Protein AF-0000000076602154 (afdb_homodimer)

Solvent-accessible surface area (backbone atoms only — not comparable to full-atom values): 25496 Å² total; per-residue (Å²): 132,83,77,77,79,75,79,74,78,69,79,64,77,70,66,65,72,65,62,90,81,64,66,50,84,74,42,42,82,59,33,72,36,74,92,72,43,31,39,34,33,22,24,80,53,94,78,25,29,30,49,27,34,38,33,46,67,74,36,69,46,81,34,68,81,46,60,24,43,65,55,71,95,47,42,50,44,76,44,78,46,42,47,69,76,76,87,46,47,27,44,36,40,38,31,31,55,43,72,56,92,80,33,26,38,50,49,77,46,40,23,47,43,47,91,90,42,75,53,70,43,80,43,57,64,58,54,67,66,60,53,42,42,73,49,48,46,76,46,52,58,86,49,36,37,38,42,31,46,82,91,46,74,48,75,45,79,40,54,88,68,66,71,52,76,92,51,45,52,83,44,74,40,74,66,48,29,33,47,70,49,74,58,95,52,26,46,33,36,40,33,33,30,29,43,32,97,86,41,66,58,26,27,42,37,37,35,41,35,71,54,67,84,23,33,36,79,68,43,75,44,79,45,67,59,131,134,83,77,76,78,75,78,74,76,67,78,63,77,69,64,63,71,66,62,91,81,63,66,52,85,76,42,42,83,60,35,70,35,73,90,71,42,33,38,33,31,24,26,78,54,95,76,23,29,31,49,26,31,36,32,43,68,73,37,65,43,83,35,68,82,47,61,23,43,67,56,73,94,48,43,49,44,75,43,79,45,44,48,70,76,77,85,46,46,26,43,36,40,39,31,31,57,43,73,57,93,81,33,26,38,51,48,80,46,38,22,48,43,49,92,92,41,75,53,70,44,81,43,56,64,58,55,68,66,61,52,42,42,72,49,47,46,74,47,53,57,83,48,34,37,38,42,32,47,82,91,45,75,47,76,46,80,42,53,89,68,67,70,52,74,90,50,46,50,85,44,72,40,74,65,48,27,33,47,70,48,74,58,95,52,26,47,33,37,40,33,32,32,30,43,31,98,85,40,67,56,27,29,42,36,36,33,42,34,71,54,67,85,24,34,36,78,71,43,75,45,79,44,67,59,130

Structure (mmCIF, N/CA/C/O backbone):
data_AF-0000000076602154-model_v1
#
loop_
_entity.id
_entity.type
_entity.pdbx_description
1 polymer 'Uncharacterized protein'
#
loop_
_atom_site.group_PDB
_atom_site.id
_atom_site.type_symbol
_atom_site.label_atom_id
_atom_site.label_alt_id
_atom_site.label_comp_id
_atom_site.label_asym_id
_atom_site.label_entity_id
_atom_site.label_seq_id
_atom_site.pdbx_PDB_ins_code
_atom_site.Cartn_x
_atom_site.Cartn_y
_atom_site.Cartn_z
_atom_site.occupancy
_atom_site.B_iso_or_equiv
_atom_site.auth_seq_id
_atom_site.auth_comp_id
_atom_site.auth_asym_id
_atom_site.auth_atom_id
_atom_site.pdbx_PDB_model_num
ATOM 1 N N . MET A 1 1 ? 28.625 -38.938 -8.938 1 27.19 1 MET A N 1
ATOM 2 C CA . MET A 1 1 ? 27.266 -38.719 -9.43 1 27.19 1 MET A CA 1
ATOM 3 C C . MET A 1 1 ? 26.344 -38.25 -8.305 1 27.19 1 MET A C 1
ATOM 5 O O . MET A 1 1 ? 25.25 -38.75 -8.141 1 27.19 1 MET A O 1
ATOM 9 N N . LYS A 1 2 ? 26.828 -37.531 -7.363 1 33.09 2 LYS A N 1
ATOM 10 C CA . LYS A 1 2 ? 26.094 -37.281 -6.125 1 33.09 2 LYS A CA 1
ATOM 11 C C . LYS A 1 2 ? 24.875 -36.406 -6.387 1 33.09 2 LYS A C 1
ATOM 13 O O . LYS A 1 2 ? 24.984 -35.344 -6.98 1 33.09 2 LYS A O 1
ATOM 18 N N . THR A 1 3 ? 23.672 -37.062 -6.531 1 27.33 3 THR A N 1
ATOM 19 C CA . THR A 1 3 ? 22.328 -36.531 -6.762 1 27.33 3 THR A CA 1
ATOM 20 C C . THR A 1 3 ? 21.969 -35.531 -5.695 1 27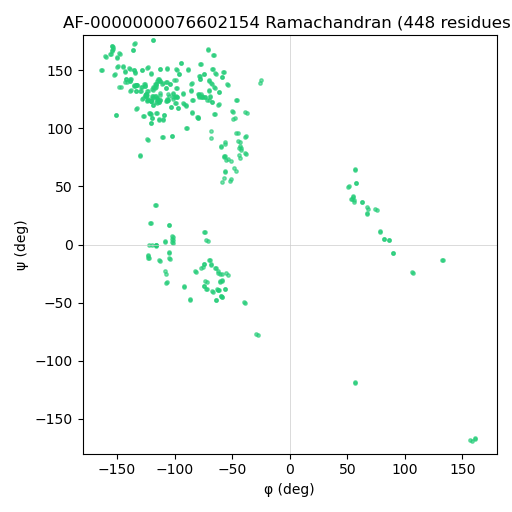.33 3 THR A C 1
ATOM 22 O O . THR A 1 3 ? 21.891 -35.844 -4.508 1 27.33 3 THR A O 1
ATOM 25 N N . PHE A 1 4 ? 22.5 -34.406 -5.676 1 25.67 4 PHE A N 1
ATOM 26 C CA . PHE A 1 4 ? 22.078 -33.375 -4.758 1 25.67 4 PHE A CA 1
ATOM 27 C C . PHE A 1 4 ? 20.578 -33.094 -4.91 1 25.67 4 PHE A C 1
ATOM 29 O O . PHE A 1 4 ? 20.125 -32.656 -5.977 1 25.67 4 PHE A O 1
ATOM 36 N N . PHE A 1 5 ? 19.625 -33.781 -4.207 1 25.52 5 PHE A N 1
ATOM 37 C CA . PHE A 1 5 ? 18.172 -33.625 -4.094 1 25.52 5 PHE A CA 1
ATOM 38 C C . PHE A 1 5 ? 17.844 -32.219 -3.609 1 25.52 5 PHE A C 1
ATOM 40 O O . PHE A 1 5 ? 18.266 -31.797 -2.527 1 25.52 5 PHE A O 1
ATOM 47 N N . GLY A 1 6 ? 17.938 -31.25 -4.395 1 24.23 6 GLY A N 1
ATOM 48 C CA . GLY A 1 6 ? 17.453 -29.906 -4.121 1 24.23 6 GLY A CA 1
ATOM 49 C C . GLY A 1 6 ? 16.062 -29.891 -3.525 1 24.23 6 GLY A C 1
ATOM 50 O O . GLY A 1 6 ? 15.125 -30.453 -4.102 1 24.23 6 GLY A O 1
ATOM 51 N N . LEU A 1 7 ? 15.883 -29.812 -2.211 1 26.02 7 LEU A N 1
ATOM 52 C CA . LEU A 1 7 ? 14.664 -29.734 -1.41 1 26.02 7 LEU A CA 1
ATOM 53 C C . LEU A 1 7 ? 13.812 -28.547 -1.825 1 26.02 7 LEU A C 1
ATOM 55 O O . LEU A 1 7 ? 14.258 -27.391 -1.714 1 26.02 7 LEU A O 1
ATOM 59 N N . LEU A 1 8 ? 13.117 -28.578 -2.896 1 28.23 8 LEU A N 1
ATOM 60 C CA . LEU A 1 8 ? 12.047 -27.656 -3.25 1 28.23 8 LEU A CA 1
ATOM 61 C C . LEU A 1 8 ? 11.148 -27.375 -2.047 1 28.23 8 LEU A C 1
ATOM 63 O O . LEU A 1 8 ? 10.508 -28.297 -1.52 1 28.23 8 LEU A O 1
ATOM 67 N N . LEU A 1 9 ? 11.516 -26.5 -1.168 1 29.03 9 LEU A N 1
ATOM 68 C CA . LEU A 1 9 ? 10.633 -26.156 -0.057 1 29.03 9 LEU A CA 1
ATOM 69 C C . LEU A 1 9 ? 9.289 -25.656 -0.566 1 29.03 9 LEU A C 1
ATOM 71 O O . LEU A 1 9 ? 9.188 -24.562 -1.122 1 29.03 9 LEU A O 1
ATOM 75 N N . ALA A 1 10 ? 8.547 -26.359 -1.343 1 28.92 10 ALA A N 1
ATOM 76 C CA . ALA A 1 10 ? 7.117 -26.094 -1.437 1 28.92 10 ALA A CA 1
ATOM 77 C C . ALA A 1 10 ? 6.527 -25.75 -0.069 1 28.92 10 ALA A C 1
ATOM 79 O O . ALA A 1 10 ? 6.453 -26.625 0.809 1 28.92 10 ALA A O 1
ATOM 80 N N . ILE A 1 11 ? 6.703 -24.578 0.369 1 30.86 11 ILE A N 1
ATOM 81 C CA . ILE A 1 11 ? 5.914 -24.297 1.564 1 30.86 11 ILE A CA 1
ATOM 82 C C . ILE A 1 11 ? 4.449 -24.641 1.308 1 30.86 11 ILE A C 1
ATOM 84 O O . ILE A 1 11 ? 3.748 -23.922 0.605 1 30.86 11 ILE A O 1
ATOM 88 N N . VAL A 1 12 ? 4.203 -25.812 0.906 1 29.53 12 VAL A N 1
ATOM 89 C CA . VAL A 1 12 ? 2.826 -26.266 1.058 1 29.53 12 VAL A CA 1
ATOM 90 C C . VAL A 1 12 ? 2.307 -25.906 2.443 1 29.53 12 VAL A C 1
ATOM 92 O O . VAL A 1 12 ? 2.795 -26.406 3.455 1 29.53 12 VAL A O 1
ATOM 95 N N . LEU A 1 13 ? 1.729 -24.703 2.572 1 32.62 13 LEU A N 1
ATOM 96 C CA . LEU A 1 13 ? 0.893 -24.547 3.758 1 32.62 13 LEU A CA 1
ATOM 97 C C . LEU A 1 13 ? -0.062 -25.734 3.906 1 32.62 13 LEU A C 1
ATOM 99 O O . LEU A 1 13 ? -0.987 -25.891 3.107 1 32.62 13 LEU A O 1
ATOM 103 N N . MET A 1 14 ? 0.461 -26.812 4.129 1 30.92 14 MET A N 1
ATOM 104 C CA . MET A 1 14 ? -0.403 -27.891 4.594 1 30.92 14 MET A CA 1
ATOM 105 C C . MET A 1 14 ? -1.453 -27.375 5.57 1 30.92 14 MET A C 1
ATOM 107 O O . MET A 1 14 ? -1.112 -26.781 6.602 1 30.92 14 MET A O 1
ATOM 111 N N . ILE A 1 15 ? -2.646 -27.016 4.992 1 32.81 15 ILE A N 1
ATOM 112 C CA . ILE A 1 15 ? -3.861 -26.797 5.766 1 32.81 15 ILE A CA 1
ATOM 113 C C . ILE A 1 15 ? -4.184 -28.031 6.594 1 32.81 15 ILE A C 1
ATOM 115 O O . ILE A 1 15 ? -4.543 -29.078 6.043 1 32.81 15 ILE A O 1
ATOM 119 N N . ASN A 1 16 ? -3.398 -28.422 7.48 1 33.09 16 ASN A N 1
ATOM 120 C CA . ASN A 1 16 ? -4.016 -29.375 8.391 1 33.09 16 ASN A CA 1
ATOM 121 C C . ASN A 1 16 ? -5.375 -28.891 8.883 1 33.09 16 ASN A C 1
ATOM 123 O O . ASN A 1 16 ? -5.5 -27.75 9.336 1 33.09 16 ASN A O 1
ATOM 127 N N . PRO A 1 17 ? -6.453 -29.5 8.438 1 33.5 17 PRO A N 1
ATOM 128 C CA . PRO A 1 17 ? -7.711 -29.109 9.086 1 33.5 17 PRO A CA 1
ATOM 129 C C . PRO A 1 17 ? -7.59 -29.016 10.602 1 33.5 17 PRO A C 1
ATOM 131 O O . PRO A 1 17 ? -7.262 -30 11.266 1 33.5 17 PRO A O 1
ATOM 134 N N . ILE A 1 18 ? -7.043 -28.062 11.18 1 36.47 18 ILE A N 1
ATOM 135 C CA . ILE A 1 18 ? -7.168 -27.984 12.633 1 36.47 18 ILE A CA 1
ATOM 136 C C . ILE A 1 18 ? -8.633 -28.156 13.039 1 36.47 18 ILE A C 1
ATOM 138 O O . ILE A 1 18 ? -9.523 -27.547 12.43 1 36.47 18 ILE A O 1
ATOM 142 N N . ILE A 1 19 ? -9.055 -29.156 13.703 1 36.66 19 ILE A N 1
ATOM 143 C CA . ILE A 1 19 ? -10.32 -29.25 14.43 1 36.66 19 ILE A CA 1
ATOM 144 C C . ILE A 1 19 ? -10.789 -27.859 14.836 1 36.66 19 ILE A C 1
ATOM 146 O O . ILE A 1 19 ? -9.969 -26.984 15.148 1 36.66 19 ILE A O 1
ATOM 150 N N . ALA A 1 20 ? -12.094 -27.5 14.75 1 38.72 20 ALA A N 1
ATOM 151 C CA . ALA A 1 20 ? -12.797 -26.234 14.891 1 38.72 20 ALA A CA 1
ATOM 152 C C . ALA A 1 20 ? -12.039 -25.281 15.82 1 38.72 20 ALA A C 1
ATOM 154 O O . ALA A 1 20 ? -11.828 -24.109 15.492 1 38.72 20 ALA A O 1
ATOM 155 N N . GLY A 1 21 ? -12.148 -25.5 17.203 1 41.72 21 GLY A N 1
ATOM 156 C CA . GLY A 1 21 ? -11.703 -24.578 18.25 1 41.72 21 GLY A CA 1
ATOM 157 C C . GLY A 1 21 ? -10.195 -24.5 18.359 1 41.72 21 GLY A C 1
ATOM 158 O O . GLY A 1 21 ? -9.664 -24.203 19.438 1 41.72 21 GLY A O 1
ATOM 159 N N . ALA A 1 22 ? -9.422 -25.125 17.578 1 47.09 22 ALA A N 1
ATOM 160 C CA . ALA A 1 22 ? -8 -25.297 17.859 1 47.09 22 ALA A CA 1
ATOM 161 C C . ALA A 1 22 ? -7.305 -23.938 17.969 1 47.09 22 ALA A C 1
ATOM 163 O O . ALA A 1 22 ? -7.266 -23.188 16.984 1 47.09 22 ALA A O 1
ATOM 164 N N . GLU A 1 23 ? -7.34 -23.312 19.109 1 61.56 23 GLU A N 1
ATOM 165 C CA . GLU A 1 23 ? -6.68 -22.109 19.594 1 61.56 23 GLU A CA 1
ATOM 166 C C . GLU A 1 23 ? -5.211 -22.078 19.172 1 61.56 23 GLU A C 1
ATOM 168 O O . GLU A 1 23 ? -4.465 -23.016 19.453 1 61.56 23 GLU A O 1
ATOM 173 N N . PHE A 1 24 ? -4.949 -21.594 17.938 1 80.94 24 PHE A N 1
ATOM 174 C CA . PHE A 1 24 ? -3.551 -21.359 17.609 1 80.94 24 PHE A CA 1
ATOM 175 C C . PHE A 1 24 ? -2.803 -20.797 18.812 1 80.94 24 PHE A C 1
ATOM 177 O O . PHE A 1 24 ? -3.244 -19.812 19.422 1 80.94 24 PHE A O 1
ATOM 184 N N . GLU A 1 25 ? -1.938 -21.578 19.25 1 84.31 25 GLU A N 1
ATOM 185 C CA . GLU A 1 25 ? -1.185 -21.109 20.391 1 84.31 25 GLU A CA 1
ATOM 186 C C . GLU A 1 25 ? -0.717 -19.656 20.188 1 84.31 25 GLU A C 1
ATOM 188 O O . GLU A 1 25 ? -0.14 -19.328 19.156 1 84.31 25 GLU A O 1
ATOM 193 N N . GLY A 1 26 ? -1.046 -18.875 21.047 1 91.56 26 GLY A N 1
ATOM 194 C CA . GLY A 1 26 ? -0.603 -17.484 21.016 1 91.56 26 GLY A CA 1
ATOM 195 C C . GLY A 1 26 ? -1.541 -16.578 20.25 1 91.56 26 GLY A C 1
ATOM 196 O O . GLY A 1 26 ? -1.361 -15.352 20.25 1 91.56 26 GLY A O 1
ATOM 197 N N . TYR A 1 27 ? -2.494 -17.219 19.625 1 96.19 27 TYR A N 1
ATOM 198 C CA . TYR A 1 27 ? -3.447 -16.438 18.859 1 96.19 27 TYR A CA 1
ATOM 199 C C . TYR A 1 27 ? -4.734 -16.203 19.641 1 96.19 27 TYR A C 1
ATOM 201 O O . TYR A 1 27 ? -5.105 -17.031 20.484 1 96.19 27 TYR A O 1
ATOM 209 N N . GLU A 1 28 ? -5.391 -15.117 19.375 1 96.31 28 GLU A N 1
ATOM 210 C CA . GLU A 1 28 ? -6.73 -14.844 19.875 1 96.31 28 GLU A CA 1
ATOM 211 C C . GLU A 1 28 ? -7.699 -14.562 18.734 1 96.31 28 GLU A C 1
ATOM 213 O O . GLU A 1 28 ? -7.281 -14.18 17.625 1 96.31 28 GLU A O 1
ATOM 218 N N . VAL A 1 29 ? -8.922 -14.852 18.953 1 97.25 29 VAL A N 1
ATOM 219 C CA . VAL A 1 29 ? -9.961 -14.461 18.016 1 97.25 29 VAL A CA 1
ATOM 220 C C . VAL A 1 29 ? -10.164 -12.945 18.062 1 97.25 29 VAL A C 1
ATOM 222 O O . VAL A 1 29 ? -10.445 -12.391 19.141 1 97.25 29 VAL A O 1
ATOM 225 N N . VAL A 1 30 ? -10.031 -12.312 16.891 1 97.5 30 VAL A N 1
ATOM 226 C CA . VAL A 1 30 ? -10.117 -10.859 16.922 1 97.5 30 VAL A CA 1
ATOM 227 C C . VAL A 1 30 ? -11.43 -10.406 16.281 1 97.5 30 VAL A C 1
ATOM 229 O O . VAL A 1 30 ? -11.914 -9.305 16.562 1 97.5 30 VAL A O 1
ATOM 232 N N . SER A 1 31 ? -12.023 -11.148 15.469 1 98 31 SER A N 1
ATOM 233 C CA . SER A 1 31 ? -13.312 -10.883 14.844 1 98 31 SER A CA 1
ATOM 234 C C . SER A 1 31 ? -13.906 -12.148 14.234 1 98 31 SER A C 1
ATOM 236 O O . SER A 1 31 ? -13.18 -13.055 13.836 1 98 31 SER A O 1
ATOM 238 N N . THR A 1 32 ? -15.211 -12.188 14.211 1 97.88 32 THR A N 1
ATOM 239 C CA . THR A 1 32 ? -15.883 -13.352 13.656 1 97.88 32 THR A CA 1
ATOM 240 C C . THR A 1 32 ? -17.125 -12.945 12.859 1 97.88 32 THR A C 1
ATOM 242 O O . THR A 1 32 ? -17.75 -11.938 13.172 1 97.88 32 THR A O 1
ATOM 245 N N . ASN A 1 33 ? -17.328 -13.586 11.781 1 97.38 33 ASN A N 1
ATOM 246 C CA . ASN A 1 33 ? -18.609 -13.68 11.086 1 97.38 33 ASN A CA 1
ATOM 247 C C . ASN A 1 33 ? -19.188 -15.086 11.172 1 97.38 33 ASN A C 1
ATOM 249 O O . ASN A 1 33 ? -18.922 -15.93 10.32 1 97.38 33 ASN A O 1
ATOM 253 N N . ASP A 1 34 ? -20.016 -15.32 12.164 1 95.75 34 ASP A N 1
ATOM 254 C CA . ASP A 1 34 ? -20.5 -16.656 12.484 1 95.75 34 ASP A CA 1
ATOM 255 C C . ASP A 1 34 ? -21.406 -17.188 11.375 1 95.75 34 ASP A C 1
ATOM 257 O O . ASP A 1 34 ? -21.359 -18.375 11.039 1 95.75 34 ASP A O 1
ATOM 261 N N . LYS A 1 35 ? -22.172 -16.312 10.906 1 96.06 35 LYS A N 1
ATOM 262 C CA . LYS A 1 35 ? -23.109 -16.719 9.859 1 96.06 35 LYS A CA 1
ATOM 263 C C . LYS A 1 35 ? -22.375 -17.344 8.68 1 96.06 35 LYS A C 1
ATOM 265 O O . LYS A 1 35 ? -22.859 -18.328 8.094 1 96.06 35 LYS A O 1
ATOM 270 N N . GLU A 1 36 ? -21.25 -16.797 8.367 1 94.19 36 GLU A N 1
ATOM 271 C CA . GLU A 1 36 ? -20.516 -17.234 7.18 1 94.19 36 GLU A CA 1
ATOM 272 C C . GLU A 1 36 ? -19.359 -18.156 7.551 1 94.19 36 GLU A C 1
ATOM 274 O O . GLU A 1 36 ? -18.594 -18.578 6.684 1 94.19 36 GLU A O 1
ATOM 279 N N . ASN A 1 37 ? -19.172 -18.469 8.797 1 95.06 37 ASN A N 1
ATOM 280 C CA . ASN A 1 37 ? -18.094 -19.312 9.281 1 95.06 37 ASN A CA 1
ATOM 281 C C . ASN A 1 37 ? -16.719 -18.75 8.891 1 95.06 37 ASN A C 1
ATOM 283 O O . ASN A 1 37 ? -15.906 -19.469 8.297 1 95.06 37 ASN A O 1
ATOM 287 N N . ILE A 1 38 ? -16.484 -17.484 9.219 1 97.25 38 ILE A N 1
ATOM 288 C CA . ILE A 1 38 ? -15.219 -16.797 8.984 1 97.25 38 ILE A CA 1
ATOM 289 C C . ILE A 1 38 ? -14.688 -16.219 10.297 1 97.25 38 ILE A C 1
ATOM 291 O O . ILE A 1 38 ? -15.43 -15.57 11.039 1 97.25 38 ILE A O 1
ATOM 295 N N . THR A 1 39 ? -13.445 -16.5 10.578 1 97.94 39 THR A N 1
ATOM 296 C CA . THR A 1 39 ? -12.852 -16.016 11.82 1 97.94 39 THR A CA 1
ATOM 297 C C . THR A 1 39 ? -11.461 -15.453 11.562 1 97.94 39 THR A C 1
ATOM 299 O O . THR A 1 39 ? -10.68 -16.031 10.805 1 97.94 39 THR A O 1
ATOM 302 N N . LEU A 1 40 ? -11.211 -14.336 12.195 1 98.44 40 LEU A N 1
ATOM 303 C CA . LEU A 1 40 ? -9.883 -13.742 12.156 1 98.44 40 LEU A CA 1
ATOM 304 C C . LEU A 1 40 ? -9.156 -13.953 13.484 1 98.44 40 LEU A C 1
ATOM 306 O O . LEU A 1 40 ? -9.711 -13.688 14.547 1 98.44 40 LEU A O 1
ATOM 310 N N . TYR A 1 41 ? -7.938 -14.461 13.383 1 98.31 41 TYR A N 1
ATOM 311 C CA . TYR A 1 41 ? -7.047 -14.633 14.523 1 98.31 41 TYR A CA 1
ATOM 312 C C . TYR A 1 41 ? -5.836 -13.711 14.422 1 98.31 41 TYR A C 1
ATOM 314 O O . TYR A 1 41 ? -5.422 -13.352 13.32 1 98.31 41 TYR A O 1
ATOM 322 N N . ALA A 1 42 ? -5.328 -13.344 15.547 1 98 42 ALA A N 1
ATOM 323 C CA . ALA A 1 42 ? -4.078 -12.586 15.57 1 98 42 ALA A CA 1
ATOM 324 C C . ALA A 1 42 ? -3.355 -12.758 16.906 1 98 42 ALA A C 1
ATOM 326 O O . ALA A 1 42 ? -3.93 -13.266 17.859 1 98 42 ALA A O 1
ATOM 327 N N . LYS A 1 43 ? -2.107 -12.391 16.875 1 96 43 LYS A N 1
ATOM 328 C CA . LYS A 1 43 ? -1.332 -12.297 18.109 1 96 43 LYS A CA 1
ATOM 329 C C . LYS A 1 43 ? -1.271 -10.852 18.609 1 96 43 LYS A C 1
ATOM 331 O O . LYS A 1 43 ? -1.1 -9.922 17.828 1 96 43 LYS A O 1
ATOM 336 N N . LYS A 1 44 ? -1.488 -10.734 19.859 1 95.38 44 LYS A N 1
ATOM 337 C CA . LYS A 1 44 ? -1.279 -9.43 20.469 1 95.38 44 LYS A CA 1
ATOM 338 C C . LYS A 1 44 ? 0.182 -9.227 20.844 1 95.38 44 LYS A C 1
ATOM 340 O O . LYS A 1 44 ? 0.692 -9.906 21.734 1 95.38 44 LYS A O 1
ATOM 345 N N . ILE A 1 45 ? 0.768 -8.32 20.203 1 91.81 45 ILE A N 1
ATOM 346 C CA . ILE A 1 45 ? 2.191 -8.07 20.406 1 91.81 45 ILE A CA 1
ATOM 347 C C . ILE A 1 45 ? 2.434 -6.574 20.562 1 91.81 45 ILE A C 1
ATOM 349 O O . ILE A 1 45 ? 2.213 -5.801 19.625 1 91.81 45 ILE A O 1
ATOM 353 N N . ASN A 1 46 ? 2.896 -6.148 21.688 1 88.31 46 ASN A N 1
ATOM 354 C CA . ASN A 1 46 ? 3.248 -4.754 21.953 1 88.31 46 ASN A CA 1
ATOM 355 C C . ASN A 1 46 ? 2.082 -3.816 21.656 1 88.31 46 ASN A C 1
ATOM 357 O O . ASN A 1 46 ? 2.246 -2.814 20.953 1 88.31 46 ASN A O 1
ATOM 361 N N . GLY A 1 47 ? 0.956 -4.25 22.047 1 91.75 47 GLY A N 1
ATOM 362 C CA . GLY A 1 47 ? -0.203 -3.369 22.016 1 91.75 47 GLY A CA 1
ATOM 363 C C . GLY A 1 47 ? -0.909 -3.354 20.672 1 91.75 47 GLY A C 1
ATOM 364 O O . GLY A 1 47 ? -1.855 -2.59 20.469 1 91.75 47 GLY A O 1
ATOM 365 N N . LEU A 1 48 ? -0.427 -4.199 19.734 1 96.12 48 LEU A N 1
ATOM 366 C CA . LEU A 1 48 ? -1.051 -4.312 18.422 1 96.12 48 LEU A CA 1
ATOM 367 C C . LEU A 1 48 ? -1.35 -5.77 18.094 1 96.12 48 LEU A C 1
ATOM 369 O O . LEU A 1 48 ? -0.686 -6.676 18.594 1 96.12 48 LEU A O 1
ATOM 373 N N . TYR A 1 49 ? -2.383 -5.938 17.312 1 97.38 49 TYR A N 1
ATOM 374 C CA . TYR A 1 49 ? -2.574 -7.246 16.703 1 97.38 49 TYR A CA 1
ATOM 375 C C . TYR A 1 49 ? -1.665 -7.418 15.484 1 97.38 49 TYR A C 1
ATOM 377 O O . TYR A 1 49 ? -1.587 -6.535 14.633 1 97.38 49 TYR A O 1
ATOM 385 N N . ARG A 1 50 ? -0.965 -8.508 15.461 1 96.69 50 ARG A N 1
ATOM 386 C CA . ARG A 1 50 ? -0.044 -8.867 14.391 1 96.69 50 ARG A CA 1
ATOM 387 C C . ARG A 1 50 ? -0.19 -10.336 14.008 1 96.69 50 ARG A C 1
ATOM 389 O O . ARG A 1 50 ? -0.912 -11.086 14.664 1 96.69 50 ARG A O 1
ATOM 396 N N . ASP A 1 51 ? 0.413 -10.688 12.891 1 95.75 51 ASP A N 1
ATOM 397 C CA . ASP A 1 51 ? 0.48 -12.086 12.469 1 95.75 51 ASP A CA 1
ATOM 398 C C . ASP A 1 51 ? -0.915 -12.695 12.367 1 95.75 51 ASP A C 1
ATOM 400 O O . ASP A 1 51 ? -1.203 -13.703 13.016 1 95.75 51 ASP A O 1
ATOM 404 N N . PHE A 1 52 ? -1.681 -12.234 11.508 1 97.62 52 PHE A N 1
ATOM 405 C CA . PHE A 1 52 ? -3.078 -12.625 11.383 1 97.62 52 PHE A CA 1
ATOM 406 C C . PHE A 1 52 ? -3.203 -13.977 10.695 1 97.62 52 PHE A C 1
ATOM 408 O O . PHE A 1 52 ? -2.314 -14.383 9.938 1 97.62 52 PHE A O 1
ATOM 415 N N . LYS A 1 53 ? -4.27 -14.617 10.977 1 97.94 53 LYS A N 1
ATOM 416 C CA . LYS A 1 53 ? -4.762 -15.781 10.242 1 97.94 53 LYS A CA 1
ATOM 417 C C . LYS A 1 53 ? -6.25 -15.656 9.938 1 97.94 53 LYS A C 1
ATOM 419 O O . LYS A 1 53 ? -7.031 -15.227 10.797 1 97.94 53 LYS A O 1
ATOM 424 N N . ILE A 1 54 ? -6.582 -16 8.766 1 97.62 54 ILE A N 1
ATOM 425 C CA . ILE A 1 54 ? -7.98 -16.047 8.359 1 97.62 54 ILE A CA 1
ATOM 426 C C . ILE A 1 54 ? -8.461 -17.5 8.32 1 97.62 54 ILE A C 1
ATOM 428 O O . ILE A 1 54 ? -7.883 -18.328 7.621 1 97.62 54 ILE A O 1
ATOM 432 N N . ASN A 1 55 ? -9.398 -17.828 9.078 1 96.25 55 ASN A N 1
ATOM 433 C CA . ASN A 1 55 ? -10.156 -19.062 8.875 1 96.25 55 ASN A CA 1
ATOM 434 C C . ASN A 1 55 ? -11.367 -18.828 7.973 1 96.25 55 ASN A C 1
ATOM 436 O O . ASN A 1 55 ? -12.375 -18.281 8.414 1 96.25 55 ASN A O 1
ATOM 440 N N . PHE A 1 56 ? -11.234 -19.188 6.734 1 96.56 56 PHE A N 1
ATOM 441 C CA 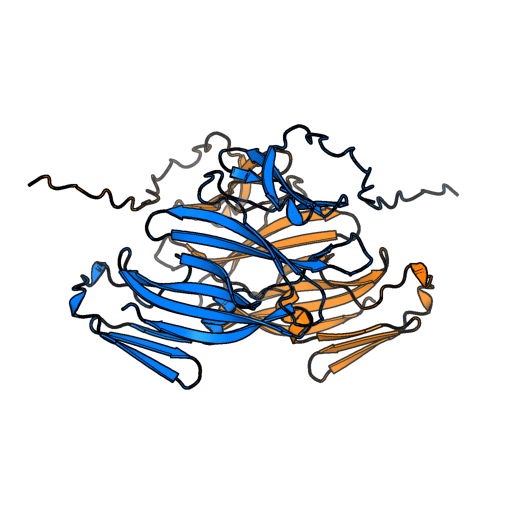. PHE A 1 56 ? -12.312 -19.047 5.766 1 96.56 56 PHE A CA 1
ATOM 442 C C . PHE A 1 56 ? -12.984 -20.406 5.52 1 96.56 56 PHE A C 1
ATOM 444 O O . PHE A 1 56 ? -12.523 -21.188 4.691 1 96.56 56 PHE A O 1
ATOM 451 N N . LYS A 1 57 ? -14.062 -20.641 6.285 1 93.12 57 LYS A N 1
ATOM 452 C CA . LYS A 1 57 ? -14.891 -21.828 6.129 1 93.12 57 LYS A CA 1
ATOM 453 C C . LYS A 1 57 ? -14.062 -23.109 6.254 1 93.12 57 LYS A C 1
ATOM 455 O O . LYS A 1 57 ? -14.211 -24.031 5.457 1 93.12 57 LYS A O 1
ATOM 460 N N . GLY A 1 58 ? -13.156 -23 7.117 1 90.75 58 GLY A N 1
ATOM 461 C CA . GLY A 1 58 ? -12.367 -24.188 7.414 1 90.75 58 GLY A CA 1
ATOM 462 C C . GLY A 1 58 ? -10.961 -24.125 6.867 1 90.75 58 GLY A C 1
ATOM 463 O O . GLY A 1 58 ? -10.078 -24.875 7.301 1 90.75 58 GLY A O 1
ATOM 464 N N . GLY A 1 59 ? -10.719 -23.297 5.781 1 93.19 59 GLY A N 1
ATOM 465 C CA . GLY A 1 59 ? -9.375 -23.078 5.266 1 93.19 59 GLY A CA 1
ATOM 466 C C . GLY A 1 59 ? -8.641 -21.969 5.992 1 93.19 59 GLY A C 1
ATOM 467 O O . GLY A 1 59 ? -9.211 -20.906 6.273 1 93.19 59 GLY A O 1
ATOM 468 N N . ILE A 1 60 ? -7.383 -22.234 6.383 1 94.75 60 ILE A N 1
ATOM 469 C CA . ILE A 1 60 ? -6.605 -21.281 7.152 1 94.75 60 ILE A CA 1
ATOM 470 C C . ILE A 1 60 ? -5.613 -20.562 6.234 1 94.75 60 ILE A C 1
ATOM 472 O O . ILE A 1 60 ? -4.859 -21.219 5.504 1 94.75 60 ILE A O 1
ATOM 476 N N . TYR A 1 61 ? -5.602 -19.234 6.301 1 95.75 61 TYR A N 1
ATOM 477 C CA . TYR A 1 61 ? -4.715 -18.422 5.484 1 95.75 61 TYR A CA 1
ATOM 478 C C . TYR A 1 61 ? -3.93 -17.438 6.348 1 95.75 61 TYR A C 1
ATOM 480 O O . TYR A 1 61 ? -4.516 -16.625 7.062 1 95.75 61 TYR A O 1
ATOM 488 N N . SER A 1 62 ? -2.604 -17.469 6.23 1 96.06 62 SER A N 1
ATOM 489 C CA . SER A 1 62 ? -1.736 -16.609 7.043 1 96.06 62 SER A CA 1
ATOM 490 C C . SER A 1 62 ? -1.569 -15.234 6.418 1 96.06 62 SER A C 1
ATOM 492 O O . SER A 1 62 ? -1.44 -15.117 5.199 1 96.06 62 SER A O 1
ATOM 494 N N . ARG A 1 63 ? -1.6 -14.203 7.254 1 96.81 63 ARG A N 1
ATOM 495 C CA . ARG A 1 63 ? -1.31 -12.82 6.906 1 96.81 63 ARG A CA 1
ATOM 496 C C . ARG A 1 63 ? -0.312 -12.211 7.887 1 96.81 63 ARG A C 1
ATOM 498 O O . ARG A 1 63 ? -0.672 -11.344 8.688 1 96.81 63 ARG A O 1
ATOM 505 N N . PRO A 1 64 ? 0.927 -12.547 7.738 1 95.12 64 PRO A N 1
ATOM 506 C CA . PRO A 1 64 ? 1.929 -12.211 8.75 1 95.12 64 PRO A CA 1
ATOM 507 C C . PRO A 1 64 ? 2.23 -10.711 8.812 1 95.12 64 PRO A C 1
ATOM 509 O O . PRO A 1 64 ? 2.785 -10.227 9.797 1 95.12 64 PRO A O 1
ATOM 512 N N . PHE A 1 65 ? 1.769 -10.008 7.789 1 95.44 65 PHE A N 1
ATOM 513 C CA . PHE A 1 65 ? 2.211 -8.625 7.719 1 95.44 65 PHE A CA 1
ATOM 514 C C . PHE A 1 65 ? 1.07 -7.672 8.055 1 95.44 65 PHE A C 1
ATOM 516 O O . PHE A 1 65 ? 1.234 -6.449 8 1 95.44 65 PHE A O 1
ATOM 523 N N . TRP A 1 66 ? -0.068 -8.227 8.398 1 97.44 66 TRP A N 1
ATOM 524 C CA . TRP A 1 66 ? -1.198 -7.398 8.805 1 97.44 66 TRP A CA 1
ATOM 525 C C . TRP A 1 66 ? -0.992 -6.844 10.211 1 97.44 66 TRP A C 1
ATOM 527 O O . TRP A 1 66 ? -0.345 -7.48 11.047 1 97.44 66 TRP A O 1
ATOM 537 N N . ILE A 1 67 ? -1.505 -5.637 10.391 1 97.56 67 ILE A N 1
ATOM 538 C CA . ILE A 1 67 ? -1.431 -4.969 11.68 1 97.56 67 ILE A CA 1
ATOM 539 C C . ILE A 1 67 ? -2.758 -4.273 11.984 1 97.56 67 ILE A C 1
ATOM 541 O O . ILE A 1 67 ? -3.373 -3.686 11.086 1 97.56 67 ILE A O 1
ATOM 545 N N . SER A 1 68 ? -3.16 -4.344 13.25 1 98.12 68 SER A N 1
ATOM 546 C CA . SER A 1 68 ? -4.375 -3.652 13.672 1 98.12 68 SER A CA 1
ATOM 547 C C . SER A 1 68 ? -4.289 -3.221 15.133 1 98.12 68 SER A C 1
ATOM 549 O O . SER A 1 68 ? -3.557 -3.826 15.922 1 98.12 68 SER A O 1
ATOM 551 N N . GLU A 1 69 ? -5.004 -2.184 15.422 1 97.75 69 GLU A N 1
ATOM 552 C CA . GLU A 1 69 ? -5.164 -1.79 16.812 1 97.75 69 GLU A CA 1
ATOM 553 C C . GLU A 1 69 ? -5.945 -2.842 17.609 1 97.75 69 GLU A C 1
ATOM 555 O O . GLU A 1 69 ? -6.602 -3.703 17.016 1 97.75 69 GLU A O 1
ATOM 560 N N . THR A 1 70 ? -5.855 -2.781 18.953 1 97.62 70 THR A N 1
ATOM 561 C CA . THR A 1 70 ? -6.453 -3.826 19.781 1 97.62 70 THR A CA 1
ATOM 562 C C . THR A 1 70 ? -7.738 -3.33 20.438 1 97.62 70 THR A C 1
ATOM 564 O O . THR A 1 70 ? -8.445 -4.098 21.094 1 97.62 70 THR A O 1
ATOM 567 N N . ASN A 1 71 ? -8.086 -2.061 20.312 1 97 71 ASN A N 1
ATOM 568 C CA . ASN A 1 71 ? -9.336 -1.526 20.828 1 97 71 ASN A CA 1
ATOM 569 C C . ASN A 1 71 ? -10.547 -2.18 20.172 1 97 71 ASN A C 1
ATOM 571 O O . ASN A 1 71 ? -10.719 -2.086 18.953 1 97 71 ASN A O 1
ATOM 575 N N . PRO A 1 72 ? -11.383 -2.805 20.953 1 96 72 PRO A N 1
ATOM 576 C CA . PRO A 1 72 ? -12.508 -3.555 20.375 1 96 72 PRO A CA 1
ATOM 577 C C . PRO A 1 72 ? -13.469 -2.668 19.594 1 96 72 PRO A C 1
ATOM 579 O O . PRO A 1 72 ? -14.172 -3.154 18.688 1 96 72 PRO A O 1
ATOM 582 N N . THR A 1 73 ? -13.508 -1.382 19.875 1 96.62 73 THR A N 1
ATOM 583 C CA . THR A 1 73 ? -14.359 -0.446 19.141 1 96.62 73 THR A CA 1
ATOM 584 C C . THR A 1 73 ? -13.984 -0.422 17.672 1 96.62 73 THR A C 1
ATOM 586 O O . THR A 1 73 ? -14.828 -0.126 16.812 1 96.62 73 THR A O 1
ATOM 589 N N . TYR A 1 74 ? -12.766 -0.76 17.453 1 97.69 74 TYR A N 1
ATOM 590 C CA . TYR A 1 74 ? -12.25 -0.744 16.094 1 97.69 74 TYR A CA 1
ATOM 591 C C . TYR A 1 74 ? -11.859 -2.146 15.641 1 97.69 74 TYR A C 1
ATOM 593 O O . TYR A 1 74 ? -10.859 -2.322 14.945 1 97.69 74 TYR A O 1
ATOM 601 N N . ALA A 1 75 ? -12.609 -3.102 16.109 1 97.75 75 ALA A N 1
ATOM 602 C CA . ALA A 1 75 ? -12.344 -4.48 15.711 1 97.75 75 ALA A CA 1
ATOM 603 C C . ALA A 1 75 ? -12.398 -4.637 14.195 1 97.75 75 ALA A C 1
ATOM 605 O O . ALA A 1 75 ? -13.172 -3.953 13.523 1 97.75 75 ALA A O 1
ATOM 606 N N . PRO A 1 76 ? -11.586 -5.574 13.672 1 98.62 76 PRO A N 1
ATOM 607 C CA . PRO A 1 76 ? -11.617 -5.82 12.227 1 98.62 76 PRO A CA 1
ATOM 608 C C . PRO A 1 76 ? -13.016 -6.137 11.711 1 98.62 76 PRO A C 1
ATOM 610 O O . PRO A 1 76 ? -13.781 -6.844 12.367 1 98.62 76 PRO A O 1
ATOM 613 N N . GLN A 1 77 ? -13.328 -5.57 10.586 1 98.62 77 GLN A N 1
ATOM 614 C CA . GLN A 1 77 ? -14.594 -5.879 9.93 1 98.62 77 GLN A CA 1
ATOM 615 C C . GLN A 1 77 ? -14.43 -7.012 8.922 1 98.62 77 GLN A C 1
ATOM 617 O O . GLN A 1 77 ? -13.477 -7.016 8.133 1 98.62 77 GLN A O 1
ATOM 622 N N . ILE A 1 78 ? -15.289 -7.953 9.047 1 98.69 78 ILE A N 1
ATOM 623 C CA . ILE A 1 78 ? -15.367 -9.055 8.094 1 98.69 78 ILE A CA 1
ATOM 624 C C . ILE A 1 78 ? -16.641 -8.922 7.262 1 98.69 78 ILE A C 1
ATOM 626 O O . ILE A 1 78 ? -17.75 -9.102 7.773 1 98.69 78 ILE A O 1
ATOM 630 N N . ILE A 1 79 ? -16.516 -8.633 5.988 1 98.5 79 ILE A N 1
ATOM 631 C CA . ILE A 1 79 ? -17.641 -8.414 5.09 1 98.5 79 ILE A CA 1
ATOM 632 C C . ILE A 1 79 ? -17.609 -9.445 3.967 1 98.5 79 ILE A C 1
ATOM 634 O O . ILE A 1 79 ? -16.578 -9.672 3.35 1 98.5 79 ILE A O 1
ATOM 638 N N . TYR A 1 80 ? -18.656 -10.125 3.746 1 97.25 80 TYR A N 1
ATOM 639 C CA . TYR A 1 80 ? -18.812 -11.156 2.727 1 97.25 80 TYR A CA 1
ATOM 640 C C . TYR A 1 80 ? -19.969 -10.836 1.792 1 97.25 80 TYR A C 1
ATOM 642 O O . TYR A 1 80 ? -21.109 -11.195 2.066 1 97.25 80 TYR A O 1
ATOM 650 N N . LYS A 1 81 ? -19.672 -10.102 0.686 1 97.06 81 LYS A N 1
ATOM 651 C CA . LYS A 1 81 ? -20.672 -9.547 -0.227 1 97.06 81 LYS A CA 1
ATOM 652 C C . LYS A 1 81 ? -20.172 -9.57 -1.668 1 97.06 81 LYS A C 1
ATOM 654 O O . LYS A 1 81 ? -18.969 -9.586 -1.91 1 97.06 81 LYS A O 1
ATOM 659 N N . ASP A 1 82 ? -21.078 -9.633 -2.586 1 97.25 82 ASP A N 1
ATOM 660 C CA . ASP A 1 82 ? -20.734 -9.508 -4 1 97.25 82 ASP A CA 1
ATOM 661 C C . ASP A 1 82 ? -20.531 -8.047 -4.387 1 97.25 82 ASP A C 1
ATOM 663 O O . ASP A 1 82 ? -21.5 -7.289 -4.516 1 97.25 82 ASP A O 1
ATOM 667 N N . ILE A 1 83 ? -19.266 -7.719 -4.641 1 98.19 83 ILE A N 1
ATOM 668 C CA . ILE A 1 83 ? -19.031 -6.301 -4.883 1 98.19 83 ILE A CA 1
ATOM 669 C C . ILE A 1 83 ? -18.531 -6.098 -6.312 1 98.19 83 ILE A C 1
ATOM 671 O O . ILE A 1 83 ? -18.281 -4.969 -6.738 1 98.19 83 ILE A O 1
ATOM 675 N N . ASP A 1 84 ? -18.375 -7.168 -7.113 1 96.81 84 ASP A N 1
ATOM 676 C CA . ASP A 1 84 ? -17.969 -7.004 -8.5 1 96.81 84 ASP A CA 1
ATOM 677 C C . ASP A 1 84 ? -19.062 -7.48 -9.461 1 96.81 84 ASP A C 1
ATOM 679 O O . ASP A 1 84 ? -18.844 -7.551 -10.672 1 96.81 84 ASP A O 1
ATOM 683 N N . LYS A 1 85 ? -20.234 -7.988 -8.977 1 95.06 85 LYS A N 1
ATOM 684 C CA . LYS A 1 85 ? -21.469 -8.281 -9.688 1 95.06 85 LYS A CA 1
ATOM 685 C C . LYS A 1 85 ? -21.328 -9.539 -10.539 1 95.06 85 LYS A C 1
ATOM 687 O O . LYS A 1 85 ? -21.906 -9.633 -11.625 1 95.06 85 LYS A O 1
ATOM 692 N N . ASP A 1 86 ? -20.516 -10.484 -10.117 1 93.81 86 ASP A N 1
ATOM 693 C CA . ASP A 1 86 ? -20.375 -11.727 -10.867 1 93.81 86 ASP A CA 1
ATOM 694 C C . ASP A 1 86 ? -21.156 -12.859 -10.195 1 93.81 86 ASP A C 1
ATOM 696 O O . ASP A 1 86 ? -20.953 -14.031 -10.523 1 93.81 86 ASP A O 1
ATOM 700 N N . GLN A 1 87 ? -21.891 -12.516 -9.133 1 93 87 GLN A N 1
ATOM 701 C CA . GLN A 1 87 ? -22.797 -13.414 -8.414 1 93 87 GLN A CA 1
ATOM 702 C C . GLN A 1 87 ? -22.031 -14.289 -7.422 1 93 87 GLN A C 1
ATOM 704 O O . GLN A 1 87 ? -22.609 -15.156 -6.773 1 93 87 GLN A O 1
ATOM 709 N N . ASN A 1 88 ? -20.766 -14.039 -7.316 1 93.31 88 ASN A N 1
ATOM 710 C CA . ASN A 1 88 ? -19.969 -14.633 -6.25 1 93.31 88 ASN A CA 1
ATOM 711 C C . ASN A 1 88 ? -19.531 -13.594 -5.23 1 93.31 88 ASN A C 1
ATOM 713 O O . ASN A 1 88 ? -19.125 -12.492 -5.598 1 93.31 88 ASN A O 1
ATOM 717 N N . LYS A 1 89 ? -19.594 -13.953 -4.02 1 95.31 89 LYS A N 1
ATOM 718 C CA . LYS A 1 89 ? -19.266 -12.984 -2.98 1 95.31 89 LYS A CA 1
ATOM 719 C C . LYS A 1 89 ? -17.75 -12.844 -2.832 1 95.31 89 LYS A C 1
ATOM 721 O O . LYS A 1 89 ? -17.016 -13.82 -2.982 1 95.31 89 LYS A O 1
ATOM 726 N N . GLU A 1 90 ? -17.297 -11.664 -2.535 1 97.62 90 GLU A N 1
ATOM 727 C CA . GLU A 1 90 ? -15.93 -11.375 -2.125 1 97.62 90 GLU A CA 1
ATOM 728 C C . GLU A 1 90 ? -15.812 -11.32 -0.604 1 97.62 90 GLU A C 1
ATOM 730 O O . GLU A 1 90 ? -16.781 -10.984 0.087 1 97.62 90 GLU A O 1
ATOM 735 N N . LEU A 1 91 ? -14.703 -11.719 -0.086 1 98 91 LEU A N 1
ATOM 736 C CA . LEU A 1 91 ? -14.352 -11.469 1.308 1 98 91 LEU A CA 1
ATOM 737 C C . LEU A 1 91 ? -13.609 -10.148 1.451 1 98 91 LEU A C 1
ATOM 739 O O . LEU A 1 91 ? -12.578 -9.938 0.805 1 98 91 LEU A O 1
ATOM 743 N N . ILE A 1 92 ? -14.148 -9.227 2.207 1 98.88 92 ILE A N 1
ATOM 744 C CA . ILE A 1 92 ? -13.531 -7.938 2.469 1 98.88 92 ILE A CA 1
ATOM 745 C C . ILE A 1 92 ? -13.172 -7.824 3.949 1 98.88 92 ILE A C 1
ATOM 747 O O . ILE A 1 92 ? -14.023 -8.047 4.816 1 98.88 92 ILE A O 1
ATOM 751 N N . ILE A 1 93 ? -11.93 -7.562 4.219 1 98.88 93 ILE A N 1
ATOM 752 C CA . ILE A 1 93 ? -11.461 -7.34 5.582 1 98.88 93 ILE A CA 1
ATOM 753 C C . ILE A 1 93 ? -10.969 -5.902 5.73 1 98.88 93 ILE A C 1
ATOM 755 O O . ILE A 1 93 ? -10.141 -5.438 4.938 1 98.88 93 ILE A O 1
ATOM 759 N N . ILE A 1 94 ? -11.469 -5.18 6.672 1 98.94 94 ILE A N 1
ATOM 760 C CA . ILE A 1 94 ? -11.016 -3.828 6.988 1 98.94 94 ILE A CA 1
ATOM 761 C C . ILE A 1 94 ? -10.352 -3.814 8.359 1 98.94 94 ILE A C 1
ATOM 763 O O . ILE A 1 94 ? -10.938 -4.258 9.352 1 98.94 94 ILE A O 1
ATOM 767 N N . LEU A 1 95 ? -9.156 -3.359 8.383 1 98.88 95 LEU A N 1
ATOM 768 C CA . LEU A 1 95 ? -8.391 -3.252 9.625 1 98.88 95 LEU A CA 1
ATOM 769 C C . LEU A 1 95 ? -8.148 -1.79 9.984 1 98.88 95 LEU A C 1
ATOM 771 O O . LEU A 1 95 ? -7.875 -0.967 9.109 1 98.88 95 LEU A O 1
ATOM 775 N N . THR A 1 96 ? -8.227 -1.476 11.234 1 98.75 96 THR A N 1
ATOM 776 C CA . THR A 1 96 ? -7.836 -0.166 11.742 1 98.75 96 THR A CA 1
ATOM 777 C C . THR A 1 96 ? -6.438 -0.217 12.352 1 98.75 96 THR A C 1
ATOM 779 O O . THR A 1 96 ? -6.195 -0.958 13.305 1 98.75 96 THR A O 1
ATOM 782 N N . LYS A 1 97 ? -5.594 0.574 11.828 1 97.38 97 LYS A N 1
ATOM 783 C CA . LYS A 1 97 ? -4.223 0.613 12.328 1 97.38 97 LYS A CA 1
ATOM 784 C C . LYS A 1 97 ? -4.062 1.677 13.414 1 97.38 97 LYS A C 1
ATOM 786 O O . LYS A 1 97 ? -3.277 1.505 14.344 1 97.38 97 LYS A O 1
ATOM 791 N N . GLY A 1 98 ? -4.762 2.682 13.18 1 96 98 GLY A N 1
ATOM 792 C CA . GLY A 1 98 ? -4.668 3.811 14.094 1 96 98 GLY A CA 1
ATOM 793 C C . GLY A 1 98 ? -5.938 4.637 14.148 1 96 98 GLY A C 1
ATOM 794 O O . GLY A 1 98 ? -6.656 4.75 13.156 1 96 98 GLY A O 1
ATOM 795 N N . TYR A 1 99 ? -6.145 5.133 15.352 1 97 99 TYR A N 1
ATOM 796 C CA . TYR A 1 99 ? -7.324 5.961 15.578 1 97 99 TYR A CA 1
ATOM 797 C C . TYR A 1 99 ? -7.047 7.027 16.625 1 97 99 TYR A C 1
ATOM 799 O O . TYR A 1 99 ? -6.07 6.934 17.375 1 97 99 TYR A O 1
ATOM 807 N N . GLY A 1 100 ? -7.891 8.023 16.688 1 94.44 100 GLY A N 1
ATOM 808 C CA . GLY A 1 100 ? -7.82 9.109 17.656 1 94.44 100 GLY A CA 1
ATOM 809 C C . GLY A 1 100 ? -8.555 10.359 17.188 1 94.44 100 GLY A C 1
ATOM 810 O O . GLY A 1 100 ? -9.312 10.32 16.219 1 94.44 100 GLY A O 1
ATOM 811 N N . THR A 1 101 ? -8.336 11.359 17.875 1 92.44 101 THR A N 1
ATOM 812 C CA . THR A 1 101 ? -8.961 12.617 17.469 1 92.44 101 THR A CA 1
ATOM 813 C C . THR A 1 101 ? -8.422 13.086 16.125 1 92.44 101 THR A C 1
ATOM 815 O O . THR A 1 101 ? -7.254 13.461 16.016 1 92.44 101 THR A O 1
ATOM 818 N N . GLY A 1 102 ? -9.242 13.07 15.125 1 93.25 102 GLY A N 1
ATOM 819 C CA . GLY A 1 102 ? -8.875 13.547 13.805 1 93.25 102 GLY A CA 1
ATOM 820 C C . GLY A 1 102 ? -8.031 12.555 13.023 1 93.25 102 GLY A C 1
ATOM 821 O O . GLY A 1 102 ? -7.371 12.922 12.047 1 93.25 102 GLY A O 1
ATOM 822 N N . VAL A 1 103 ? -7.953 11.312 13.555 1 96.25 103 VAL A N 1
ATOM 823 C CA . VAL A 1 103 ? -7.141 10.305 12.875 1 96.25 103 VAL A CA 1
A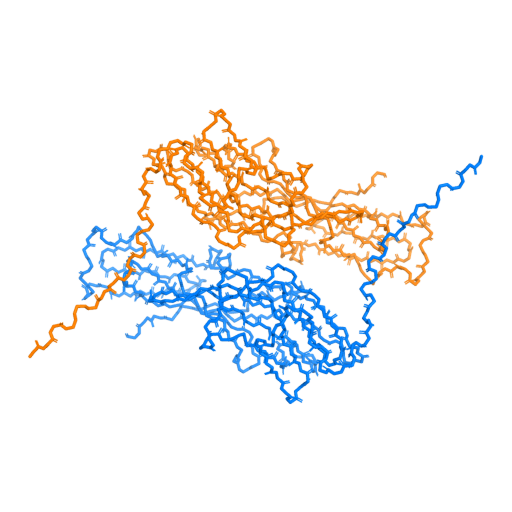TOM 824 C C . VAL A 1 103 ? -7.918 9 12.766 1 96.25 103 VAL A C 1
ATOM 826 O O . VAL A 1 103 ? -8.562 8.57 13.727 1 96.25 103 VAL A O 1
ATOM 829 N N . LEU A 1 104 ? -7.93 8.445 11.633 1 98.12 104 LEU A N 1
ATOM 830 C CA . LEU A 1 104 ? -8.414 7.094 11.367 1 98.12 104 LEU A CA 1
ATOM 831 C C . LEU A 1 104 ? -7.68 6.477 10.188 1 98.12 104 LEU A C 1
ATOM 833 O O . LEU A 1 104 ? -7.785 6.965 9.062 1 98.12 104 LEU A O 1
ATOM 837 N N . TRP A 1 105 ? -6.871 5.461 10.477 1 98.31 105 TRP A N 1
ATOM 838 C CA . TRP A 1 105 ? -6.137 4.754 9.438 1 98.31 105 TRP A CA 1
ATOM 839 C C . TRP A 1 105 ? -6.676 3.34 9.25 1 98.31 105 TRP A C 1
ATOM 841 O O . TRP A 1 105 ? -6.41 2.457 10.07 1 98.31 105 TRP A O 1
ATOM 851 N N . GLU A 1 106 ? -7.355 3.23 8.133 1 98.75 106 GLU A N 1
ATOM 852 C CA . GLU A 1 106 ? -7.867 1.9 7.816 1 98.75 106 GLU A CA 1
ATOM 853 C C . GLU A 1 106 ? -7.207 1.338 6.559 1 98.75 106 GLU A C 1
ATOM 855 O O . GLU A 1 106 ? -6.922 2.08 5.617 1 98.75 106 GLU A O 1
ATOM 860 N N . ASP A 1 107 ? -6.922 0.031 6.602 1 98.38 107 ASP A N 1
ATOM 861 C CA . ASP A 1 107 ? -6.543 -0.752 5.43 1 98.38 107 ASP A CA 1
ATOM 862 C C . ASP A 1 107 ? -7.684 -1.67 4.992 1 98.38 107 ASP A C 1
ATOM 864 O O . ASP A 1 107 ? -8.492 -2.1 5.816 1 98.38 107 ASP A O 1
ATOM 868 N N . VAL A 1 108 ? -7.684 -1.913 3.723 1 98.88 108 VAL A N 1
ATOM 869 C CA . VAL A 1 108 ? -8.695 -2.826 3.209 1 98.88 108 VAL A CA 1
ATOM 870 C C . VAL A 1 108 ? -8.031 -3.949 2.418 1 98.88 108 VAL A C 1
ATOM 872 O O . VAL A 1 108 ? -7.043 -3.721 1.717 1 98.88 108 VAL A O 1
ATOM 875 N N . TYR A 1 109 ? -8.492 -5.133 2.607 1 98.81 109 TYR A N 1
ATOM 876 C CA . TYR A 1 109 ? -8.086 -6.316 1.858 1 98.81 109 TYR A CA 1
ATOM 877 C C . TYR A 1 109 ? -9.289 -7.008 1.228 1 98.81 109 TYR A C 1
ATOM 879 O O . TYR A 1 109 ? -10.289 -7.254 1.899 1 98.81 109 TYR A O 1
ATOM 887 N N . VAL A 1 110 ? -9.188 -7.246 -0.047 1 98.75 110 VAL A N 1
ATOM 888 C CA . VAL A 1 110 ? -10.281 -7.879 -0.775 1 98.75 110 VAL A CA 1
ATOM 889 C C . VAL A 1 110 ? -9.812 -9.219 -1.35 1 98.75 110 VAL A C 1
ATOM 891 O O . VAL A 1 110 ? -8.711 -9.312 -1.892 1 98.75 110 VAL A O 1
ATOM 894 N N . PHE A 1 111 ? -10.641 -10.258 -1.214 1 97.69 111 PHE A N 1
ATOM 895 C CA . PHE A 1 111 ? -10.344 -11.594 -1.707 1 97.69 111 PHE A CA 1
ATOM 896 C C . PHE A 1 111 ? -11.461 -12.102 -2.611 1 97.69 111 PHE A C 1
ATOM 898 O O . PHE A 1 111 ? -12.641 -12.031 -2.254 1 97.69 111 PHE A O 1
ATOM 905 N N . ASN A 1 112 ? -11.086 -12.547 -3.783 1 95.5 112 ASN A N 1
ATOM 906 C CA . ASN A 1 112 ? -12.016 -13.367 -4.551 1 95.5 112 ASN A CA 1
ATOM 907 C C . ASN A 1 112 ? -12.203 -14.742 -3.924 1 95.5 112 ASN A C 1
ATOM 909 O O . ASN A 1 112 ? -11.242 -15.336 -3.426 1 95.5 112 ASN A O 1
ATOM 913 N N . THR A 1 113 ? -13.461 -15.109 -4.004 1 91.94 113 THR A N 1
ATOM 914 C CA . THR A 1 113 ? -13.773 -16.422 -3.459 1 91.94 113 THR A CA 1
ATOM 915 C C . THR A 1 113 ? -14.367 -17.328 -4.535 1 91.94 113 THR A C 1
ATOM 917 O O . THR A 1 113 ? -15.062 -16.859 -5.434 1 91.94 113 THR A O 1
ATOM 920 N N . LEU A 1 114 ? -13.727 -18.328 -4.949 1 76.25 114 LEU A N 1
ATOM 921 C CA . LEU A 1 114 ? -14.312 -19.219 -5.953 1 76.25 114 LEU A CA 1
ATOM 922 C C . LEU A 1 114 ? -15.367 -20.125 -5.332 1 76.25 114 LEU A C 1
ATOM 924 O O . LEU A 1 114 ? -15.227 -20.547 -4.184 1 76.25 114 LEU A O 1
ATOM 928 N N . LYS A 1 115 ? -16.625 -20.094 -5.984 1 66.5 115 LYS A N 1
ATOM 929 C CA . LYS A 1 115 ? -17.781 -20.844 -5.508 1 66.5 115 LYS A CA 1
ATOM 930 C C . LYS A 1 115 ? -17.359 -22.219 -4.988 1 66.5 115 LYS A C 1
ATOM 932 O O . LYS A 1 115 ? -17.812 -22.656 -3.928 1 66.5 115 LYS A O 1
ATOM 937 N N . ASN A 1 116 ? -16.672 -22.922 -5.652 1 61.59 116 ASN A N 1
ATOM 938 C CA . ASN A 1 116 ? -16.484 -24.312 -5.297 1 61.59 116 ASN A CA 1
ATOM 939 C C . ASN A 1 116 ? -15.109 -24.562 -4.691 1 61.59 116 ASN A C 1
ATOM 941 O O . ASN A 1 116 ? -14.648 -25.703 -4.605 1 61.59 116 ASN A O 1
ATOM 945 N N . ARG A 1 117 ? -14.609 -23.406 -4.324 1 65.88 117 ARG A N 1
ATOM 946 C CA . ARG A 1 117 ? -13.273 -23.625 -3.777 1 65.88 117 ARG A CA 1
ATOM 947 C C . ARG A 1 117 ? -13.102 -22.891 -2.455 1 65.88 117 ARG A C 1
ATOM 949 O O . ARG A 1 117 ? -13.75 -21.875 -2.213 1 65.88 117 ARG A O 1
ATOM 956 N N . LEU A 1 118 ? -12.516 -23.531 -1.533 1 71.94 118 LEU A N 1
ATOM 957 C CA . LEU A 1 118 ? -12.211 -23 -0.211 1 71.94 118 LEU A CA 1
ATOM 958 C C . LEU A 1 118 ? -11.047 -22.016 -0.28 1 71.94 118 LEU A C 1
ATOM 960 O O . LEU A 1 118 ? -10.68 -21.406 0.729 1 71.94 118 LEU A O 1
ATOM 964 N N . ASP A 1 119 ? -10.711 -21.688 -1.483 1 84.81 119 ASP A N 1
ATOM 965 C CA . ASP A 1 119 ? -9.523 -20.844 -1.612 1 84.81 119 ASP A CA 1
ATOM 966 C C . ASP A 1 119 ? -9.898 -19.375 -1.793 1 84.81 119 ASP A C 1
ATOM 968 O O . ASP A 1 119 ? -10.969 -19.062 -2.328 1 84.81 119 ASP A O 1
ATOM 972 N N . ILE A 1 120 ? -9.141 -18.562 -1.189 1 93.06 120 ILE A N 1
ATOM 973 C CA . ILE A 1 120 ? -9.305 -17.141 -1.39 1 93.06 120 ILE A CA 1
ATOM 974 C C . ILE A 1 120 ? -8.039 -16.562 -2.031 1 93.06 120 ILE A C 1
ATOM 976 O O . ILE A 1 120 ? -6.93 -17.031 -1.761 1 93.06 120 ILE A O 1
ATOM 980 N N . ASN A 1 121 ? -8.297 -15.695 -2.969 1 92.81 121 ASN A N 1
ATOM 981 C CA . ASN A 1 121 ? -7.191 -15.016 -3.633 1 92.81 121 ASN A CA 1
ATOM 982 C C . ASN A 1 121 ? -7.281 -13.5 -3.465 1 92.81 121 ASN A C 1
ATOM 984 O O . ASN A 1 121 ? -8.312 -12.898 -3.771 1 92.81 121 ASN A O 1
ATOM 988 N N . GLU A 1 122 ? -6.246 -12.969 -2.93 1 95.88 122 GLU A N 1
ATOM 989 C CA . GLU A 1 122 ? -6.242 -11.531 -2.686 1 95.88 122 GLU A CA 1
ATOM 990 C C . GLU A 1 122 ? -6.215 -10.75 -3.998 1 95.88 122 GLU A C 1
ATOM 992 O O . GLU A 1 122 ? -5.5 -11.117 -4.93 1 95.88 122 GLU A O 1
ATOM 997 N N . VAL A 1 123 ? -7 -9.672 -4.023 1 96.88 123 VAL A N 1
ATOM 998 C CA . VAL A 1 123 ? -7.082 -8.781 -5.176 1 96.88 123 VAL A CA 1
ATOM 999 C C . VAL A 1 123 ? -6.574 -7.391 -4.793 1 96.88 123 VAL A C 1
ATOM 1001 O O . VAL A 1 123 ? -6.906 -6.879 -3.723 1 96.88 123 VAL A O 1
ATOM 1004 N N . ILE A 1 124 ? -5.797 -6.785 -5.684 1 97.38 124 ILE A N 1
ATOM 1005 C CA . ILE A 1 124 ? -5.207 -5.484 -5.402 1 97.38 124 ILE A CA 1
ATOM 1006 C C . ILE A 1 124 ? -6.293 -4.414 -5.395 1 97.38 124 ILE A C 1
ATOM 1008 O O . ILE A 1 124 ? -7.18 -4.41 -6.254 1 97.38 124 ILE A O 1
ATOM 1012 N N . VAL A 1 125 ? -6.262 -3.609 -4.395 1 98.75 125 VAL A N 1
ATOM 1013 C CA . VAL A 1 125 ? -7.062 -2.391 -4.332 1 98.75 125 VAL A CA 1
ATOM 1014 C C . VAL A 1 125 ? -6.168 -1.173 -4.555 1 98.75 125 VAL A C 1
ATOM 1016 O O . VAL A 1 125 ? -5.172 -0.99 -3.85 1 98.75 125 VAL A O 1
ATOM 1019 N N . ASP A 1 126 ? -6.559 -0.401 -5.535 1 98.56 126 ASP A N 1
ATOM 1020 C CA . ASP A 1 126 ? -5.754 0.779 -5.84 1 98.56 126 ASP A CA 1
ATOM 1021 C C . ASP A 1 126 ? -5.66 1.708 -4.633 1 98.56 126 ASP A C 1
ATOM 1023 O O . ASP A 1 126 ? -6.621 1.846 -3.871 1 98.56 126 ASP A O 1
ATOM 1027 N N . ASN A 1 127 ? -4.504 2.322 -4.484 1 98.44 127 ASN A N 1
ATOM 1028 C CA . ASN A 1 127 ? -4.238 3.156 -3.318 1 98.44 127 ASN A CA 1
ATOM 1029 C C . ASN A 1 127 ? -5.07 4.438 -3.346 1 98.44 127 ASN A C 1
ATOM 1031 O O . ASN A 1 127 ? -5.031 5.188 -4.32 1 98.44 127 ASN A O 1
ATOM 1035 N N . HIS A 1 128 ? -5.758 4.703 -2.309 1 98.69 128 HIS A N 1
ATOM 1036 C CA . HIS A 1 128 ? -6.68 5.836 -2.232 1 98.69 128 HIS A CA 1
ATOM 1037 C C . HIS A 1 128 ? -5.938 7.16 -2.389 1 98.69 128 HIS A C 1
ATOM 1039 O O . HIS A 1 128 ? -6.441 8.086 -3.033 1 98.69 128 HIS A O 1
ATOM 1045 N N . LEU A 1 129 ? -4.758 7.266 -1.807 1 98.31 129 LEU A N 1
ATOM 1046 C CA . LEU A 1 129 ? -4.016 8.516 -1.899 1 98.31 129 LEU A CA 1
ATOM 1047 C C . LEU A 1 129 ? -3.459 8.719 -3.305 1 98.31 129 LEU A C 1
ATOM 1049 O O . LEU A 1 129 ? -3.43 9.844 -3.812 1 98.31 129 LEU A O 1
ATOM 1053 N N . ALA A 1 130 ? -2.984 7.605 -3.943 1 98.12 130 ALA A N 1
ATOM 1054 C CA . ALA A 1 130 ? -2.529 7.703 -5.328 1 98.12 130 ALA A CA 1
ATOM 1055 C C . ALA A 1 130 ? -3.654 8.172 -6.246 1 98.12 130 ALA A C 1
ATOM 1057 O O . ALA A 1 130 ? -3.447 9.023 -7.109 1 98.12 130 ALA A O 1
ATOM 1058 N N . ILE A 1 131 ? -4.828 7.594 -6.039 1 98.44 131 ILE A N 1
ATOM 1059 C CA . ILE A 1 131 ? -5.996 7.977 -6.828 1 98.44 131 ILE A CA 1
ATOM 1060 C C . ILE A 1 131 ? -6.27 9.469 -6.652 1 98.44 131 ILE A C 1
ATOM 1062 O O . ILE A 1 131 ? -6.5 10.18 -7.629 1 98.44 131 ILE A O 1
ATOM 1066 N N . ILE A 1 132 ? -6.219 9.945 -5.422 1 98.56 132 ILE A N 1
ATOM 1067 C CA . ILE A 1 132 ? -6.516 11.336 -5.121 1 98.56 132 ILE A CA 1
ATOM 1068 C C . ILE A 1 132 ? -5.48 12.242 -5.785 1 98.56 132 ILE A C 1
ATOM 1070 O O . ILE A 1 132 ? -5.836 13.203 -6.469 1 98.56 132 ILE A O 1
ATOM 1074 N N . GLN A 1 133 ? -4.219 11.922 -5.629 1 97.5 133 GLN A N 1
ATOM 1075 C CA . GLN A 1 133 ? -3.15 12.758 -6.176 1 97.5 133 GLN A CA 1
ATOM 1076 C C . GLN A 1 133 ? -3.254 12.859 -7.695 1 97.5 133 GLN A C 1
ATOM 1078 O O . GLN A 1 133 ? -3.002 13.914 -8.273 1 97.5 133 GLN A O 1
ATOM 1083 N N . LYS A 1 134 ? -3.732 11.836 -8.32 1 96.88 134 LYS A N 1
ATOM 1084 C CA . LYS A 1 134 ? -3.793 11.797 -9.773 1 96.88 134 LYS A CA 1
ATOM 1085 C C . LYS A 1 134 ? -5.023 12.531 -10.297 1 96.88 134 LYS A C 1
ATOM 1087 O O . LYS A 1 134 ? -5.039 13 -11.438 1 96.88 134 LYS A O 1
ATOM 1092 N N . ASN A 1 135 ? -6.07 12.672 -9.453 1 97.88 135 ASN A N 1
ATOM 1093 C CA . ASN A 1 135 ? -7.359 13.047 -10.031 1 97.88 135 ASN A CA 1
ATOM 1094 C C . ASN A 1 135 ? -7.898 14.328 -9.406 1 97.88 135 ASN A C 1
ATOM 1096 O O . ASN A 1 135 ? -8.852 14.922 -9.914 1 97.88 135 ASN A O 1
ATOM 1100 N N . VAL A 1 136 ? -7.273 14.766 -8.312 1 98 136 VAL A N 1
ATOM 1101 C CA . VAL A 1 136 ? -7.828 15.883 -7.559 1 98 136 VAL A CA 1
ATOM 1102 C C . VAL A 1 136 ? -6.828 17.047 -7.527 1 98 136 VAL A C 1
ATOM 1104 O O . VAL A 1 136 ? -5.664 16.859 -7.172 1 98 136 VAL A O 1
ATOM 1107 N N . LYS A 1 137 ? -7.27 18.172 -7.922 1 97.5 137 LYS A N 1
ATOM 1108 C CA . LYS A 1 137 ? -6.488 19.391 -7.797 1 97.5 137 LYS A CA 1
ATOM 1109 C C . LYS A 1 137 ? -7.051 20.297 -6.703 1 97.5 137 LYS A C 1
ATOM 1111 O O . LYS A 1 137 ? -8.273 20.422 -6.562 1 97.5 137 LYS A O 1
ATOM 1116 N N . THR A 1 138 ? -6.148 20.875 -5.973 1 97.38 138 THR A N 1
ATOM 1117 C CA . THR A 1 138 ? -6.602 21.672 -4.84 1 97.38 138 THR A CA 1
ATOM 1118 C C . THR A 1 138 ? -5.859 23 -4.777 1 97.38 138 THR A C 1
ATOM 1120 O O . THR A 1 138 ? -4.734 23.125 -5.273 1 97.38 138 THR A O 1
ATOM 1123 N N . LYS A 1 139 ? -6.512 23.984 -4.266 1 96.81 139 LYS A N 1
ATOM 1124 C CA . LYS A 1 139 ? -5.941 25.281 -3.912 1 96.81 139 LYS A CA 1
ATOM 1125 C C . LYS A 1 139 ? -6.496 25.781 -2.584 1 96.81 139 LYS A C 1
ATOM 1127 O O . LYS A 1 139 ? -7.707 25.719 -2.348 1 96.81 139 LYS A O 1
ATOM 1132 N N . LEU A 1 140 ? -5.582 26.203 -1.778 1 97.62 140 LEU A N 1
ATOM 1133 C CA . LEU A 1 140 ? -5.984 26.688 -0.463 1 97.62 140 LEU A CA 1
ATOM 1134 C C . LEU A 1 140 ? -5.496 28.125 -0.238 1 97.62 140 LEU A C 1
ATOM 1136 O O . LEU A 1 140 ? -4.316 28.422 -0.455 1 97.62 140 LEU A O 1
ATOM 1140 N N . THR A 1 141 ? -6.391 29.016 0.066 1 96.5 141 THR A N 1
ATOM 1141 C CA . THR A 1 141 ? -6.09 30.375 0.532 1 96.5 141 THR A CA 1
ATOM 1142 C C . THR A 1 141 ? -6.664 30.594 1.927 1 96.5 141 THR A C 1
ATOM 1144 O O . THR A 1 141 ? -7.312 29.719 2.492 1 96.5 141 THR A O 1
ATOM 1147 N N . ALA A 1 142 ? -6.379 31.719 2.449 1 95 142 ALA A N 1
ATOM 1148 C CA . ALA A 1 142 ? -6.891 32.062 3.779 1 95 142 ALA A CA 1
ATOM 1149 C C . ALA A 1 142 ? -8.414 32.156 3.775 1 95 142 ALA A C 1
ATOM 1151 O O . ALA A 1 142 ? -9.055 31.969 4.816 1 95 142 ALA A O 1
ATOM 1152 N N . GLU A 1 143 ? -9.008 32.344 2.615 1 95.38 143 GLU A N 1
ATOM 1153 C CA . GLU A 1 143 ? -10.438 32.625 2.543 1 95.38 143 GLU A CA 1
ATOM 1154 C C . GLU A 1 143 ? -11.203 31.422 2.01 1 95.38 143 GLU A C 1
ATOM 1156 O O . GLU A 1 143 ? -12.391 31.25 2.316 1 95.38 143 GLU A O 1
ATOM 1161 N N . LYS A 1 144 ? -10.539 30.703 1.132 1 96.25 144 LYS A N 1
ATOM 1162 C CA . LYS A 1 144 ? -11.328 29.656 0.49 1 96.25 144 LYS A CA 1
ATOM 1163 C C . LYS A 1 144 ? -10.453 28.469 0.11 1 96.25 144 LYS A C 1
ATOM 1165 O O . LYS A 1 144 ? -9.227 28.594 0.029 1 96.25 144 LYS A O 1
ATOM 1170 N N . VAL A 1 145 ? -11.164 27.359 -0.099 1 96.69 145 VAL A N 1
ATOM 1171 C CA . VAL A 1 145 ? -10.578 26.141 -0.653 1 96.69 145 VAL A CA 1
ATOM 1172 C C . VAL A 1 145 ? -11.242 25.812 -1.993 1 96.69 145 VAL A C 1
ATOM 1174 O O . VAL A 1 145 ? -12.453 25.953 -2.145 1 96.69 145 VAL A O 1
ATOM 1177 N N . GLU A 1 146 ? -10.422 25.484 -2.926 1 97.44 146 GLU A N 1
ATOM 1178 C CA . GLU A 1 146 ? -10.914 25.016 -4.215 1 97.44 146 GLU A CA 1
ATOM 1179 C C . GLU A 1 146 ? -10.492 23.578 -4.469 1 97.44 146 GLU A C 1
ATOM 1181 O O . GLU A 1 146 ? -9.32 23.234 -4.316 1 97.44 146 GLU A O 1
ATOM 1186 N N . VAL A 1 147 ? -11.453 22.766 -4.797 1 98.06 147 VAL A N 1
ATOM 1187 C CA . VAL A 1 147 ? -11.203 21.359 -5.137 1 98.06 147 VAL A CA 1
ATOM 1188 C C . VAL A 1 147 ? -11.758 21.062 -6.527 1 98.06 147 VAL A C 1
ATOM 1190 O O . VAL A 1 147 ? -12.922 21.328 -6.812 1 98.06 147 VAL A O 1
ATOM 1193 N N . ILE A 1 148 ? -10.93 20.594 -7.359 1 97.81 148 ILE A N 1
ATOM 1194 C CA . ILE A 1 148 ? -11.336 20.25 -8.719 1 97.81 148 ILE A CA 1
ATOM 1195 C C . ILE A 1 148 ? -11.188 18.734 -8.938 1 97.81 148 ILE A C 1
ATOM 1197 O O . ILE A 1 148 ? -10.102 18.188 -8.781 1 97.81 148 ILE A O 1
ATOM 1201 N N . VAL A 1 149 ? -12.219 18.062 -9.281 1 97.62 149 VAL A N 1
ATOM 1202 C CA . VAL A 1 149 ? -12.25 16.656 -9.648 1 97.62 149 VAL A CA 1
ATOM 1203 C C . VAL A 1 149 ? -12.805 16.5 -11.062 1 97.62 149 VAL A C 1
ATOM 1205 O O . VAL A 1 149 ? -14 16.703 -11.289 1 97.62 149 VAL A O 1
ATOM 1208 N N . GLY A 1 150 ? -11.953 16.062 -11.93 1 94.44 150 GLY A N 1
ATOM 1209 C CA . GLY A 1 150 ? -12.375 16.109 -13.32 1 94.44 150 GLY A CA 1
ATOM 1210 C C . GLY A 1 150 ? -12.781 17.5 -13.781 1 94.44 150 GLY A C 1
ATOM 1211 O O . GLY A 1 150 ? -12 18.438 -13.68 1 94.44 150 GLY A O 1
ATOM 1212 N N . ASN A 1 151 ? -14.055 17.625 -14.195 1 94.5 151 ASN A N 1
ATOM 1213 C CA . ASN A 1 151 ? -14.547 18.906 -14.68 1 94.5 151 ASN A CA 1
ATOM 1214 C C . ASN A 1 151 ? -15.383 19.625 -13.625 1 94.5 151 ASN A C 1
ATOM 1216 O O . ASN A 1 151 ? -15.914 20.703 -13.883 1 94.5 151 ASN A O 1
ATOM 1220 N N . LYS A 1 152 ? -15.414 19.094 -12.508 1 96 152 LYS A N 1
ATOM 1221 C CA . LYS A 1 152 ? -16.234 19.688 -11.445 1 96 152 LYS A CA 1
ATOM 1222 C C . LYS A 1 152 ? -15.367 20.484 -10.477 1 96 152 LYS A C 1
ATOM 1224 O O . LYS A 1 152 ? -14.406 19.953 -9.914 1 96 152 LYS A O 1
ATOM 1229 N N . LYS A 1 153 ? -15.742 21.672 -10.281 1 96.5 153 LYS A N 1
ATOM 1230 C CA . LYS A 1 153 ? -15.055 22.547 -9.344 1 96.5 153 LYS A CA 1
ATOM 1231 C C . LYS A 1 153 ? -15.938 22.875 -8.148 1 96.5 153 LYS A C 1
ATOM 1233 O O . LYS A 1 153 ? -17.109 23.234 -8.312 1 96.5 153 LYS A O 1
ATOM 1238 N N . CYS A 1 154 ? -15.422 22.719 -7 1 96.56 154 CYS A N 1
ATOM 1239 C CA . CYS A 1 154 ? -16.109 23.047 -5.758 1 96.56 154 CYS A CA 1
ATOM 1240 C C . CYS A 1 154 ? -15.289 24.031 -4.934 1 96.56 154 CYS A C 1
ATOM 1242 O O . CYS A 1 154 ? -14.086 23.859 -4.758 1 96.56 154 CYS A O 1
ATOM 1244 N N . THR A 1 155 ? -16 25.094 -4.461 1 96.12 155 THR A N 1
ATOM 1245 C CA . THR A 1 155 ? -15.352 26.094 -3.615 1 96.12 155 THR A CA 1
ATOM 1246 C C . THR A 1 155 ? -16.016 26.141 -2.242 1 96.12 155 THR A C 1
ATOM 1248 O O . THR A 1 155 ? -17.25 26.172 -2.145 1 96.12 155 THR A O 1
ATOM 1251 N N . VAL A 1 156 ? -15.195 26.141 -1.262 1 95.88 156 VAL A N 1
ATOM 1252 C CA . VAL A 1 156 ? -15.688 26.234 0.109 1 95.88 156 VAL A CA 1
ATOM 1253 C C . VAL A 1 156 ? -15.109 27.469 0.78 1 95.88 156 VAL A C 1
ATOM 1255 O O . VAL A 1 156 ? -13.891 27.656 0.826 1 95.88 156 VAL A O 1
ATOM 1258 N N . ASP A 1 157 ? -15.984 28.281 1.237 1 95.94 157 ASP A N 1
ATOM 1259 C CA . ASP A 1 157 ? -15.555 29.438 2.023 1 95.94 157 ASP A CA 1
ATOM 1260 C C . ASP A 1 157 ? -15.156 29.016 3.438 1 95.94 157 ASP A C 1
ATOM 1262 O O . ASP A 1 157 ? -15.938 28.375 4.145 1 95.94 157 ASP A O 1
ATOM 1266 N N . ILE A 1 158 ? -13.898 29.453 3.816 1 95.81 158 ILE A N 1
ATOM 1267 C CA . ILE A 1 158 ? -13.445 29 5.125 1 95.81 158 ILE A CA 1
ATOM 1268 C C . ILE A 1 158 ? -13.164 30.203 6.023 1 95.81 158 ILE A C 1
ATOM 1270 O O . ILE A 1 158 ? -12.5 30.062 7.055 1 95.81 158 ILE A O 1
ATOM 1274 N N . THR A 1 159 ? -13.617 31.328 5.777 1 95.12 159 THR A N 1
ATOM 1275 C CA . THR A 1 159 ? -13.375 32.562 6.535 1 95.12 159 THR A CA 1
ATOM 1276 C C . THR A 1 159 ? -13.922 32.406 7.957 1 95.12 159 THR A C 1
ATOM 1278 O O . THR A 1 159 ? -13.312 32.906 8.906 1 95.12 159 THR A O 1
ATOM 1281 N N . SER A 1 160 ? -15.008 31.781 7.996 1 93 160 SER A N 1
ATOM 1282 C CA . SER A 1 160 ? -15.703 31.688 9.281 1 93 160 SER A CA 1
ATOM 1283 C C . SER A 1 160 ? -14.93 30.812 10.258 1 93 160 SER A C 1
ATOM 1285 O O . SER A 1 160 ? -15.164 30.875 11.469 1 93 160 SER A O 1
ATOM 1287 N N . LEU A 1 161 ? -14.008 30.031 9.766 1 93.19 161 LEU A N 1
ATOM 1288 C CA . LEU A 1 161 ? -13.234 29.141 10.633 1 93.19 161 LEU A CA 1
ATOM 1289 C C . LEU A 1 161 ? -12.172 29.938 11.391 1 93.19 161 LEU A C 1
ATOM 1291 O O . LEU A 1 161 ? -11.625 29.453 12.383 1 93.19 161 LEU A O 1
ATOM 1295 N N . GLU A 1 162 ? -11.812 31.109 10.922 1 93.81 162 GLU A N 1
ATOM 1296 C CA . GLU A 1 162 ? -10.867 32 11.586 1 93.81 162 GLU A CA 1
ATOM 1297 C C . GLU A 1 162 ? -9.578 31.266 11.945 1 93.81 162 GLU A C 1
ATOM 1299 O O . GLU A 1 162 ? -9.102 31.359 13.078 1 93.81 162 GLU A O 1
ATOM 1304 N N . ILE A 1 163 ? -9.07 30.609 10.977 1 94.75 163 ILE A N 1
ATOM 1305 C CA . ILE A 1 163 ? -7.82 29.891 11.195 1 94.75 163 ILE A CA 1
ATOM 1306 C C . ILE A 1 163 ? -6.648 30.859 11.133 1 94.75 163 ILE A C 1
ATOM 1308 O O . ILE A 1 163 ? -6.52 31.625 10.172 1 94.75 163 ILE A O 1
ATOM 1312 N N . LYS A 1 164 ? -5.848 30.828 12.164 1 95.94 164 LYS A N 1
ATOM 1313 C CA . LYS A 1 164 ? -4.652 31.672 12.141 1 95.94 164 LYS A CA 1
ATOM 1314 C C . LYS A 1 164 ? -3.699 31.234 11.031 1 95.94 164 LYS A C 1
ATOM 1316 O O . LYS A 1 164 ? -3.562 30.031 10.758 1 95.94 164 LYS A O 1
ATOM 1321 N N . SER A 1 165 ? -2.988 32.156 10.453 1 94.19 165 SER A N 1
ATOM 1322 C CA . SER A 1 165 ? -2.104 31.906 9.32 1 94.19 165 SER A CA 1
ATOM 1323 C C . SER A 1 165 ? -1.042 30.875 9.664 1 94.19 165 SER A C 1
ATOM 1325 O O . SER A 1 165 ? -0.67 30.047 8.828 1 94.19 165 SER A O 1
ATOM 1327 N N . GLU A 1 166 ? -0.664 30.859 10.922 1 94.94 166 GLU A N 1
ATOM 1328 C CA . GLU A 1 166 ? 0.401 29.953 11.344 1 94.94 166 GLU A CA 1
ATOM 1329 C C . GLU A 1 166 ? -0.093 28.516 11.414 1 94.94 166 GLU A C 1
ATOM 1331 O O . GLU A 1 166 ? 0.708 27.578 11.43 1 94.94 166 GLU A O 1
ATOM 1336 N N . ASN A 1 167 ? -1.419 28.422 11.43 1 96.44 167 ASN A N 1
ATOM 1337 C CA . ASN A 1 167 ? -1.995 27.094 11.562 1 96.44 167 ASN A CA 1
ATOM 1338 C C . ASN A 1 167 ? -2.562 26.594 10.242 1 96.44 167 ASN A C 1
ATOM 1340 O O . ASN A 1 167 ? -2.898 25.406 10.109 1 96.44 167 ASN A O 1
ATOM 1344 N N . LEU A 1 168 ? -2.65 27.5 9.297 1 96.94 168 LEU A N 1
ATOM 1345 C CA . LEU A 1 168 ? -3.166 27.109 7.984 1 96.94 168 LEU A CA 1
ATOM 1346 C C . LEU A 1 168 ? -2.096 26.391 7.172 1 96.94 168 LEU A C 1
ATOM 1348 O O . LEU A 1 168 ? -0.963 26.859 7.066 1 96.94 168 LEU A O 1
ATOM 1352 N N . PHE A 1 169 ? -2.477 25.234 6.648 1 96.31 169 PHE A N 1
ATOM 1353 C CA . PHE A 1 169 ? -1.521 24.484 5.84 1 96.31 169 PHE A CA 1
ATOM 1354 C C . PHE A 1 169 ? -1.277 25.188 4.504 1 96.31 169 PHE A C 1
ATOM 1356 O O . PHE A 1 169 ? -1.985 26.125 4.152 1 96.31 169 PHE A O 1
ATOM 1363 N N . ASN A 1 170 ? -0.223 24.719 3.801 1 93.38 170 ASN A N 1
ATOM 1364 C CA . ASN A 1 170 ? 0.072 25.266 2.484 1 93.38 170 ASN A CA 1
ATOM 1365 C C . ASN A 1 170 ? -0.944 24.812 1.442 1 93.38 170 ASN A C 1
ATOM 1367 O O . ASN A 1 170 ? -1.209 25.531 0.473 1 93.38 170 ASN A O 1
ATOM 1371 N N . ASP A 1 171 ? -1.447 23.609 1.642 1 95.62 171 ASP A N 1
ATOM 1372 C CA . ASP A 1 171 ? -2.482 23.031 0.797 1 95.62 171 ASP A CA 1
ATOM 1373 C C . ASP A 1 171 ? -3.291 21.984 1.566 1 95.62 171 ASP A C 1
ATOM 1375 O O . ASP A 1 171 ? -2.965 21.656 2.709 1 95.62 171 ASP A O 1
ATOM 1379 N N . ILE A 1 172 ? -4.352 21.562 0.93 1 96.62 172 ILE A N 1
ATOM 1380 C CA . ILE A 1 172 ? -5.168 20.516 1.531 1 96.62 172 ILE A CA 1
ATOM 1381 C C . ILE A 1 172 ? -4.332 19.25 1.699 1 96.62 172 ILE A C 1
ATOM 1383 O O . ILE A 1 172 ? -3.576 18.875 0.802 1 96.62 172 ILE A O 1
ATOM 1387 N N . SER A 1 173 ? -4.406 18.703 2.877 1 96.12 173 SER A N 1
ATOM 1388 C CA . SER A 1 173 ? -3.719 17.438 3.16 1 96.12 173 SER A CA 1
ATOM 1389 C C . SER A 1 173 ? -4.707 16.281 3.279 1 96.12 173 SER A C 1
ATOM 1391 O O . SER A 1 173 ? -5.734 16.406 3.951 1 96.12 173 SER A O 1
ATOM 1393 N N . PHE A 1 174 ? -4.324 15.203 2.635 1 96.75 174 PHE A N 1
ATOM 1394 C CA . PHE A 1 174 ? -5.133 13.992 2.713 1 96.75 174 PHE A CA 1
ATOM 1395 C C . PHE A 1 174 ? -4.375 12.883 3.439 1 96.75 174 PHE A C 1
ATOM 1397 O O . PHE A 1 174 ? -3.152 12.781 3.324 1 96.75 174 PHE A O 1
ATOM 1404 N N . GLY A 1 175 ? -5.145 12.078 4.277 1 94.44 175 GLY A N 1
ATOM 1405 C CA . GLY A 1 175 ? -4.48 10.906 4.824 1 94.44 175 GLY A CA 1
ATOM 1406 C C . GLY A 1 175 ? -4.699 10.742 6.316 1 94.44 175 GLY A C 1
ATOM 1407 O O . GLY A 1 175 ? -4.387 9.688 6.879 1 94.44 175 GLY A O 1
ATOM 1408 N N . SER A 1 176 ? -5.211 11.797 6.922 1 97 176 SER A N 1
ATOM 1409 C CA . SER A 1 176 ? -5.398 11.695 8.367 1 97 176 SER A CA 1
ATOM 1410 C C . SER A 1 176 ? -6.594 10.812 8.703 1 97 176 SER A C 1
ATOM 1412 O O . SER A 1 176 ? -6.574 10.094 9.703 1 97 176 SER A O 1
ATOM 1414 N N . ILE A 1 177 ? -7.562 10.906 7.887 1 98.31 177 ILE A N 1
ATOM 1415 C CA . ILE A 1 177 ? -8.758 10.094 8.086 1 98.31 177 ILE A CA 1
ATOM 1416 C C . ILE A 1 177 ? -9.07 9.312 6.812 1 98.31 177 ILE A C 1
ATOM 1418 O O . ILE A 1 177 ? -9.391 9.906 5.777 1 98.31 177 ILE A O 1
ATOM 1422 N N . ILE A 1 178 ? -8.906 8.031 6.852 1 98.81 178 ILE A N 1
ATOM 1423 C CA . ILE A 1 178 ? -9.195 7.07 5.797 1 98.81 178 ILE A CA 1
ATOM 1424 C C . ILE A 1 178 ? -10.242 6.062 6.285 1 98.81 178 ILE A C 1
ATOM 1426 O O . ILE A 1 178 ? -9.953 5.234 7.152 1 98.81 178 ILE A O 1
ATOM 1430 N N . ASP A 1 179 ? -11.406 6.188 5.734 1 98.69 179 ASP A N 1
ATOM 1431 C CA . ASP A 1 179 ? -12.547 5.402 6.203 1 98.69 179 ASP A CA 1
ATOM 1432 C C . ASP A 1 179 ? -13.117 4.535 5.086 1 98.69 179 ASP A C 1
ATOM 1434 O O . ASP A 1 179 ? -13.82 5.031 4.207 1 98.69 179 ASP A O 1
ATOM 1438 N N . TYR A 1 180 ? -12.836 3.238 5.137 1 98.88 180 TYR A N 1
ATOM 1439 C CA . TYR A 1 180 ? -13.352 2.287 4.156 1 98.88 180 TYR A CA 1
ATOM 1440 C C . TYR A 1 180 ? -14.711 1.742 4.59 1 98.88 180 TYR A C 1
ATOM 1442 O O . TYR A 1 180 ? -14.969 1.589 5.781 1 98.88 180 TYR A O 1
ATOM 1450 N N . ASP A 1 181 ? -15.469 1.412 3.598 1 98.56 181 ASP A N 1
ATOM 1451 C CA . ASP A 1 181 ? -16.781 0.821 3.842 1 98.56 181 ASP A CA 1
ATOM 1452 C C . ASP A 1 181 ? -17.297 0.085 2.605 1 98.56 181 ASP A C 1
ATOM 1454 O O . ASP A 1 181 ? -16.719 0.203 1.523 1 98.56 181 ASP A O 1
ATOM 1458 N N . VAL A 1 182 ? -18.266 -0.771 2.828 1 98.69 182 VAL A N 1
ATOM 1459 C CA . VAL A 1 182 ? -19.031 -1.356 1.738 1 98.69 182 VAL A CA 1
ATOM 1460 C C . VAL A 1 182 ? -20.484 -0.914 1.842 1 98.69 182 VAL A C 1
ATOM 1462 O O . VAL A 1 182 ? -21.172 -1.216 2.826 1 98.69 182 VAL A O 1
ATOM 1465 N N . ARG A 1 183 ? -20.875 -0.13 0.869 1 97.69 183 ARG A N 1
ATOM 1466 C CA . ARG A 1 183 ? -22.25 0.373 0.802 1 97.69 183 ARG A CA 1
ATOM 1467 C C . ARG A 1 183 ? -22.906 0.01 -0.527 1 97.69 183 ARG A C 1
ATOM 1469 O O . ARG A 1 183 ? -22.312 0.218 -1.591 1 97.69 183 ARG A O 1
ATOM 1476 N N . ASP A 1 184 ? -24.109 -0.586 -0.49 1 96.56 184 ASP A N 1
ATOM 1477 C CA . ASP A 1 184 ? -24.844 -0.989 -1.688 1 96.56 184 ASP A CA 1
ATOM 1478 C C . ASP A 1 184 ? -23.984 -1.882 -2.58 1 96.56 184 ASP A C 1
ATOM 1480 O O . ASP A 1 184 ? -23.891 -1.65 -3.787 1 96.56 184 ASP A O 1
ATOM 1484 N N . ASN A 1 185 ? -23.25 -2.721 -1.975 1 97.75 185 ASN A N 1
ATOM 1485 C CA . ASN A 1 185 ? -22.422 -3.723 -2.631 1 97.75 185 ASN A CA 1
ATOM 1486 C C . ASN A 1 185 ? -21.281 -3.08 -3.42 1 97.75 185 ASN A C 1
ATOM 1488 O O . ASN A 1 185 ? -20.906 -3.572 -4.484 1 97.75 185 ASN A O 1
ATOM 1492 N N . GLN A 1 186 ? -20.812 -1.946 -2.91 1 98.31 186 GLN A N 1
ATOM 1493 C CA . GLN A 1 186 ? -19.672 -1.28 -3.516 1 98.31 186 GLN A CA 1
ATOM 1494 C C . GLN A 1 186 ? -18.609 -0.954 -2.469 1 98.31 186 GLN A C 1
ATOM 1496 O O . GLN A 1 186 ? -18.938 -0.508 -1.365 1 98.31 186 GLN A O 1
ATOM 1501 N N . LEU A 1 187 ? -17.422 -1.229 -2.822 1 98.88 187 LEU A N 1
ATOM 1502 C CA . LEU A 1 187 ? -16.312 -0.793 -1.976 1 98.88 187 LEU A CA 1
ATOM 1503 C C . LEU A 1 187 ? -16.094 0.712 -2.092 1 98.88 187 LEU A C 1
ATOM 1505 O O . LEU A 1 187 ? -16 1.246 -3.199 1 98.88 187 LEU A O 1
ATOM 1509 N N . ILE A 1 188 ? -16.078 1.393 -0.951 1 98.88 188 ILE A N 1
ATOM 1510 C CA . ILE A 1 188 ? -15.969 2.848 -0.921 1 98.88 188 ILE A CA 1
ATOM 1511 C C . ILE A 1 188 ? -14.938 3.271 0.122 1 98.88 188 ILE A C 1
ATOM 1513 O O . ILE A 1 188 ? -14.734 2.572 1.116 1 98.88 188 ILE A O 1
ATOM 1517 N N . VAL A 1 189 ? -14.281 4.359 -0.151 1 98.88 189 VAL A N 1
ATOM 1518 C CA . VAL A 1 189 ? -13.43 4.953 0.876 1 98.88 189 VAL A CA 1
ATOM 1519 C C . VAL A 1 189 ? -13.68 6.461 0.941 1 98.88 189 VAL A C 1
ATOM 1521 O O . VAL A 1 189 ? -13.875 7.109 -0.089 1 98.88 189 VAL A O 1
ATOM 1524 N N . SER A 1 190 ? -13.766 6.98 2.088 1 98.75 190 SER A N 1
ATOM 1525 C CA . SER A 1 190 ? -13.82 8.414 2.35 1 98.75 190 SER A CA 1
ATOM 1526 C C . SER A 1 190 ? -12.508 8.914 2.959 1 98.75 190 SER A C 1
ATOM 1528 O O . SER A 1 190 ? -12.062 8.406 3.99 1 98.75 190 SER A O 1
ATOM 1530 N N . VAL A 1 191 ? -11.914 9.875 2.33 1 98.81 191 VAL A N 1
ATOM 1531 C CA . VAL A 1 191 ? -10.648 10.438 2.777 1 98.81 191 VAL A CA 1
ATOM 1532 C C . VAL A 1 191 ? -10.82 11.914 3.1 1 98.81 191 VAL A C 1
ATOM 1534 O O . VAL A 1 191 ? -11.156 12.711 2.219 1 98.81 191 VAL A O 1
ATOM 1537 N N . ALA A 1 192 ? -10.562 12.305 4.312 1 98.31 192 ALA A N 1
ATOM 1538 C CA . ALA A 1 192 ? -10.82 13.672 4.742 1 98.31 192 ALA A CA 1
ATOM 1539 C C . ALA A 1 192 ? -9.734 14.625 4.242 1 98.31 192 ALA A C 1
ATOM 1541 O O . ALA A 1 192 ? -8.562 14.25 4.168 1 98.31 192 ALA A O 1
ATOM 1542 N N . GLY A 1 193 ? -10.18 15.797 3.887 1 97.94 193 GLY A N 1
ATOM 1543 C CA . GLY A 1 193 ? -9.258 16.875 3.555 1 97.94 193 GLY A CA 1
ATOM 1544 C C . GLY A 1 193 ? -9.016 17.828 4.711 1 97.94 193 GLY A C 1
ATOM 1545 O O . GLY A 1 193 ? -9.922 18.547 5.129 1 97.94 193 GLY A O 1
ATOM 1546 N N . GLN A 1 194 ? -7.816 17.891 5.145 1 97.5 194 GLN A N 1
ATOM 1547 C CA . GLN A 1 194 ? -7.43 18.688 6.305 1 97.5 194 GLN A CA 1
ATOM 1548 C C . GLN A 1 194 ? -6.723 19.969 5.887 1 97.5 194 GLN A C 1
ATOM 1550 O O . GLN A 1 194 ? -5.902 19.953 4.965 1 97.5 194 GLN A O 1
ATOM 1555 N N . ILE A 1 195 ? -7.02 21.109 6.527 1 97.69 195 ILE A N 1
ATOM 1556 C CA . ILE A 1 195 ? -6.426 22.375 6.109 1 97.69 195 ILE A CA 1
ATOM 1557 C C . ILE A 1 195 ? -5.691 23.016 7.289 1 97.69 195 ILE A C 1
ATOM 1559 O O . ILE A 1 195 ? -5.031 24.047 7.129 1 97.69 195 ILE A O 1
ATOM 1563 N N . SER A 1 196 ? -5.879 22.453 8.469 1 96.75 196 SER A N 1
ATOM 1564 C CA . SER A 1 196 ? -5.164 22.781 9.703 1 96.75 196 SER A CA 1
ATOM 1565 C C . SER A 1 196 ? -5.129 21.594 10.648 1 96.75 196 SER A C 1
ATOM 1567 O O . SER A 1 196 ? -5.781 20.562 10.406 1 96.75 196 SER A O 1
ATOM 1569 N N . PRO A 1 197 ? -4.352 21.641 11.68 1 94.62 197 PRO A N 1
ATOM 1570 C CA . PRO A 1 197 ? -4.328 20.516 12.617 1 94.62 197 PRO A CA 1
ATOM 1571 C C . PRO A 1 197 ? -5.719 20.141 13.133 1 94.62 197 PRO A C 1
ATOM 1573 O O . PRO A 1 197 ? -5.992 18.969 13.398 1 94.62 197 PRO A O 1
ATOM 1576 N N . ALA A 1 198 ? -6.598 21.141 13.125 1 93.25 198 ALA A N 1
ATOM 1577 C CA . ALA A 1 198 ? -7.871 20.891 13.789 1 93.25 198 ALA A CA 1
ATOM 1578 C C . ALA A 1 198 ? -9.039 21.031 12.812 1 93.25 198 ALA A C 1
ATOM 1580 O O . ALA A 1 198 ? -10.195 20.859 13.195 1 93.25 198 ALA A O 1
ATOM 1581 N N . SER A 1 199 ? -8.781 21.359 11.539 1 95.44 199 SER A N 1
ATOM 1582 C CA . SER A 1 199 ? -9.906 21.703 10.68 1 95.44 199 SER A CA 1
ATOM 1583 C C . SER A 1 199 ? -9.914 20.859 9.414 1 95.44 199 SER A C 1
ATOM 1585 O O . SER A 1 199 ? -8.875 20.672 8.773 1 95.44 199 SER A O 1
ATOM 1587 N N . PHE A 1 200 ? -11.094 20.422 9.094 1 96.62 200 PHE A N 1
ATOM 1588 C CA . PHE A 1 200 ? -11.359 19.656 7.879 1 96.62 200 PHE A CA 1
ATOM 1589 C C . PHE A 1 200 ? -12.383 20.375 7 1 96.62 200 PHE A C 1
ATOM 1591 O O . PHE A 1 200 ? -13.305 21.016 7.508 1 96.62 200 PHE A O 1
ATOM 1598 N N . VAL A 1 201 ? -12.266 20.25 5.711 1 96.31 201 VAL A N 1
ATOM 1599 C CA . VAL A 1 201 ? -13.125 21.031 4.836 1 96.31 201 VAL A CA 1
ATOM 1600 C C . VAL A 1 201 ? -14.094 20.109 4.094 1 96.31 201 VAL A C 1
ATOM 1602 O O . VAL A 1 201 ? -15.055 20.562 3.475 1 96.31 201 VAL A O 1
ATOM 1605 N N . GLY A 1 202 ? -13.875 18.828 4.09 1 97 202 GLY A N 1
ATOM 1606 C CA . GLY A 1 202 ? -14.664 17.828 3.393 1 97 202 GLY A CA 1
ATOM 1607 C C . GLY A 1 202 ? -13.93 16.516 3.195 1 97 202 GLY A C 1
ATOM 1608 O O . GLY A 1 202 ? -12.922 16.25 3.867 1 97 202 GLY A O 1
ATOM 1609 N N . SER A 1 203 ? -14.562 15.711 2.324 1 98.31 203 SER A N 1
ATOM 1610 C CA . SER A 1 203 ? -13.945 14.414 2.055 1 98.31 203 SER A CA 1
ATOM 1611 C C . SER A 1 203 ? -14 14.078 0.57 1 98.31 203 SER A C 1
ATOM 1613 O O . SER A 1 203 ? -14.953 14.445 -0.123 1 98.31 203 SER A O 1
ATOM 1615 N N . ILE A 1 204 ? -12.938 13.477 0.156 1 98.69 204 ILE A N 1
ATOM 1616 C CA . ILE A 1 204 ? -12.984 12.812 -1.142 1 98.69 204 ILE A CA 1
ATOM 1617 C C . ILE A 1 204 ? -13.555 11.414 -0.983 1 98.69 204 ILE A C 1
ATOM 1619 O O . ILE A 1 204 ? -13.078 10.625 -0.159 1 98.69 204 ILE A O 1
ATOM 1623 N N . VAL A 1 205 ? -14.57 11.125 -1.705 1 98.75 205 VAL A N 1
ATOM 1624 C CA . VAL A 1 205 ? -15.18 9.805 -1.701 1 98.75 205 VAL A CA 1
ATOM 1625 C C . VAL A 1 205 ? -14.844 9.07 -2.998 1 98.75 205 VAL A C 1
ATOM 1627 O O . VAL A 1 205 ? -15.086 9.594 -4.09 1 98.75 205 VAL A O 1
ATOM 1630 N N . ILE A 1 206 ? -14.273 7.91 -2.891 1 98.88 206 ILE A N 1
ATOM 1631 C CA . ILE A 1 206 ? -13.922 7.066 -4.031 1 98.88 206 ILE A CA 1
ATOM 1632 C C . ILE A 1 206 ? -14.773 5.801 -4.016 1 98.88 206 ILE A C 1
ATOM 1634 O O . ILE A 1 206 ? -14.812 5.082 -3.014 1 98.88 206 ILE A O 1
ATOM 1638 N N . VAL A 1 207 ? -15.477 5.559 -5.031 1 98.81 207 VAL A N 1
ATOM 1639 C CA . VAL A 1 207 ? -16.172 4.297 -5.25 1 98.81 207 VAL A CA 1
ATOM 1640 C C . VAL A 1 207 ? -15.344 3.4 -6.168 1 98.81 207 VAL A C 1
ATOM 1642 O O . VAL A 1 207 ? -14.945 3.816 -7.258 1 98.81 207 VAL A O 1
ATOM 1645 N N . TYR A 1 208 ? -15.094 2.193 -5.715 1 98.81 208 TYR A N 1
ATOM 1646 C CA . TYR A 1 208 ? -14.234 1.289 -6.477 1 98.81 208 TYR A CA 1
ATOM 1647 C C . TYR A 1 208 ? -15.07 0.379 -7.375 1 98.81 208 TYR A C 1
ATOM 1649 O O . TYR A 1 208 ? -16.234 0.098 -7.078 1 98.81 208 TYR A O 1
ATOM 1657 N N . GLU A 1 209 ? -14.43 -0.083 -8.406 1 98.44 209 GLU A N 1
ATOM 1658 C CA . GLU A 1 209 ? -14.961 -1.135 -9.273 1 98.44 209 GLU A CA 1
ATOM 1659 C C . GLU A 1 209 ? -13.867 -2.127 -9.664 1 98.44 209 GLU A C 1
ATOM 1661 O O . GLU A 1 209 ? -12.68 -1.791 -9.656 1 98.44 209 GLU A O 1
ATOM 1666 N N . TYR A 1 210 ? -14.328 -3.354 -9.898 1 98.25 210 TYR A N 1
ATOM 1667 C CA . TYR A 1 210 ? -13.406 -4.367 -10.398 1 98.25 210 TYR A CA 1
ATOM 1668 C C . TYR A 1 210 ? -13.172 -4.211 -11.891 1 98.25 210 TYR A C 1
ATOM 1670 O O . TYR A 1 210 ? -14.086 -4.414 -12.695 1 98.25 210 TYR A O 1
ATOM 1678 N N . ARG A 1 211 ? -11.961 -3.752 -12.234 1 97 211 ARG A N 1
ATOM 1679 C CA . ARG A 1 211 ? -11.531 -3.562 -13.617 1 97 211 ARG A CA 1
ATOM 1680 C C . ARG A 1 211 ? -10.039 -3.83 -13.766 1 97 211 ARG A C 1
ATOM 1682 O O . ARG A 1 211 ? -9.242 -3.434 -12.914 1 97 211 ARG A O 1
ATOM 1689 N N . ASP A 1 212 ? -9.625 -4.551 -14.797 1 93.62 212 ASP A N 1
ATOM 1690 C CA . ASP A 1 212 ? -8.227 -4.898 -15.062 1 93.62 212 ASP A CA 1
ATOM 1691 C C . ASP A 1 212 ? -7.652 -5.754 -13.938 1 93.62 212 ASP A C 1
ATOM 1693 O O . ASP A 1 212 ? -6.543 -5.504 -13.461 1 93.62 212 ASP A O 1
ATOM 1697 N N . LYS A 1 213 ? -8.477 -6.629 -13.398 1 93.81 213 LYS A N 1
ATOM 1698 C CA . LYS A 1 213 ? -8.109 -7.629 -12.398 1 93.81 213 LYS A CA 1
ATOM 1699 C C . LYS A 1 213 ? -7.723 -6.973 -11.078 1 93.81 213 LYS A C 1
ATOM 1701 O O . LYS A 1 213 ? -6.895 -7.5 -10.328 1 93.81 213 LYS A O 1
ATOM 1706 N N . MET A 1 214 ? -8.273 -5.812 -10.867 1 97.62 214 MET A N 1
ATOM 1707 C CA . MET A 1 214 ? -8.055 -5.113 -9.602 1 97.62 214 MET A CA 1
ATOM 1708 C C . MET A 1 214 ? -9.211 -4.16 -9.297 1 97.62 214 MET A C 1
ATOM 1710 O O . MET A 1 214 ? -10.055 -3.91 -10.156 1 97.62 214 MET A O 1
ATOM 1714 N N . TYR A 1 215 ? -9.219 -3.703 -8.078 1 98.69 215 TYR A N 1
ATOM 1715 C CA . TYR A 1 215 ? -10.188 -2.662 -7.738 1 98.69 215 TYR A CA 1
ATOM 1716 C C . TYR A 1 215 ? -9.578 -1.276 -7.922 1 98.69 215 TYR A C 1
ATOM 1718 O O . TYR A 1 215 ? -8.547 -0.959 -7.332 1 98.69 215 TYR A O 1
ATOM 1726 N N . GLN A 1 216 ? -10.203 -0.486 -8.758 1 98.5 216 GLN A N 1
ATOM 1727 C CA . GLN A 1 216 ? -9.766 0.874 -9.047 1 98.5 216 GLN A CA 1
ATOM 1728 C C . GLN A 1 216 ? -10.938 1.847 -9.047 1 98.5 216 GLN A C 1
ATOM 1730 O O . GLN A 1 216 ? -12.094 1.429 -8.992 1 98.5 216 GLN A O 1
ATOM 1735 N N . ALA A 1 217 ? -10.719 3.092 -9.148 1 98.5 217 ALA A N 1
ATOM 1736 C CA . ALA A 1 217 ? -11.75 4.113 -8.992 1 98.5 217 ALA A CA 1
ATOM 1737 C C . ALA A 1 217 ? -12.766 4.043 -10.125 1 98.5 217 ALA A C 1
ATOM 1739 O O . ALA A 1 217 ? -12.406 4.055 -11.305 1 98.5 217 ALA A O 1
ATOM 1740 N N . LYS A 1 218 ? -13.953 3.885 -9.75 1 97.88 218 LYS A N 1
ATOM 1741 C CA . LYS A 1 218 ? -15.078 4.059 -10.664 1 97.88 218 LYS A CA 1
ATOM 1742 C C . LYS A 1 218 ? -15.523 5.516 -10.719 1 97.88 218 LYS A C 1
ATOM 1744 O O . LYS A 1 218 ? -15.727 6.07 -11.805 1 97.88 218 LYS A O 1
ATOM 1749 N N . TRP A 1 219 ? -15.633 6.031 -9.477 1 96.69 219 TRP A N 1
ATOM 1750 C CA . TRP A 1 219 ? -16.109 7.398 -9.281 1 96.69 219 TRP A CA 1
ATOM 1751 C C . TRP A 1 219 ? -15.367 8.078 -8.141 1 96.69 219 TRP A C 1
ATOM 1753 O O . TRP A 1 219 ? -15.016 7.438 -7.152 1 96.69 219 TRP A O 1
ATOM 1763 N N . ILE A 1 220 ? -15.125 9.383 -8.375 1 98.56 220 ILE A N 1
ATOM 1764 C CA . ILE A 1 220 ? -14.5 10.211 -7.352 1 98.56 220 ILE A CA 1
ATOM 1765 C C . ILE A 1 220 ? -15.312 11.492 -7.148 1 98.56 220 ILE A C 1
ATOM 1767 O O . ILE A 1 220 ? -15.68 12.156 -8.117 1 98.56 220 ILE A O 1
ATOM 1771 N N . GLU A 1 221 ? -15.57 11.789 -5.945 1 97.75 221 GLU A N 1
ATOM 1772 C CA . GLU A 1 221 ? -16.328 13 -5.664 1 97.75 221 GLU A CA 1
ATOM 1773 C C . GLU A 1 221 ? -15.828 13.688 -4.398 1 97.75 221 GLU A C 1
ATOM 1775 O O . GLU A 1 221 ? -15.352 13.023 -3.475 1 97.75 221 GLU A O 1
ATOM 1780 N N . PHE A 1 222 ? -15.961 14.969 -4.438 1 98.25 222 PHE A N 1
ATOM 1781 C CA . PHE A 1 222 ? -15.695 15.75 -3.232 1 98.25 222 PHE A CA 1
ATOM 1782 C C . PHE A 1 222 ? -17 16.094 -2.523 1 98.25 222 PHE A C 1
ATOM 1784 O O . PHE A 1 222 ? -17.922 16.625 -3.146 1 98.25 222 PHE A O 1
ATOM 1791 N N . GLN A 1 223 ? -17.016 15.766 -1.254 1 97.31 223 GLN A N 1
ATOM 1792 C CA . GLN A 1 223 ? -18.141 16.109 -0.411 1 97.31 223 GLN A CA 1
ATOM 1793 C C . GLN A 1 223 ? -17.75 17.125 0.66 1 97.31 223 GLN A C 1
ATOM 1795 O O . GLN A 1 223 ? -17.047 16.781 1.611 1 97.31 223 GLN A O 1
ATOM 1800 N N . PRO A 1 224 ? -18.172 18.359 0.533 1 93.94 224 PRO A N 1
ATOM 1801 C CA . PRO A 1 224 ? -17.812 19.375 1.52 1 93.94 224 PRO A CA 1
ATOM 1802 C C . PRO A 1 224 ? -18.438 19.125 2.889 1 93.94 224 PRO A C 1
ATOM 1804 O O . PRO A 1 224 ? -19.5 18.484 2.979 1 93.94 224 PRO A O 1
ATOM 1807 N N . CYS A 1 225 ? -17.688 19.609 3.863 1 85.12 225 CYS A N 1
ATOM 1808 C CA . CYS A 1 225 ? -18.281 19.547 5.195 1 85.12 225 CYS A CA 1
ATOM 1809 C C . CYS A 1 225 ? -19.5 20.438 5.285 1 85.12 225 CYS A C 1
ATOM 1811 O O . CYS A 1 225 ? -19.578 21.469 4.621 1 85.12 225 CYS A O 1
ATOM 1813 N N . LYS A 1 226 ? -20.641 19.922 5.91 1 67.62 226 LYS A N 1
ATOM 1814 C CA . LYS A 1 226 ? -21.859 20.719 6.105 1 67.62 226 LYS A CA 1
ATOM 1815 C C . LYS A 1 226 ? -21.609 21.859 7.102 1 67.62 226 LYS A C 1
ATOM 1817 O O . LYS A 1 226 ? -20.781 21.734 7.996 1 67.62 226 LYS A O 1
ATOM 1822 N N . MET B 1 1 ? -19.922 26.625 35.406 1 27.45 1 MET B N 1
ATOM 1823 C CA . MET B 1 1 ? -19.438 26.844 34.062 1 27.45 1 MET B CA 1
ATOM 1824 C C . MET B 1 1 ? -18.172 26.031 33.781 1 27.45 1 MET B C 1
ATOM 1826 O O . MET B 1 1 ? -17.062 26.484 34.125 1 27.45 1 MET B O 1
ATOM 1830 N N . LYS B 1 2 ? -18.156 24.781 33.938 1 33.31 2 LYS B N 1
ATOM 1831 C CA . LYS B 1 2 ? -17.016 23.906 34.031 1 33.31 2 LYS B CA 1
ATOM 1832 C C . LYS B 1 2 ? -16.266 23.797 32.719 1 33.31 2 LYS B C 1
ATOM 1834 O O . LYS B 1 2 ? -16.859 23.469 31.688 1 33.31 2 LYS B O 1
ATOM 1839 N N . THR B 1 3 ? -15.234 24.656 32.469 1 28.02 3 THR B N 1
ATOM 1840 C CA . THR B 1 3 ? -14.328 24.781 31.344 1 28.02 3 THR B CA 1
ATOM 1841 C C . THR B 1 3 ? -13.695 23.438 31 1 28.02 3 THR B C 1
ATOM 1843 O O . THR B 1 3 ? -12.977 22.844 31.812 1 28.02 3 THR B O 1
ATOM 1846 N N . PHE B 1 4 ? -14.375 22.547 30.469 1 25.53 4 PHE B N 1
ATOM 1847 C CA . PHE B 1 4 ? -13.797 21.297 30.031 1 25.53 4 PHE B CA 1
ATOM 1848 C C . PHE B 1 4 ? -12.656 21.531 29.047 1 25.53 4 PHE B C 1
ATOM 1850 O O . PHE B 1 4 ? -12.867 22.094 27.969 1 25.53 4 PHE B O 1
ATOM 1857 N N . PHE B 1 5 ? -11.344 21.75 29.422 1 25.94 5 PHE B N 1
ATOM 1858 C CA . PHE B 1 5 ? -10.094 21.844 28.688 1 25.94 5 PHE B CA 1
ATOM 1859 C C . PHE B 1 5 ? -9.891 20.609 27.812 1 25.94 5 PHE B C 1
ATOM 1861 O O . PHE B 1 5 ? -9.812 19.5 28.328 1 25.94 5 PHE B O 1
ATOM 1868 N N . GLY B 1 6 ? -10.562 20.469 26.781 1 24.58 6 GLY B N 1
ATOM 1869 C CA . GLY B 1 6 ? -10.328 19.438 25.781 1 24.58 6 GLY B CA 1
ATOM 1870 C C . GLY B 1 6 ? -8.867 19.312 25.391 1 24.58 6 GLY B C 1
ATOM 1871 O O . GLY B 1 6 ? -8.227 20.281 25 1 24.58 6 GLY B O 1
ATOM 1872 N N . LEU B 1 7 ? -8.094 18.391 25.969 1 25.97 7 LEU B N 1
ATOM 1873 C CA . LEU B 1 7 ? -6.695 18.031 25.75 1 25.97 7 LEU B CA 1
ATOM 1874 C C . LEU B 1 7 ? -6.441 17.656 24.297 1 25.97 7 LEU B C 1
ATOM 1876 O O . LEU B 1 7 ? -7.012 16.688 23.797 1 25.97 7 LEU B O 1
ATOM 1880 N N . LEU B 1 8 ? -6.363 18.547 23.391 1 28.25 8 LEU B N 1
ATOM 1881 C CA . LEU B 1 8 ? -5.832 18.359 22.047 1 28.25 8 LEU B CA 1
ATOM 1882 C C . LEU B 1 8 ? -4.566 17.516 22.078 1 28.25 8 LEU B C 1
ATOM 1884 O O . LEU B 1 8 ? -3.566 17.906 22.688 1 28.25 8 LEU B O 1
ATOM 1888 N N . LEU B 1 9 ? -4.668 16.234 22.109 1 28.97 9 LEU B N 1
ATOM 1889 C CA . LEU B 1 9 ? -3.477 15.398 22.078 1 28.97 9 LEU B CA 1
ATOM 1890 C C . LEU B 1 9 ? -2.652 15.664 20.828 1 28.97 9 LEU B C 1
ATOM 1892 O O . LEU B 1 9 ? -3.047 15.281 19.719 1 28.97 9 LEU B O 1
ATOM 1896 N N . ALA B 1 10 ? -2.24 16.828 20.469 1 30.09 10 ALA B N 1
ATOM 1897 C CA . ALA B 1 10 ? -1.102 17 19.562 1 30.09 10 ALA B CA 1
ATOM 1898 C C . ALA B 1 10 ? -0.014 15.969 19.859 1 30.09 10 ALA B C 1
ATOM 1900 O O . ALA B 1 10 ? 0.635 16.016 20.906 1 30.09 10 ALA B O 1
ATOM 1901 N N . ILE B 1 11 ? -0.191 14.805 19.438 1 31.2 11 ILE B N 1
ATOM 1902 C CA . ILE B 1 11 ? 0.999 13.969 19.562 1 31.2 11 ILE B CA 1
ATOM 1903 C C . ILE B 1 11 ? 2.199 14.688 18.953 1 31.2 11 ILE B C 1
ATOM 1905 O O . ILE B 1 11 ? 2.309 14.797 17.719 1 31.2 11 ILE B O 1
ATOM 1909 N N . VAL B 1 12 ? 2.471 15.836 19.406 1 29.52 12 VAL B N 1
ATOM 1910 C CA . VAL B 1 12 ? 3.812 16.344 19.156 1 29.52 12 VAL B CA 1
ATOM 1911 C C . VAL B 1 12 ? 4.844 15.25 19.391 1 29.52 12 VAL B C 1
ATOM 1913 O O . VAL B 1 12 ? 5.016 14.797 20.531 1 29.52 12 VAL B O 1
ATOM 1916 N N . LEU B 1 13 ? 5.152 14.445 18.375 1 32.88 13 LEU B N 1
ATOM 1917 C CA . LEU B 1 13 ? 6.406 13.719 18.516 1 32.88 13 LEU B CA 1
ATOM 1918 C C . LEU B 1 13 ? 7.531 14.641 18.969 1 32.88 13 LEU B C 1
ATOM 1920 O O . LEU B 1 13 ? 7.988 15.484 18.188 1 32.88 13 LEU B O 1
ATOM 1924 N N . MET B 1 14 ? 7.379 15.148 20.078 1 30.83 14 MET B N 1
ATOM 1925 C CA . MET B 1 14 ? 8.547 15.789 20.688 1 30.83 14 MET B CA 1
ATOM 1926 C C . MET B 1 14 ? 9.812 14.984 20.391 1 30.83 14 MET B C 1
ATOM 1928 O O . MET B 1 14 ? 9.891 13.805 20.734 1 30.83 14 MET B O 1
ATOM 1932 N N . ILE B 1 15 ? 10.508 15.383 19.297 1 33.19 15 ILE B N 1
ATOM 1933 C CA . ILE B 1 15 ? 11.883 14.969 19.031 1 33.19 15 ILE B CA 1
ATOM 1934 C C . ILE B 1 15 ? 12.773 15.344 20.219 1 33.19 15 ILE B C 1
ATOM 1936 O O . ILE B 1 15 ? 13.008 16.531 20.484 1 33.19 15 ILE B O 1
ATOM 1940 N N . ASN B 1 16 ? 12.562 14.828 21.344 1 33.44 16 ASN B N 1
ATOM 1941 C CA . ASN B 1 16 ? 13.695 15.016 22.234 1 33.44 16 ASN B CA 1
ATOM 1942 C C . ASN B 1 16 ? 15.008 14.625 21.578 1 33.44 16 ASN B C 1
ATOM 1944 O O . ASN B 1 16 ? 15.125 13.531 21.016 1 33.44 16 ASN B O 1
ATOM 1948 N N . PRO B 1 17 ? 15.859 15.57 21.234 1 33.81 17 PRO B N 1
ATOM 1949 C CA . PRO B 1 17 ? 17.188 15.141 20.781 1 33.81 17 PRO B CA 1
ATOM 1950 C C . PRO B 1 17 ? 17.766 14.023 21.656 1 33.81 17 PRO B C 1
ATOM 1952 O O . PRO B 1 17 ? 17.969 14.219 22.859 1 33.81 17 PRO B O 1
ATOM 1955 N N . ILE B 1 18 ? 17.391 12.859 21.625 1 37 18 ILE B N 1
ATOM 1956 C CA . ILE B 1 18 ? 18.156 11.859 22.359 1 37 18 ILE B CA 1
ATOM 1957 C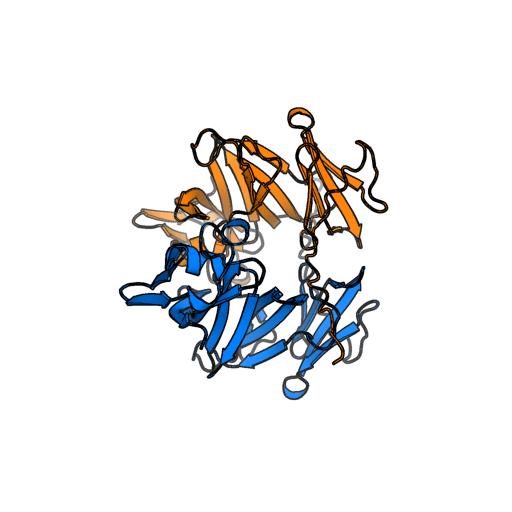 C . ILE B 1 18 ? 19.625 11.984 22.016 1 37 18 ILE B C 1
ATOM 1959 O O . ILE B 1 18 ? 20 12.125 20.844 1 37 18 ILE B O 1
ATOM 1963 N N . ILE B 1 19 ? 20.531 12.328 22.875 1 36.84 19 ILE B N 1
ATOM 1964 C CA . ILE B 1 19 ? 21.969 12.164 22.766 1 36.84 19 ILE B CA 1
ATOM 1965 C C . ILE B 1 19 ? 22.297 11 21.828 1 36.84 19 ILE B C 1
ATOM 1967 O O . ILE B 1 19 ? 21.562 10.008 21.781 1 36.84 19 ILE B O 1
ATOM 1971 N N . ALA B 1 20 ? 23.344 11.07 20.969 1 39.5 20 ALA B N 1
ATOM 1972 C CA . ALA B 1 20 ? 23.797 10.219 19.875 1 39.5 20 ALA B CA 1
ATOM 1973 C C . ALA B 1 20 ? 23.406 8.766 20.094 1 39.5 20 ALA B C 1
ATOM 1975 O O . ALA B 1 20 ? 22.875 8.117 19.188 1 39.5 20 ALA B O 1
ATOM 1976 N N . GLY B 1 21 ? 24.156 8 21.016 1 41.56 21 GLY B N 1
ATOM 1977 C CA . GLY B 1 21 ? 24.062 6.559 21.188 1 41.56 21 GLY B CA 1
ATOM 1978 C C . GLY B 1 21 ? 22.797 6.125 21.875 1 41.56 21 GLY B C 1
ATOM 1979 O O . GLY B 1 21 ? 22.781 5.105 22.578 1 41.56 21 GLY B O 1
ATOM 1980 N N . ALA B 1 22 ? 21.875 6.965 22.188 1 46.81 22 ALA B N 1
ATOM 1981 C CA . ALA B 1 22 ? 20.797 6.598 23.109 1 46.81 22 ALA B CA 1
ATOM 1982 C C . ALA B 1 22 ? 20 5.414 22.562 1 46.81 22 ALA B C 1
ATOM 1984 O O . ALA B 1 22 ? 19.375 5.512 21.516 1 46.81 22 ALA B O 1
ATOM 1985 N N . GLU B 1 23 ? 20.453 4.207 22.797 1 61.69 23 GLU B N 1
ATOM 1986 C CA . GLU B 1 23 ? 19.875 2.883 22.562 1 61.69 23 GLU B CA 1
ATOM 1987 C C . GLU B 1 23 ? 18.422 2.83 22.984 1 61.69 23 GLU B C 1
ATOM 1989 O O . GLU B 1 23 ? 18.094 3.152 24.141 1 61.69 23 GLU B O 1
ATOM 1994 N N . PHE B 1 24 ? 17.5 3.295 22.078 1 80.88 24 PHE B N 1
ATOM 1995 C CA . PHE B 1 24 ? 16.094 3.057 22.375 1 80.88 24 PHE B CA 1
ATOM 1996 C C . PHE B 1 24 ? 15.906 1.686 23.016 1 80.88 24 PHE B C 1
ATOM 1998 O O . PHE B 1 24 ? 16.375 0.678 22.484 1 80.88 24 PHE B O 1
ATOM 2005 N N . GLU B 1 25 ? 15.523 1.766 24.203 1 84.19 25 GLU B N 1
ATOM 2006 C CA . GLU B 1 25 ? 15.328 0.485 24.875 1 84.19 25 GLU B CA 1
ATOM 2007 C C . GLU B 1 25 ? 14.547 -0.485 24 1 84.19 25 GLU B C 1
ATOM 2009 O O . GLU B 1 25 ? 13.5 -0.13 23.453 1 84.19 25 GLU B O 1
ATOM 2014 N N . GLY B 1 26 ? 15.07 -1.553 23.781 1 91.56 26 GLY B N 1
ATOM 2015 C CA . GLY B 1 26 ? 14.406 -2.604 23.031 1 91.56 26 GLY B CA 1
ATOM 2016 C C . GLY B 1 26 ? 14.664 -2.521 21.547 1 91.56 26 GLY B C 1
ATOM 2017 O O . GLY B 1 26 ? 14.266 -3.412 20.781 1 91.56 26 GLY B O 1
ATOM 2018 N N . TYR B 1 27 ? 15.305 -1.427 21.188 1 96.19 27 TYR B N 1
ATOM 2019 C CA . TYR B 1 27 ? 15.602 -1.259 19.781 1 96.19 27 TYR B CA 1
ATOM 2020 C C . TYR B 1 27 ? 17.031 -1.685 19.453 1 96.19 27 TYR B C 1
ATOM 2022 O O . TYR B 1 27 ? 17.922 -1.597 20.312 1 96.19 27 TYR B O 1
ATOM 2030 N N . GLU B 1 28 ? 17.234 -2.141 18.25 1 96.38 28 GLU B N 1
ATOM 2031 C CA . GLU B 1 28 ? 18.562 -2.4 17.719 1 96.38 28 GLU B CA 1
ATOM 2032 C C . GLU B 1 28 ? 18.797 -1.612 16.438 1 96.38 28 GLU B C 1
ATOM 2034 O O . GLU B 1 28 ? 17.859 -1.206 15.758 1 96.38 28 GLU B O 1
ATOM 2039 N N . VAL B 1 29 ? 20.031 -1.317 16.188 1 97.25 29 VAL B N 1
ATOM 2040 C CA . VAL B 1 29 ? 20.406 -0.735 14.906 1 97.25 29 VAL B CA 1
ATOM 2041 C C . VAL B 1 29 ? 20.297 -1.791 13.812 1 97.25 29 VAL B C 1
ATOM 2043 O O . VAL B 1 29 ? 20.938 -2.846 13.891 1 97.25 29 VAL B O 1
ATOM 2046 N N . VAL B 1 30 ? 19.5 -1.456 12.789 1 97.5 30 VAL B N 1
ATOM 2047 C CA . VAL B 1 30 ? 19.281 -2.477 11.766 1 97.5 30 VAL B CA 1
ATOM 2048 C C . VAL B 1 30 ? 20.031 -2.092 10.492 1 97.5 30 VAL B C 1
ATOM 2050 O O . VAL B 1 30 ? 20.344 -2.951 9.664 1 97.5 30 VAL B O 1
ATOM 2053 N N . SER B 1 31 ? 20.297 -0.899 10.258 1 98 31 SER B N 1
ATOM 2054 C CA . SER B 1 31 ? 21.047 -0.396 9.117 1 98 31 SER B CA 1
ATOM 2055 C C . SER B 1 31 ? 21.531 1.029 9.367 1 98 31 SER B C 1
ATOM 2057 O O . SER B 1 31 ? 20.906 1.786 10.109 1 98 31 SER B O 1
ATOM 2059 N N . THR B 1 32 ? 22.656 1.353 8.758 1 97.94 32 THR B N 1
ATOM 2060 C CA . THR B 1 32 ? 23.203 2.693 8.938 1 97.94 32 THR B CA 1
ATOM 2061 C C . THR B 1 32 ? 23.828 3.201 7.637 1 97.94 32 THR B C 1
ATOM 2063 O O . THR B 1 32 ? 24.312 2.412 6.824 1 97.94 32 THR B O 1
ATOM 2066 N N . ASN B 1 33 ? 23.625 4.434 7.363 1 97.44 33 ASN B N 1
ATOM 2067 C CA . ASN B 1 33 ? 24.422 5.238 6.441 1 97.44 33 ASN B CA 1
ATOM 2068 C C . ASN B 1 33 ? 25.25 6.285 7.184 1 97.44 33 ASN B C 1
ATOM 2070 O O . ASN B 1 33 ? 24.781 7.402 7.41 1 97.44 33 ASN B O 1
ATOM 2074 N N . ASP B 1 34 ? 26.469 5.941 7.52 1 95.75 34 ASP B N 1
ATOM 2075 C CA . ASP B 1 34 ? 27.312 6.758 8.391 1 95.75 34 ASP B CA 1
ATOM 2076 C C . ASP B 1 34 ? 27.672 8.078 7.719 1 95.75 34 ASP B C 1
ATOM 2078 O O . ASP B 1 34 ? 27.703 9.125 8.367 1 95.75 34 ASP B O 1
ATOM 2082 N N . LYS B 1 35 ? 27.938 7.945 6.496 1 96.12 35 LYS B N 1
ATOM 2083 C CA . LYS B 1 35 ? 28.328 9.133 5.754 1 96.12 35 LYS B CA 1
ATOM 2084 C C . LYS B 1 35 ? 27.266 10.227 5.859 1 96.12 35 LYS B C 1
ATOM 2086 O O . LYS B 1 35 ? 27.609 11.414 5.977 1 96.12 35 LYS B O 1
ATOM 2091 N N . GLU B 1 36 ? 26.047 9.828 5.828 1 94.31 36 GLU B N 1
ATOM 2092 C CA . GLU B 1 36 ? 24.953 10.797 5.801 1 94.31 36 GLU B CA 1
ATOM 2093 C C . GLU B 1 36 ? 24.312 10.938 7.176 1 94.31 36 GLU B C 1
ATOM 2095 O O . GLU B 1 36 ? 23.328 11.672 7.336 1 94.31 36 GLU B O 1
ATOM 2100 N N . ASN B 1 37 ? 24.797 10.273 8.18 1 95.12 37 ASN B N 1
ATOM 2101 C CA . ASN B 1 37 ? 24.266 10.312 9.531 1 95.12 37 ASN B CA 1
ATOM 2102 C C . ASN B 1 37 ? 22.797 9.906 9.57 1 95.12 37 ASN B C 1
ATOM 2104 O O . ASN B 1 37 ? 21.953 10.641 10.102 1 95.12 37 ASN B O 1
ATOM 2108 N N . ILE B 1 38 ? 22.484 8.75 9.008 1 97.31 38 ILE B N 1
ATOM 2109 C CA . ILE B 1 38 ? 21.156 8.156 8.992 1 97.31 38 ILE B CA 1
ATOM 2110 C C . ILE B 1 38 ? 21.203 6.75 9.586 1 97.31 38 ILE B C 1
ATOM 2112 O O . ILE B 1 38 ? 22.062 5.941 9.203 1 97.31 38 ILE B O 1
ATOM 2116 N N . THR B 1 39 ? 20.328 6.492 10.508 1 97.94 39 THR B N 1
ATOM 2117 C CA . THR B 1 39 ? 20.297 5.188 11.156 1 97.94 39 THR B CA 1
ATOM 2118 C C . THR B 1 39 ? 18.859 4.672 11.273 1 97.94 39 THR B C 1
ATOM 2120 O O . THR B 1 39 ? 17.953 5.434 11.602 1 97.94 39 THR B O 1
ATOM 2123 N N . LEU B 1 40 ? 18.719 3.414 10.977 1 98.5 40 LEU B N 1
ATOM 2124 C CA . LEU B 1 40 ? 17.438 2.74 11.164 1 98.5 40 LEU B CA 1
ATOM 2125 C C . LEU B 1 40 ? 17.484 1.835 12.391 1 98.5 40 LEU B C 1
ATOM 2127 O O . LEU B 1 40 ? 18.406 1.034 12.555 1 98.5 40 LEU B O 1
ATOM 2131 N N . TYR B 1 41 ? 16.484 2.023 13.266 1 98.31 41 TYR B N 1
ATOM 2132 C CA . TYR B 1 41 ? 16.297 1.183 14.438 1 98.31 41 TYR B CA 1
ATOM 2133 C C . TYR B 1 41 ? 15.023 0.36 14.32 1 98.31 41 TYR B C 1
ATOM 2135 O O . TYR B 1 41 ? 14.07 0.771 13.648 1 98.31 41 TYR B O 1
ATOM 2143 N N . ALA B 1 42 ? 15.031 -0.784 14.938 1 98.06 42 ALA B N 1
ATOM 2144 C CA . ALA B 1 42 ? 13.812 -1.59 15.008 1 98.06 42 ALA B CA 1
ATOM 2145 C C . ALA B 1 42 ? 13.852 -2.529 16.219 1 98.06 42 ALA B C 1
ATOM 2147 O O . ALA B 1 42 ? 14.906 -2.715 16.828 1 98.06 42 ALA B O 1
ATOM 2148 N N . LYS B 1 43 ? 12.703 -3.023 16.531 1 96 43 LYS B N 1
ATOM 2149 C CA . LYS B 1 43 ? 12.594 -4.094 17.516 1 96 43 LYS B CA 1
ATOM 2150 C C . LYS B 1 43 ? 12.477 -5.457 16.844 1 96 43 LYS B C 1
ATOM 2152 O O . LYS B 1 43 ? 11.773 -5.602 15.852 1 96 43 LYS B O 1
ATOM 2157 N N . LYS B 1 44 ? 13.219 -6.34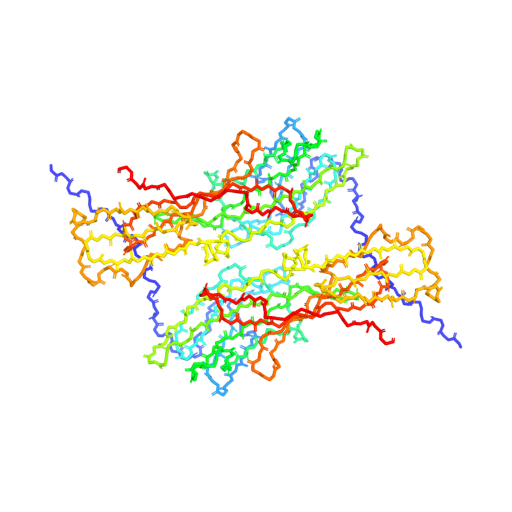4 17.359 1 95.44 44 LYS B N 1
ATOM 2158 C CA . LYS B 1 44 ? 13.055 -7.723 16.906 1 95.44 44 LYS B CA 1
ATOM 2159 C C . LYS B 1 44 ? 11.938 -8.422 17.672 1 95.44 44 LYS B C 1
ATOM 2161 O O . LYS B 1 44 ? 12.055 -8.664 18.875 1 95.44 44 LYS B O 1
ATOM 2166 N N . ILE B 1 45 ? 10.938 -8.719 16.969 1 91.94 45 ILE B N 1
ATOM 2167 C CA . ILE B 1 45 ? 9.758 -9.32 17.578 1 91.94 45 ILE B CA 1
ATOM 2168 C C . ILE B 1 45 ? 9.312 -10.523 16.75 1 91.94 45 ILE B C 1
ATOM 2170 O O . ILE B 1 45 ? 8.906 -10.375 15.594 1 91.94 45 ILE B O 1
ATOM 2174 N N . ASN B 1 46 ? 9.344 -11.695 17.328 1 88.44 46 ASN B N 1
ATOM 2175 C CA . ASN B 1 46 ? 8.875 -12.914 16.672 1 88.44 46 ASN B CA 1
ATOM 2176 C C . ASN B 1 46 ? 9.555 -13.133 15.328 1 88.44 46 ASN B C 1
ATOM 2178 O O . ASN B 1 46 ? 8.883 -13.383 14.328 1 88.44 46 ASN B O 1
ATOM 2182 N N . GLY B 1 47 ? 10.797 -12.875 15.305 1 91.94 47 GLY B N 1
ATOM 2183 C CA . GLY B 1 47 ? 11.602 -13.242 14.148 1 91.94 47 GLY B CA 1
ATOM 2184 C C . GLY B 1 47 ? 11.578 -12.188 13.055 1 91.94 47 GLY B C 1
ATOM 2185 O O . GLY B 1 47 ? 12.133 -12.398 11.977 1 91.94 47 GLY B O 1
ATOM 2186 N N . LEU B 1 48 ? 10.898 -11.055 13.336 1 96.25 48 LEU B N 1
ATOM 2187 C CA . LEU B 1 48 ? 10.844 -9.953 12.383 1 96.25 48 LEU B CA 1
ATOM 2188 C C . LEU B 1 48 ? 11.242 -8.641 13.047 1 96.25 48 LEU B C 1
ATOM 2190 O O . LEU B 1 48 ? 11.086 -8.477 14.258 1 96.25 48 LEU B O 1
ATOM 2194 N N . TYR B 1 49 ? 11.812 -7.77 12.242 1 97.44 49 TYR B N 1
ATOM 2195 C CA . TYR B 1 49 ? 11.961 -6.395 12.695 1 97.44 49 TYR B CA 1
ATOM 2196 C C . TYR B 1 49 ? 10.648 -5.629 12.562 1 97.44 49 TYR B C 1
ATOM 2198 O O . TYR B 1 49 ? 10 -5.68 11.516 1 97.44 49 TYR B O 1
ATOM 2206 N N . ARG B 1 50 ? 10.25 -5.004 13.625 1 96.75 50 ARG B N 1
ATOM 2207 C CA . ARG B 1 50 ? 9.031 -4.211 13.695 1 96.75 50 ARG B CA 1
ATOM 2208 C C . ARG B 1 50 ? 9.273 -2.893 14.422 1 96.75 50 ARG B C 1
ATOM 2210 O O . ARG B 1 50 ? 10.359 -2.674 14.977 1 96.75 50 ARG B O 1
ATOM 2217 N N . ASP B 1 51 ? 8.312 -2.002 14.312 1 95.75 51 ASP B N 1
ATOM 2218 C CA . ASP B 1 51 ? 8.336 -0.753 15.07 1 95.75 51 ASP B CA 1
ATOM 2219 C C . ASP B 1 51 ? 9.617 0.035 14.781 1 95.75 51 ASP B C 1
ATOM 2221 O O . ASP B 1 51 ? 10.359 0.378 15.695 1 95.75 51 ASP B O 1
ATOM 2225 N N . PHE B 1 52 ? 9.781 0.439 13.609 1 97.62 52 PHE B N 1
ATOM 2226 C CA . PHE B 1 52 ? 11.008 1.088 13.156 1 97.62 52 PHE B CA 1
ATOM 2227 C C . PHE B 1 52 ? 11.062 2.537 13.625 1 97.62 52 PHE B C 1
ATOM 2229 O O . PHE B 1 52 ? 10.023 3.148 13.891 1 97.62 52 PHE B O 1
ATOM 2236 N N . LYS B 1 53 ? 12.234 3.018 13.727 1 97.94 53 LYS B N 1
ATOM 2237 C CA . LYS B 1 53 ? 12.547 4.434 13.883 1 97.94 53 LYS B CA 1
ATOM 2238 C C . LYS B 1 53 ? 13.664 4.859 12.93 1 97.94 53 LYS B C 1
ATOM 2240 O O . LYS B 1 53 ? 14.641 4.133 12.75 1 97.94 53 LYS B O 1
ATOM 2245 N N . ILE B 1 54 ? 13.469 5.969 12.352 1 97.62 54 ILE B N 1
ATOM 2246 C CA . ILE B 1 54 ? 14.492 6.566 11.5 1 97.62 54 ILE B CA 1
ATOM 2247 C C . ILE B 1 54 ? 15.18 7.707 12.242 1 97.62 54 ILE B C 1
ATOM 2249 O O . ILE B 1 54 ? 14.523 8.648 12.688 1 97.62 54 ILE B O 1
ATOM 2253 N N . ASN B 1 55 ? 16.406 7.621 12.469 1 96.25 55 ASN B N 1
ATOM 2254 C CA . ASN B 1 55 ? 17.219 8.781 12.844 1 96.25 55 ASN B CA 1
ATOM 2255 C C . ASN B 1 55 ? 17.781 9.477 11.609 1 96.25 55 ASN B C 1
ATOM 2257 O O . ASN B 1 55 ? 18.75 9 11.016 1 96.25 55 ASN B O 1
ATOM 2261 N N . PHE B 1 56 ? 17.172 10.539 11.219 1 96.56 56 PHE B N 1
ATOM 2262 C CA . PHE B 1 56 ? 17.609 11.328 10.078 1 96.56 56 PHE B CA 1
ATOM 2263 C C . PHE B 1 56 ? 18.344 12.578 10.547 1 96.56 56 PHE B C 1
ATOM 2265 O O . PHE B 1 56 ? 17.719 13.602 10.836 1 96.56 56 PHE B O 1
ATOM 2272 N N . LYS B 1 57 ? 19.688 12.453 10.633 1 93.19 57 LYS B N 1
ATOM 2273 C CA . LYS B 1 57 ? 20.562 13.57 10.977 1 93.19 57 LYS B CA 1
ATOM 2274 C C . LYS B 1 57 ? 20.156 14.203 12.305 1 93.19 57 LYS B C 1
ATOM 2276 O O . LYS B 1 57 ? 20.109 15.43 12.422 1 93.19 57 LYS B O 1
ATOM 2281 N N . GLY B 1 58 ? 19.781 13.352 13.148 1 90.81 58 GLY B N 1
ATOM 2282 C CA . GLY B 1 58 ? 19.484 13.82 14.492 1 90.81 58 GLY B CA 1
ATOM 2283 C C . GLY B 1 58 ? 18 13.859 14.797 1 90.81 58 GLY B C 1
ATOM 2284 O O . GLY B 1 58 ? 17.594 13.906 15.969 1 90.81 58 GLY B O 1
ATOM 2285 N N . GLY B 1 59 ? 17.109 13.961 13.734 1 93.19 59 GLY B N 1
ATOM 2286 C CA . GLY B 1 59 ? 15.672 13.883 13.914 1 93.19 59 GLY B CA 1
ATOM 2287 C C . GLY B 1 59 ? 15.148 12.453 13.906 1 93.19 59 GLY B C 1
ATOM 2288 O O . GLY B 1 59 ? 15.555 11.641 13.07 1 93.19 59 GLY B O 1
ATOM 2289 N N . ILE B 1 60 ? 14.305 12.125 14.906 1 94.69 60 ILE B N 1
ATOM 2290 C CA . ILE B 1 60 ? 13.797 10.766 15.039 1 94.69 60 ILE B CA 1
ATOM 2291 C C . ILE B 1 60 ? 12.375 10.695 14.5 1 94.69 60 ILE B C 1
ATOM 2293 O O . ILE B 1 60 ? 11.516 11.492 14.883 1 94.69 60 ILE B O 1
ATOM 2297 N N . TYR B 1 61 ? 12.133 9.719 13.641 1 95.69 61 TYR B N 1
ATOM 2298 C CA . TYR B 1 61 ? 10.82 9.516 13.039 1 95.69 61 TYR B CA 1
ATOM 2299 C C . TYR B 1 61 ? 10.352 8.078 13.227 1 95.69 61 TYR B C 1
ATOM 2301 O O . TYR B 1 61 ? 11.023 7.137 12.797 1 95.69 61 TYR B O 1
ATOM 2309 N N . SER B 1 62 ? 9.164 7.91 13.789 1 96.06 62 SER B N 1
ATOM 2310 C CA . SER B 1 62 ? 8.625 6.586 14.078 1 96.06 62 SER B CA 1
ATOM 2311 C C . SER B 1 62 ? 7.906 6.008 12.859 1 96.06 62 SER B C 1
ATOM 2313 O O . SER B 1 62 ? 7.199 6.727 12.148 1 96.06 62 SER B O 1
ATOM 2315 N N . ARG B 1 63 ? 8.117 4.727 12.617 1 96.75 63 ARG B N 1
ATOM 2316 C CA . ARG B 1 63 ? 7.426 3.93 11.609 1 96.75 63 ARG B CA 1
ATOM 2317 C C . ARG B 1 63 ? 6.902 2.627 12.203 1 96.75 63 ARG B C 1
ATOM 2319 O O . ARG B 1 63 ? 7.414 1.549 11.898 1 96.75 63 ARG B O 1
ATOM 2326 N N . PRO B 1 64 ? 5.84 2.711 12.938 1 95.12 64 PRO B N 1
ATOM 2327 C CA . PRO B 1 64 ? 5.387 1.575 13.742 1 95.12 64 PRO B CA 1
ATOM 2328 C C . PRO B 1 64 ? 4.848 0.426 12.891 1 95.12 64 PRO B C 1
ATOM 2330 O O . PRO B 1 64 ? 4.734 -0.703 13.375 1 95.12 64 PRO B O 1
ATOM 2333 N N . PHE B 1 65 ? 4.625 0.721 11.633 1 95.44 65 PHE B N 1
ATOM 2334 C CA . PHE B 1 65 ? 3.924 -0.294 10.852 1 95.44 65 PHE B CA 1
ATOM 2335 C C . PHE B 1 65 ? 4.863 -0.956 9.859 1 95.44 65 PHE B C 1
ATOM 2337 O O . PHE B 1 65 ? 4.445 -1.811 9.07 1 95.44 65 PHE B O 1
ATOM 2344 N N . TRP B 1 66 ? 6.117 -0.568 9.875 1 97.44 66 TRP B N 1
ATOM 2345 C CA . TRP B 1 66 ? 7.105 -1.194 9.008 1 97.44 66 TRP B CA 1
ATOM 2346 C C . TRP B 1 66 ? 7.473 -2.586 9.516 1 97.44 66 TRP B C 1
ATOM 2348 O O . TRP B 1 66 ? 7.434 -2.846 10.719 1 97.44 66 TRP B O 1
ATOM 2358 N N . ILE B 1 67 ? 7.754 -3.445 8.555 1 97.62 67 ILE B N 1
ATOM 2359 C CA . ILE B 1 67 ? 8.156 -4.812 8.852 1 97.62 67 ILE B CA 1
ATOM 2360 C C . ILE B 1 67 ? 9.297 -5.23 7.93 1 97.62 67 ILE B C 1
ATOM 2362 O O . ILE B 1 67 ? 9.289 -4.914 6.738 1 97.62 67 ILE B O 1
ATOM 2366 N N . SER B 1 68 ? 10.258 -5.961 8.5 1 98.19 68 SER B N 1
ATOM 2367 C CA . SER B 1 68 ? 11.352 -6.48 7.699 1 98.19 68 SER B CA 1
ATOM 2368 C C . SER B 1 68 ? 11.875 -7.801 8.266 1 98.19 68 SER B C 1
ATOM 2370 O O . SER B 1 68 ? 11.742 -8.062 9.461 1 98.19 68 SER B O 1
ATOM 2372 N N . GLU B 1 69 ? 12.43 -8.578 7.383 1 97.81 69 GLU B N 1
ATOM 2373 C CA . GLU B 1 69 ? 13.133 -9.773 7.824 1 97.81 69 GLU B CA 1
ATOM 2374 C C . GLU B 1 69 ? 14.383 -9.414 8.625 1 97.81 69 GLU B C 1
ATOM 2376 O O . GLU B 1 69 ? 14.852 -8.273 8.578 1 97.81 69 GLU B O 1
ATOM 2381 N N . THR B 1 70 ? 14.922 -10.406 9.383 1 97.69 70 THR B N 1
ATOM 2382 C CA . THR B 1 70 ? 16.031 -10.117 10.281 1 97.69 70 THR B CA 1
ATOM 2383 C C . THR B 1 70 ? 17.344 -10.641 9.703 1 97.69 70 THR B C 1
ATOM 2385 O O . THR B 1 70 ? 18.406 -10.406 10.266 1 97.69 70 THR B O 1
ATOM 2388 N N . ASN B 1 71 ? 17.328 -11.375 8.609 1 97.06 71 ASN B N 1
ATOM 2389 C CA . ASN B 1 71 ? 18.531 -11.852 7.953 1 97.06 71 ASN B CA 1
ATOM 2390 C C . ASN B 1 71 ? 19.406 -10.695 7.465 1 97.06 71 ASN B C 1
ATOM 2392 O O . ASN B 1 71 ? 18.969 -9.898 6.637 1 97.06 71 ASN B O 1
ATOM 2396 N N . PRO B 1 72 ? 20.625 -10.609 7.926 1 96.06 72 PRO B N 1
ATOM 2397 C CA . PRO B 1 72 ? 21.469 -9.469 7.594 1 96.06 72 PRO B CA 1
ATOM 2398 C C . PRO B 1 72 ? 21.75 -9.352 6.098 1 96.06 72 PRO B C 1
ATOM 2400 O O . PRO B 1 72 ? 22.031 -8.258 5.602 1 96.06 72 PRO B O 1
ATOM 2403 N N . THR B 1 73 ? 21.672 -10.445 5.363 1 96.62 73 THR B N 1
ATOM 2404 C CA . THR B 1 73 ? 21.859 -10.43 3.918 1 96.62 73 THR B CA 1
ATOM 2405 C C . THR B 1 73 ? 20.844 -9.516 3.246 1 96.62 73 THR B C 1
ATOM 2407 O O . THR B 1 73 ? 21.109 -8.969 2.172 1 96.62 73 THR B O 1
ATOM 2410 N N . TYR B 1 74 ? 19.766 -9.375 3.93 1 97.69 74 TYR B N 1
ATOM 2411 C CA . TYR B 1 74 ? 18.672 -8.562 3.396 1 97.69 74 TYR B CA 1
ATOM 2412 C C . TYR B 1 74 ? 18.406 -7.352 4.285 1 97.69 74 TYR B C 1
ATOM 2414 O O . TYR B 1 74 ? 17.25 -6.957 4.48 1 97.69 74 TYR B O 1
ATOM 2422 N N . ALA B 1 75 ? 19.469 -6.844 4.852 1 97.81 75 ALA B N 1
ATOM 2423 C CA . ALA B 1 75 ? 19.328 -5.66 5.695 1 97.81 75 ALA B CA 1
ATOM 2424 C C . ALA B 1 75 ? 18.703 -4.504 4.922 1 97.81 75 ALA B C 1
ATOM 2426 O O . ALA B 1 75 ? 18.922 -4.367 3.715 1 97.81 75 ALA B O 1
ATOM 2427 N N . PRO B 1 76 ? 17.938 -3.664 5.641 1 98.62 76 PRO B N 1
ATOM 2428 C CA . PRO B 1 76 ? 17.344 -2.498 4.992 1 98.62 76 PRO B CA 1
ATOM 2429 C C . PRO B 1 76 ? 18.359 -1.636 4.258 1 98.62 76 PRO B C 1
ATOM 2431 O O . PRO B 1 76 ? 19.469 -1.432 4.758 1 98.62 76 PRO B O 1
ATOM 2434 N N . GLN B 1 77 ? 18 -1.205 3.102 1 98.62 77 GLN B N 1
ATOM 2435 C CA . GLN B 1 77 ? 18.844 -0.282 2.35 1 98.62 77 GLN B CA 1
ATOM 2436 C C . GLN B 1 77 ? 18.469 1.168 2.633 1 98.62 77 GLN B C 1
ATOM 2438 O O . GLN B 1 77 ? 17.281 1.515 2.633 1 98.62 77 GLN B O 1
ATOM 2443 N N . ILE B 1 78 ? 19.453 1.92 2.939 1 98.69 78 ILE B N 1
ATOM 2444 C CA . ILE B 1 78 ? 19.297 3.359 3.117 1 98.69 78 ILE B CA 1
ATOM 2445 C C . ILE B 1 78 ? 19.969 4.098 1.965 1 98.69 78 ILE B C 1
ATOM 2447 O O . ILE B 1 78 ? 21.203 4.105 1.862 1 98.69 78 ILE B O 1
ATOM 2451 N N . ILE B 1 79 ? 19.219 4.734 1.127 1 98.5 79 ILE B N 1
ATOM 2452 C CA . ILE B 1 79 ? 19.719 5.43 -0.052 1 98.5 79 ILE B CA 1
ATOM 2453 C C . ILE B 1 79 ? 19.375 6.914 0.038 1 98.5 79 ILE B C 1
ATOM 2455 O O . ILE B 1 79 ? 18.25 7.281 0.343 1 98.5 79 ILE B O 1
ATOM 2459 N N . TYR B 1 80 ? 20.312 7.75 -0.123 1 97.25 80 TYR B N 1
ATOM 2460 C CA . TYR B 1 80 ? 20.172 9.203 -0.059 1 97.25 80 TYR B CA 1
ATOM 2461 C C . TYR B 1 80 ? 20.672 9.852 -1.344 1 97.25 80 TYR B C 1
ATOM 2463 O O . TYR B 1 80 ? 21.859 10.156 -1.476 1 97.25 80 TYR B O 1
ATOM 2471 N N . LYS B 1 81 ? 19.75 10.039 -2.32 1 97.06 81 LYS B N 1
ATOM 2472 C CA . LYS B 1 81 ? 20.062 10.484 -3.676 1 97.06 81 LYS B CA 1
ATOM 2473 C C . LYS B 1 81 ? 18.953 11.383 -4.23 1 97.06 81 LYS B C 1
ATOM 2475 O O . LYS B 1 81 ? 17.812 11.305 -3.793 1 97.06 81 LYS B O 1
ATOM 2480 N N . ASP B 1 82 ? 19.328 12.242 -5.133 1 97.25 82 ASP B N 1
ATOM 2481 C CA . ASP B 1 82 ? 18.344 13.047 -5.852 1 97.25 82 ASP B CA 1
ATOM 2482 C C . ASP B 1 82 ? 17.688 12.242 -6.973 1 97.25 82 ASP B C 1
ATOM 2484 O O . ASP B 1 82 ? 18.312 11.992 -8.008 1 97.25 82 ASP B O 1
ATOM 2488 N N . ILE B 1 83 ? 16.422 11.922 -6.742 1 98.19 83 ILE B N 1
ATOM 2489 C CA . ILE B 1 83 ? 15.805 11.039 -7.73 1 98.19 83 ILE B CA 1
ATOM 2490 C C . ILE B 1 83 ? 14.664 11.773 -8.438 1 98.19 83 ILE B C 1
ATOM 2492 O O . ILE B 1 83 ? 14.016 11.211 -9.328 1 98.19 83 ILE B O 1
ATOM 2496 N N . ASP B 1 84 ? 14.367 13.031 -8.086 1 96.81 84 ASP B N 1
ATOM 2497 C CA . ASP B 1 84 ? 13.336 13.781 -8.789 1 96.81 84 ASP B CA 1
ATOM 2498 C C . ASP B 1 84 ? 13.922 14.992 -9.508 1 96.81 84 ASP B C 1
ATOM 2500 O O . ASP B 1 84 ? 13.188 15.82 -10.039 1 96.81 84 ASP B O 1
ATOM 2504 N N . LYS B 1 85 ? 15.258 15.266 -9.43 1 95.06 85 LYS B N 1
ATOM 2505 C CA . LYS B 1 85 ? 16.047 16.203 -10.211 1 95.06 85 LYS B CA 1
ATOM 250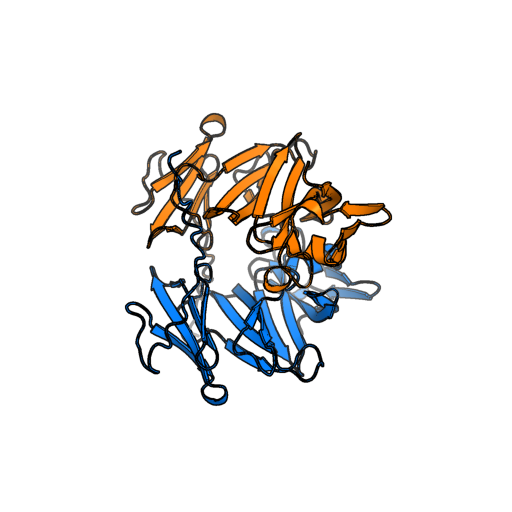6 C C . LYS B 1 85 ? 15.797 17.641 -9.758 1 95.06 85 LYS B C 1
ATOM 2508 O O . LYS B 1 85 ? 15.805 18.562 -10.578 1 95.06 85 LYS B O 1
ATOM 2513 N N . ASP B 1 86 ? 15.477 17.859 -8.516 1 93.81 86 ASP B N 1
ATOM 2514 C CA . ASP B 1 86 ? 15.266 19.203 -8.016 1 93.81 86 ASP B CA 1
ATOM 2515 C C . ASP B 1 86 ? 16.484 19.703 -7.234 1 93.81 86 ASP B C 1
ATOM 2517 O O . ASP B 1 86 ? 16.406 20.719 -6.539 1 93.81 86 ASP B O 1
ATOM 2521 N N . GLN B 1 87 ? 17.531 18.891 -7.203 1 92.94 87 GLN B N 1
ATOM 2522 C CA . GLN B 1 87 ? 18.828 19.203 -6.613 1 92.94 87 GLN B CA 1
ATOM 2523 C C . GLN B 1 87 ? 18.812 18.984 -5.102 1 92.94 87 GLN B C 1
ATOM 2525 O O . GLN B 1 87 ? 19.797 19.266 -4.418 1 92.94 87 GLN B O 1
ATOM 2530 N N . ASN B 1 88 ? 17.734 18.484 -4.625 1 93.31 88 ASN B N 1
ATOM 2531 C CA . ASN B 1 88 ? 17.672 18 -3.248 1 93.31 88 ASN B CA 1
ATOM 2532 C C . ASN B 1 88 ? 17.547 16.484 -3.182 1 93.31 88 ASN B C 1
ATOM 2534 O O . ASN B 1 88 ? 16.797 15.883 -3.951 1 93.31 88 ASN B O 1
ATOM 2538 N N . LYS B 1 89 ? 18.266 15.93 -2.289 1 95.31 89 LYS B N 1
ATOM 2539 C CA . LYS B 1 89 ? 18.266 14.469 -2.209 1 95.31 89 LYS B CA 1
ATOM 2540 C C . LYS B 1 89 ? 17 13.961 -1.52 1 95.31 89 LYS B C 1
ATOM 2542 O O . LYS B 1 89 ? 16.484 14.602 -0.597 1 95.31 89 LYS B O 1
ATOM 2547 N N . GLU B 1 90 ? 16.516 12.836 -1.956 1 97.62 90 GLU B N 1
ATOM 2548 C CA . GLU B 1 90 ? 15.469 12.07 -1.279 1 97.62 90 GLU B CA 1
ATOM 2549 C C . GLU B 1 90 ? 16.062 10.969 -0.414 1 97.62 90 GLU B C 1
ATOM 2551 O O . GLU B 1 90 ? 17.156 10.461 -0.705 1 97.62 90 GLU B O 1
ATOM 2556 N N . LEU B 1 91 ? 15.438 10.672 0.665 1 98 91 LEU B N 1
ATOM 2557 C CA . LEU B 1 91 ? 15.742 9.469 1.439 1 98 91 LEU B CA 1
ATOM 2558 C C . LEU B 1 91 ? 14.898 8.297 0.963 1 98 91 LEU B C 1
ATOM 2560 O O . LEU B 1 91 ? 13.664 8.375 0.932 1 98 91 LEU B O 1
ATOM 2564 N N . ILE B 1 92 ? 15.531 7.25 0.519 1 98.88 92 ILE B N 1
ATOM 2565 C CA . ILE B 1 92 ? 14.859 6.035 0.071 1 98.88 92 ILE B CA 1
ATOM 2566 C C . ILE B 1 92 ? 15.227 4.871 0.992 1 98.88 92 ILE B C 1
ATOM 2568 O O . ILE B 1 92 ? 16.406 4.613 1.236 1 98.88 92 ILE B O 1
ATOM 2572 N N . ILE B 1 93 ? 14.227 4.25 1.54 1 98.88 93 ILE B N 1
ATOM 2573 C CA . ILE B 1 93 ? 14.414 3.066 2.371 1 98.88 93 ILE B CA 1
ATOM 2574 C C . ILE B 1 93 ? 13.766 1.856 1.702 1 98.88 93 ILE B C 1
ATOM 2576 O O . ILE B 1 93 ? 12.594 1.901 1.329 1 98.88 93 ILE B O 1
ATOM 2580 N N . ILE B 1 94 ? 14.492 0.812 1.506 1 98.94 94 ILE B N 1
ATOM 2581 C CA . ILE B 1 94 ? 13.977 -0.445 0.972 1 98.94 94 ILE B CA 1
ATOM 2582 C C . ILE B 1 94 ? 14.039 -1.526 2.047 1 98.94 94 ILE B C 1
ATOM 2584 O O . ILE B 1 94 ? 15.094 -1.767 2.635 1 98.94 94 ILE B O 1
ATOM 2588 N N . LEU B 1 95 ? 12.93 -2.102 2.307 1 98.88 95 LEU B N 1
ATOM 2589 C CA . LEU B 1 95 ? 12.828 -3.178 3.285 1 98.88 95 LEU B CA 1
ATOM 2590 C C . LEU B 1 95 ? 12.492 -4.5 2.605 1 98.88 95 LEU B C 1
ATOM 2592 O O . LEU B 1 95 ? 11.672 -4.535 1.682 1 98.88 95 LEU B O 1
ATOM 2596 N N . THR B 1 96 ? 13.086 -5.555 3.053 1 98.75 96 THR B N 1
ATOM 2597 C CA . THR B 1 96 ? 12.727 -6.902 2.625 1 98.75 96 THR B CA 1
ATOM 2598 C C . THR B 1 96 ? 11.812 -7.57 3.652 1 98.75 96 THR B C 1
ATOM 2600 O O . THR B 1 96 ? 12.203 -7.758 4.809 1 98.75 96 THR B O 1
ATOM 2603 N N . LYS B 1 97 ? 10.68 -7.945 3.211 1 97.44 97 LYS B N 1
ATOM 2604 C CA . LYS B 1 97 ? 9.727 -8.594 4.102 1 97.44 97 LYS B CA 1
ATOM 2605 C C . LYS B 1 97 ? 9.883 -10.109 4.059 1 97.44 97 LYS B C 1
ATOM 2607 O O . LYS B 1 97 ? 9.68 -10.789 5.07 1 97.44 97 LYS B O 1
ATOM 2612 N N . GLY B 1 98 ? 10.164 -10.508 2.918 1 96.12 98 GLY B N 1
ATOM 2613 C CA . GLY B 1 98 ? 10.281 -11.945 2.705 1 96.12 98 GLY B CA 1
ATOM 2614 C C . GLY B 1 98 ? 11.227 -12.305 1.576 1 96.12 98 GLY B C 1
ATOM 2615 O O . GLY B 1 98 ? 11.359 -11.555 0.607 1 96.12 98 GLY B O 1
ATOM 2616 N N . TYR B 1 99 ? 11.859 -13.438 1.806 1 97.12 99 TYR B N 1
ATOM 2617 C CA . TYR B 1 99 ? 12.812 -13.922 0.814 1 97.12 99 TYR B CA 1
ATOM 2618 C C . TYR B 1 99 ? 12.852 -15.445 0.805 1 97.12 99 TYR B C 1
ATOM 2620 O O . TYR B 1 99 ? 12.367 -16.094 1.736 1 97.12 99 TYR B O 1
ATOM 2628 N N . GLY B 1 100 ? 13.43 -16 -0.235 1 94.56 100 GLY B N 1
ATOM 2629 C CA . GLY B 1 100 ? 13.602 -17.438 -0.404 1 94.56 100 GLY B CA 1
ATOM 2630 C C . GLY B 1 100 ? 13.75 -17.859 -1.854 1 94.56 100 GLY B C 1
ATOM 2631 O O . GLY B 1 100 ? 13.938 -17.016 -2.732 1 94.56 100 GLY B O 1
ATOM 2632 N N . THR B 1 101 ? 13.664 -19.078 -2.068 1 92.75 101 THR B N 1
ATOM 2633 C CA . THR B 1 101 ? 13.75 -19.562 -3.441 1 92.75 101 THR B CA 1
ATOM 2634 C C . THR B 1 101 ? 12.555 -19.078 -4.258 1 92.75 101 THR B C 1
ATOM 2636 O O . THR B 1 101 ? 11.422 -19.5 -4.023 1 92.75 101 THR B O 1
ATOM 2639 N N . GLY B 1 102 ? 12.797 -18.219 -5.195 1 93.44 102 GLY B N 1
ATOM 2640 C CA . GLY B 1 102 ? 11.758 -17.719 -6.086 1 93.44 102 GLY B CA 1
ATOM 2641 C C . GLY B 1 102 ? 10.883 -16.656 -5.445 1 93.44 102 GLY B C 1
ATOM 2642 O O . GLY B 1 102 ? 9.781 -16.391 -5.934 1 93.44 102 GLY B O 1
ATOM 2643 N N . VAL B 1 103 ? 11.32 -16.172 -4.27 1 96.31 103 VAL B N 1
ATOM 2644 C CA . VAL B 1 103 ? 10.508 -15.172 -3.578 1 96.31 103 VAL B CA 1
ATOM 2645 C C . VAL B 1 103 ? 11.398 -14.016 -3.111 1 96.31 103 VAL B C 1
ATOM 2647 O O . VAL B 1 103 ? 12.484 -14.242 -2.582 1 96.31 103 VAL B O 1
ATOM 2650 N N . LEU B 1 104 ? 10.992 -12.859 -3.371 1 98.19 104 LEU B N 1
ATOM 2651 C CA . LEU B 1 104 ? 11.562 -11.633 -2.822 1 98.19 104 LEU B CA 1
ATOM 2652 C C . LEU B 1 104 ? 10.5 -10.539 -2.719 1 98.19 104 LEU B C 1
ATOM 2654 O O . LEU B 1 104 ? 9.961 -10.086 -3.734 1 98.19 104 LEU B O 1
ATOM 2658 N N . TRP B 1 105 ? 10.148 -10.195 -1.485 1 98.31 105 TRP B N 1
ATOM 2659 C CA . TRP B 1 105 ? 9.172 -9.141 -1.242 1 98.31 105 TRP B CA 1
ATOM 2660 C C . TRP B 1 105 ? 9.844 -7.91 -0.632 1 98.31 105 TRP B C 1
ATOM 2662 O O . TRP B 1 105 ? 10.195 -7.91 0.55 1 98.31 105 TRP B O 1
ATOM 2672 N N . GLU B 1 106 ? 9.922 -6.922 -1.497 1 98.75 106 GLU B N 1
ATOM 2673 C CA . GLU B 1 106 ? 10.484 -5.668 -1.002 1 98.75 106 GLU B CA 1
ATOM 2674 C C . GLU B 1 106 ? 9.438 -4.551 -1.016 1 98.75 106 GLU B C 1
ATOM 2676 O O . GLU B 1 106 ? 8.609 -4.484 -1.922 1 98.75 106 GLU B O 1
ATOM 2681 N N . ASP B 1 107 ? 9.484 -3.73 0.028 1 98.38 107 ASP B N 1
ATOM 2682 C CA . ASP B 1 107 ? 8.766 -2.457 0.078 1 98.38 107 ASP B CA 1
ATOM 2683 C C . ASP B 1 107 ? 9.734 -1.283 -0.072 1 98.38 107 ASP B C 1
ATOM 2685 O O . ASP B 1 107 ? 10.906 -1.383 0.3 1 98.38 107 ASP B O 1
ATOM 2689 N N . VAL B 1 108 ? 9.18 -0.244 -0.6 1 98.88 108 VAL B N 1
ATOM 2690 C CA . VAL B 1 108 ? 10 0.955 -0.742 1 98.88 108 VAL B CA 1
ATOM 2691 C C . VAL B 1 108 ? 9.289 2.146 -0.108 1 98.88 108 VAL B C 1
ATOM 2693 O O . VAL B 1 108 ? 8.062 2.264 -0.194 1 98.88 108 VAL B O 1
ATOM 2696 N N . TYR B 1 109 ? 10.016 2.949 0.591 1 98.81 109 TYR B N 1
ATOM 2697 C CA . TYR B 1 109 ? 9.555 4.203 1.171 1 98.81 109 TYR B CA 1
ATOM 2698 C C . TYR B 1 109 ? 10.438 5.367 0.726 1 98.81 109 TYR B C 1
ATOM 2700 O O . TYR B 1 109 ? 11.664 5.285 0.799 1 98.81 109 TYR B O 1
ATOM 2708 N N . VAL B 1 110 ? 9.797 6.383 0.224 1 98.75 110 VAL B N 1
ATOM 2709 C CA . VAL B 1 110 ? 10.531 7.551 -0.263 1 98.75 110 VAL B CA 1
ATOM 2710 C C . VAL B 1 110 ? 10.125 8.781 0.546 1 98.75 110 VAL B C 1
ATOM 2712 O O . VAL B 1 110 ? 8.945 8.992 0.827 1 98.75 110 VAL B O 1
ATOM 2715 N N . PHE B 1 111 ? 11.125 9.586 0.942 1 97.75 111 PHE B N 1
ATOM 2716 C CA . PHE B 1 111 ? 10.906 10.805 1.721 1 97.75 111 PHE B CA 1
ATOM 2717 C C . PHE B 1 111 ? 11.547 12 1.036 1 97.75 111 PHE B C 1
ATOM 2719 O O . PHE B 1 111 ? 12.719 11.953 0.642 1 97.75 111 PHE B O 1
ATOM 2726 N N . ASN B 1 112 ? 10.773 13.039 0.86 1 95.5 112 ASN B N 1
ATOM 2727 C CA . ASN B 1 112 ? 11.383 14.328 0.554 1 95.5 112 ASN B CA 1
ATOM 2728 C C . ASN B 1 112 ? 12.117 14.898 1.763 1 95.5 112 ASN B C 1
ATOM 2730 O O . ASN B 1 112 ? 11.648 14.773 2.896 1 95.5 112 ASN B O 1
ATOM 2734 N N . THR B 1 113 ? 13.234 15.477 1.361 1 92 113 THR B N 1
ATOM 2735 C CA . THR B 1 113 ? 14.023 16.094 2.424 1 92 113 THR B CA 1
ATOM 2736 C C . THR B 1 113 ? 14.219 17.578 2.166 1 92 113 THR B C 1
ATOM 2738 O O . THR B 1 113 ? 14.297 18.016 1.015 1 92 113 THR B O 1
ATOM 2741 N N . LEU B 1 114 ? 13.672 18.422 2.93 1 76.38 114 LEU B N 1
ATOM 2742 C CA . LEU B 1 114 ? 13.883 19.859 2.701 1 76.38 114 LEU B CA 1
ATOM 2743 C C . LEU B 1 114 ? 15.258 20.281 3.189 1 76.38 114 LEU B C 1
ATOM 2745 O O . LEU B 1 114 ? 15.75 19.781 4.203 1 76.38 114 LEU B O 1
ATOM 2749 N N . LYS B 1 115 ? 16.031 20.953 2.23 1 66.56 115 LYS B N 1
ATOM 2750 C CA . LYS B 1 115 ? 17.391 21.391 2.479 1 66.56 115 LYS B CA 1
ATOM 2751 C C . LYS B 1 115 ? 17.547 21.938 3.895 1 66.56 115 LYS B C 1
ATOM 2753 O O . LYS B 1 115 ? 18.516 21.609 4.586 1 66.56 115 LYS B O 1
ATOM 2758 N N . ASN B 1 116 ? 16.781 22.734 4.289 1 61.59 116 ASN B N 1
ATOM 2759 C CA . ASN B 1 116 ? 17.062 23.453 5.531 1 61.59 116 ASN B CA 1
ATOM 2760 C C . ASN B 1 116 ? 16.203 22.922 6.68 1 61.59 116 ASN B C 1
ATOM 2762 O O . ASN B 1 116 ? 16.078 23.562 7.723 1 61.59 116 ASN B O 1
ATOM 2766 N N . ARG B 1 117 ? 15.727 21.781 6.348 1 65.69 117 ARG B N 1
ATOM 2767 C CA . ARG B 1 117 ? 14.883 21.281 7.434 1 65.69 117 ARG B CA 1
ATOM 2768 C C . ARG B 1 117 ? 15.203 19.828 7.754 1 65.69 117 ARG B C 1
ATOM 2770 O O . ARG B 1 117 ? 15.688 19.078 6.891 1 65.69 117 ARG B O 1
ATOM 2777 N N . LEU B 1 118 ? 15.273 19.516 8.977 1 71.62 118 LEU B N 1
ATOM 2778 C CA . LEU B 1 118 ? 15.531 18.172 9.5 1 71.62 118 LEU B CA 1
ATOM 2779 C C . LEU B 1 118 ? 14.305 17.281 9.328 1 71.62 118 LEU B C 1
ATOM 2781 O O . LEU B 1 118 ? 14.344 16.094 9.656 1 71.62 118 LEU B O 1
ATOM 2785 N N . ASP B 1 119 ? 13.375 17.797 8.562 1 85.12 119 ASP B N 1
ATOM 2786 C CA . ASP B 1 119 ? 12.125 17.047 8.484 1 85.12 119 ASP B CA 1
ATOM 2787 C C . ASP B 1 119 ? 12.062 16.219 7.199 1 85.12 119 ASP B C 1
ATOM 2789 O O . ASP B 1 119 ? 12.664 16.594 6.188 1 85.12 119 ASP B O 1
ATOM 2793 N N . ILE B 1 120 ? 11.539 15.086 7.328 1 93.19 120 ILE B N 1
ATOM 2794 C CA . ILE B 1 120 ? 11.289 14.25 6.16 1 93.19 120 ILE B CA 1
ATOM 2795 C C . ILE B 1 120 ? 9.789 14.023 6 1 93.19 120 ILE B C 1
ATOM 2797 O O . ILE B 1 120 ? 9.062 13.938 6.992 1 93.19 120 ILE B O 1
ATOM 2801 N N . ASN B 1 121 ? 9.398 14.117 4.766 1 92.94 121 ASN B N 1
ATOM 2802 C CA . ASN B 1 121 ? 7.992 13.867 4.449 1 92.94 121 ASN B CA 1
ATOM 2803 C C . ASN B 1 121 ? 7.84 12.711 3.467 1 92.94 121 ASN B C 1
ATOM 2805 O O . ASN B 1 121 ? 8.461 12.703 2.4 1 92.94 121 ASN B O 1
ATOM 2809 N N . GLU B 1 122 ? 7.09 11.75 3.896 1 95.94 122 GLU B N 1
ATOM 2810 C CA . GLU B 1 122 ? 6.906 10.578 3.053 1 95.94 122 GLU B CA 1
ATOM 2811 C C . GLU B 1 122 ? 6.105 10.914 1.799 1 95.94 122 GLU B C 1
ATOM 2813 O O . GLU B 1 122 ? 5.125 11.664 1.864 1 95.94 122 GLU B O 1
ATOM 2818 N N . VAL B 1 123 ? 6.547 10.352 0.673 1 96.94 123 VAL B N 1
ATOM 2819 C CA . VAL B 1 123 ? 5.891 10.531 -0.618 1 96.94 123 VAL B CA 1
ATOM 2820 C C . VAL B 1 123 ? 5.355 9.195 -1.119 1 96.94 123 VAL B C 1
ATOM 2822 O O . VAL B 1 123 ? 6.043 8.172 -1.035 1 96.94 123 VAL B O 1
ATOM 2825 N N . ILE B 1 124 ? 4.152 9.211 -1.664 1 97.38 124 ILE B N 1
ATOM 2826 C CA . ILE B 1 124 ? 3.51 7.984 -2.121 1 97.38 124 ILE B CA 1
ATOM 2827 C C . ILE B 1 124 ? 4.23 7.453 -3.359 1 97.38 124 ILE B C 1
ATOM 2829 O O . ILE B 1 124 ? 4.582 8.219 -4.258 1 97.38 124 ILE B O 1
ATOM 2833 N N . VAL B 1 125 ? 4.508 6.199 -3.322 1 98.75 125 VAL B N 1
ATOM 2834 C CA . VAL B 1 125 ? 4.977 5.469 -4.496 1 98.75 125 VAL B CA 1
ATOM 2835 C C . VAL B 1 125 ? 3.855 4.578 -5.031 1 98.75 125 VAL B C 1
ATOM 2837 O O . VAL B 1 125 ? 3.295 3.764 -4.297 1 98.75 125 VAL B O 1
ATOM 2840 N N . ASP B 1 126 ? 3.57 4.793 -6.293 1 98.56 126 ASP B N 1
ATOM 2841 C CA . ASP B 1 126 ? 2.494 4.012 -6.895 1 98.56 126 ASP B CA 1
ATOM 2842 C C . ASP B 1 126 ? 2.791 2.516 -6.812 1 98.56 126 ASP B C 1
ATOM 2844 O O . ASP B 1 126 ? 3.943 2.098 -6.93 1 98.56 126 ASP B O 1
ATOM 2848 N N . ASN B 1 127 ? 1.737 1.741 -6.605 1 98.44 127 ASN B N 1
ATOM 2849 C CA . ASN B 1 127 ? 1.886 0.304 -6.398 1 98.44 127 ASN B CA 1
ATOM 2850 C C . ASN B 1 127 ? 2.324 -0.402 -7.68 1 98.44 127 ASN B C 1
ATOM 2852 O O . ASN B 1 127 ? 1.677 -0.268 -8.719 1 98.44 127 ASN B O 1
ATOM 2856 N N . HIS B 1 128 ? 3.365 -1.148 -7.602 1 98.69 128 HIS B N 1
ATOM 2857 C CA . HIS B 1 128 ? 3.955 -1.804 -8.758 1 98.69 128 HIS B CA 1
ATOM 2858 C C . HIS B 1 128 ? 2.973 -2.775 -9.406 1 98.69 128 HIS B C 1
ATOM 2860 O O . HIS B 1 128 ? 2.91 -2.881 -10.633 1 98.69 128 HIS B O 1
ATOM 2866 N N . LEU B 1 129 ? 2.215 -3.49 -8.602 1 98.31 129 LEU B N 1
ATOM 2867 C CA . LEU B 1 129 ? 1.277 -4.457 -9.164 1 98.31 129 LEU B CA 1
ATOM 2868 C C . LEU B 1 129 ? 0.098 -3.752 -9.82 1 98.31 129 LEU B C 1
ATOM 2870 O O . LEU B 1 129 ? -0.398 -4.199 -10.859 1 98.31 129 LEU B O 1
ATOM 2874 N N . ALA B 1 130 ? -0.391 -2.639 -9.195 1 98.12 130 ALA B N 1
ATOM 2875 C CA . ALA B 1 130 ? -1.452 -1.856 -9.828 1 98.12 130 ALA B CA 1
ATOM 2876 C C . ALA B 1 130 ? -1.012 -1.329 -11.188 1 98.12 130 ALA B C 1
ATOM 2878 O O . ALA B 1 130 ? -1.771 -1.386 -12.156 1 98.12 130 ALA B O 1
ATOM 2879 N N . ILE B 1 131 ? 0.213 -0.821 -11.234 1 98.44 131 ILE B N 1
ATOM 2880 C CA . ILE B 1 131 ? 0.765 -0.314 -12.484 1 98.44 131 ILE B CA 1
ATOM 2881 C C . ILE B 1 131 ? 0.777 -1.426 -13.531 1 98.44 131 ILE B C 1
ATOM 2883 O O . ILE B 1 131 ? 0.37 -1.215 -14.672 1 98.44 131 ILE B O 1
ATOM 2887 N N . ILE B 1 132 ? 1.215 -2.609 -13.141 1 98.56 132 ILE B N 1
ATOM 2888 C CA . ILE B 1 132 ? 1.324 -3.734 -14.062 1 98.56 132 ILE B CA 1
ATOM 2889 C C . ILE B 1 132 ? -0.064 -4.129 -14.562 1 98.56 132 ILE B C 1
ATOM 2891 O O . ILE B 1 132 ? -0.278 -4.27 -15.773 1 98.56 132 ILE B O 1
ATOM 2895 N N . GLN B 1 133 ? -1.019 -4.273 -13.672 1 97.56 133 GLN B N 1
ATOM 2896 C CA . GLN B 1 133 ? -2.361 -4.703 -14.047 1 97.56 133 GLN B CA 1
ATOM 2897 C C . GLN B 1 133 ? -3.002 -3.713 -15.016 1 97.56 133 GLN B C 1
ATOM 2899 O O . GLN B 1 133 ? -3.705 -4.113 -15.945 1 97.56 133 GLN B O 1
ATOM 2904 N N . LYS B 1 134 ? -2.672 -2.475 -14.883 1 96.88 134 LYS B N 1
ATOM 2905 C CA . LYS B 1 134 ? -3.291 -1.438 -15.703 1 96.88 134 LYS B CA 1
ATOM 2906 C C . LYS B 1 134 ? -2.627 -1.351 -17.078 1 96.88 134 LYS B C 1
ATOM 2908 O O . LYS B 1 134 ? -3.246 -0.905 -18.047 1 96.88 134 LYS B O 1
ATOM 2913 N N . ASN B 1 135 ? -1.356 -1.8 -17.188 1 97.94 135 ASN B N 1
ATOM 2914 C CA . ASN B 1 135 ? -0.595 -1.408 -18.375 1 97.94 135 ASN B CA 1
ATOM 2915 C C . ASN B 1 135 ? -0.103 -2.625 -19.156 1 97.94 135 ASN B C 1
ATOM 2917 O O . ASN B 1 135 ? 0.351 -2.498 -20.281 1 97.94 135 ASN B O 1
ATOM 2921 N N . VAL B 1 136 ? -0.209 -3.803 -18.547 1 98 136 VAL B N 1
ATOM 2922 C CA . VAL B 1 136 ? 0.396 -4.984 -19.141 1 98 136 VAL B CA 1
ATOM 2923 C C . VAL B 1 136 ? -0.684 -6.02 -19.453 1 98 136 VAL B C 1
ATOM 2925 O O . VAL B 1 136 ? -1.476 -6.379 -18.578 1 98 136 VAL B O 1
ATOM 2928 N N . LYS B 1 137 ? -0.729 -6.449 -20.656 1 97.5 137 LYS B N 1
ATOM 2929 C CA . LYS B 1 137 ? -1.594 -7.555 -21.062 1 97.5 137 LYS B CA 1
ATOM 2930 C C . LYS B 1 137 ? -0.782 -8.82 -21.328 1 97.5 137 LYS B C 1
ATOM 2932 O O . LYS B 1 137 ? 0.306 -8.75 -21.906 1 97.5 137 LYS B O 1
ATOM 2937 N N . THR B 1 138 ? -1.335 -9.914 -20.891 1 97.44 138 T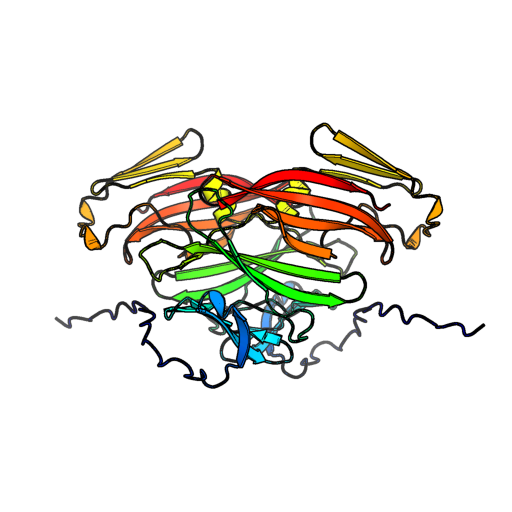HR B N 1
ATOM 2938 C CA . THR B 1 138 ? -0.576 -11.156 -21.016 1 97.44 138 THR B CA 1
ATOM 2939 C C . THR B 1 138 ? -1.46 -12.281 -21.547 1 97.44 138 THR B C 1
ATOM 2941 O O . THR B 1 138 ? -2.68 -12.25 -21.375 1 97.44 138 THR B O 1
ATOM 2944 N N . LYS B 1 139 ? -0.86 -13.172 -22.234 1 96.88 139 LYS B N 1
ATOM 2945 C CA . LYS B 1 139 ? -1.45 -14.445 -22.656 1 96.88 139 LYS B CA 1
ATOM 2946 C C .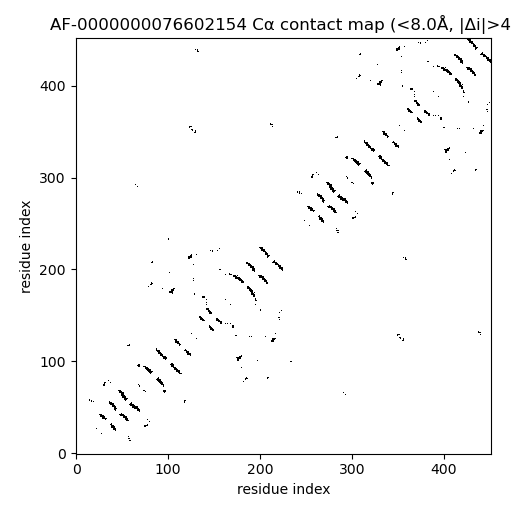 LYS B 1 139 ? -0.453 -15.586 -22.5 1 96.88 139 LYS B C 1
ATOM 2948 O O . LYS B 1 139 ? 0.709 -15.461 -22.891 1 96.88 139 LYS B O 1
ATOM 2953 N N . LEU B 1 140 ? -0.945 -16.625 -21.922 1 97.62 140 LEU B N 1
ATOM 2954 C CA . LEU B 1 140 ? -0.083 -17.781 -21.703 1 97.62 140 LEU B CA 1
ATOM 2955 C C . LEU B 1 140 ? -0.688 -19.047 -22.328 1 97.62 140 LEU B C 1
ATOM 2957 O O . LEU B 1 140 ? -1.863 -19.344 -22.109 1 97.62 140 LEU B O 1
ATOM 2961 N N . THR B 1 141 ? 0.036 -19.703 -23.188 1 96.5 141 THR B N 1
ATOM 2962 C CA . THR B 1 141 ? -0.278 -21.016 -23.703 1 96.5 141 THR B CA 1
ATOM 2963 C C . THR B 1 141 ? 0.823 -22.016 -23.344 1 96.5 141 THR B C 1
ATOM 2965 O O . THR B 1 141 ? 1.824 -21.641 -22.719 1 96.5 141 THR B O 1
ATOM 2968 N N . ALA B 1 142 ? 0.593 -23.219 -23.688 1 95.12 142 ALA B N 1
ATOM 2969 C CA . ALA B 1 142 ? 1.588 -24.25 -23.391 1 95.12 142 ALA B CA 1
ATOM 2970 C C . ALA B 1 142 ? 2.875 -24 -24.172 1 95.12 142 ALA B C 1
ATOM 2972 O O . ALA B 1 142 ? 3.947 -24.469 -23.781 1 95.12 142 ALA B O 1
ATOM 2973 N N . GLU B 1 143 ? 2.801 -23.234 -25.234 1 95.5 143 GLU B N 1
ATOM 2974 C CA . GLU B 1 143 ? 3.938 -23.094 -26.141 1 95.5 143 GLU B CA 1
ATOM 2975 C C . GLU B 1 143 ? 4.598 -21.719 -25.984 1 95.5 143 GLU B C 1
ATOM 2977 O O . GLU B 1 143 ? 5.793 -21.562 -26.234 1 95.5 143 GLU B O 1
ATOM 2982 N N . LYS B 1 144 ? 3.771 -20.75 -25.672 1 96.25 144 LYS B N 1
ATOM 2983 C CA . LYS B 1 144 ? 4.359 -19.422 -25.688 1 96.25 144 LYS B CA 1
ATOM 2984 C C . LYS B 1 144 ? 3.674 -18.5 -24.688 1 96.25 144 LYS B C 1
ATOM 2986 O O . LYS B 1 144 ? 2.561 -18.797 -24.234 1 96.25 144 LYS B O 1
ATOM 2991 N N . VAL B 1 145 ? 4.406 -17.453 -24.375 1 96.69 145 VAL B N 1
ATOM 2992 C CA . VAL B 1 145 ? 3.896 -16.344 -23.578 1 96.69 145 VAL B CA 1
ATOM 2993 C C . VAL B 1 145 ? 3.9 -15.062 -24.422 1 96.69 145 VAL B C 1
ATOM 2995 O O . VAL B 1 145 ? 4.844 -14.805 -25.172 1 96.69 145 VAL B O 1
ATOM 2998 N N . GLU B 1 146 ? 2.836 -14.352 -24.328 1 97.38 146 GLU B N 1
ATOM 2999 C CA . GLU B 1 146 ? 2.748 -13.039 -24.953 1 97.38 146 GLU B CA 1
ATOM 3000 C C . GLU B 1 146 ? 2.557 -11.945 -23.922 1 97.38 146 GLU B C 1
ATOM 3002 O O . GLU B 1 146 ? 1.687 -12.047 -23.047 1 97.38 146 GLU B O 1
ATOM 3007 N N . VAL B 1 147 ? 3.395 -10.953 -24 1 98.06 147 VAL B N 1
ATOM 3008 C CA . VAL B 1 147 ? 3.305 -9.797 -23.125 1 98.06 147 VAL B CA 1
ATOM 3009 C C . VAL B 1 147 ? 3.191 -8.523 -23.953 1 98.06 147 VAL B C 1
ATOM 3011 O O . VAL B 1 147 ? 4.012 -8.281 -24.844 1 98.06 147 VAL B O 1
ATOM 3014 N N . ILE B 1 148 ? 2.197 -7.781 -23.703 1 97.81 148 ILE B N 1
ATOM 3015 C CA . ILE B 1 148 ? 1.985 -6.531 -24.422 1 97.81 148 ILE B CA 1
ATOM 3016 C C . ILE B 1 148 ? 2.068 -5.359 -23.438 1 97.81 148 ILE B C 1
ATOM 3018 O O . ILE B 1 148 ? 1.312 -5.297 -22.469 1 97.81 148 ILE B O 1
ATOM 3022 N N . VAL B 1 149 ? 2.922 -4.441 -23.656 1 97.62 149 VAL B N 1
ATOM 3023 C CA . VAL B 1 149 ? 3.062 -3.193 -22.906 1 97.62 149 VAL B CA 1
ATOM 3024 C C . VAL B 1 149 ? 2.91 -2.004 -23.859 1 97.62 149 VAL B C 1
ATOM 3026 O O . VAL B 1 149 ? 3.793 -1.738 -24.672 1 97.62 149 VAL B O 1
ATOM 3029 N N . GLY B 1 150 ? 1.858 -1.283 -23.656 1 94.31 150 GLY B N 1
ATOM 3030 C CA . GLY B 1 150 ? 1.562 -0.271 -24.656 1 94.31 150 GLY B CA 1
ATOM 3031 C C . GLY B 1 150 ? 1.411 -0.841 -26.047 1 94.31 150 GLY B C 1
ATOM 3032 O O . GLY B 1 150 ? 0.589 -1.73 -26.281 1 94.31 150 GLY B O 1
ATOM 3033 N N . ASN B 1 151 ? 2.293 -0.392 -26.969 1 94.38 151 ASN B N 1
ATOM 3034 C CA . ASN B 1 151 ? 2.225 -0.856 -28.344 1 94.38 151 ASN B CA 1
ATOM 3035 C C . ASN B 1 151 ? 3.295 -1.903 -28.641 1 94.38 151 ASN B C 1
ATOM 3037 O O . ASN B 1 151 ? 3.414 -2.375 -29.766 1 94.38 151 ASN B O 1
ATOM 3041 N N . LYS B 1 152 ? 3.943 -2.299 -27.672 1 96.12 152 LYS B N 1
ATOM 3042 C CA . LYS B 1 152 ? 5.023 -3.266 -27.844 1 96.12 152 LYS B CA 1
ATOM 3043 C C . LYS B 1 152 ? 4.578 -4.668 -27.453 1 96.12 152 LYS B C 1
ATOM 3045 O O . LYS B 1 152 ? 4.129 -4.887 -26.328 1 96.12 152 LYS B O 1
ATOM 3050 N N . LYS B 1 153 ? 4.742 -5.551 -28.328 1 96.56 153 LYS B N 1
ATOM 3051 C CA . LYS B 1 153 ? 4.406 -6.953 -28.094 1 96.56 153 LYS B CA 1
ATOM 3052 C C . LYS B 1 153 ? 5.664 -7.816 -28.062 1 96.56 153 LYS B C 1
ATOM 3054 O O . LYS B 1 153 ? 6.52 -7.715 -28.938 1 96.56 153 LYS B O 1
ATOM 3059 N N . CYS B 1 154 ? 5.801 -8.586 -27.062 1 96.56 154 CYS B N 1
ATOM 3060 C CA . CYS B 1 154 ? 6.906 -9.531 -26.922 1 96.56 154 CYS B CA 1
ATOM 3061 C C . CYS B 1 154 ? 6.391 -10.953 -26.75 1 96.56 154 CYS B C 1
ATOM 3063 O O . CYS B 1 154 ? 5.473 -11.195 -25.969 1 96.56 154 CYS B O 1
ATOM 3065 N N . THR B 1 155 ? 6.992 -11.875 -27.531 1 96.12 155 THR B N 1
ATOM 3066 C CA . THR B 1 155 ? 6.629 -13.289 -27.422 1 96.12 155 THR B CA 1
ATOM 3067 C C . THR B 1 155 ? 7.832 -14.125 -27.016 1 96.12 155 THR B C 1
ATOM 3069 O O . THR B 1 155 ? 8.93 -13.953 -27.547 1 96.12 155 THR B O 1
ATOM 3072 N N . VAL B 1 156 ? 7.59 -14.961 -26.078 1 95.81 156 VAL B N 1
ATOM 3073 C CA . VAL B 1 156 ? 8.633 -15.867 -25.609 1 95.81 156 VAL B CA 1
ATOM 3074 C C . VAL B 1 156 ? 8.188 -17.312 -25.797 1 95.81 156 VAL B C 1
ATOM 3076 O O . VAL B 1 156 ? 7.121 -17.719 -25.328 1 95.81 156 VAL B O 1
ATOM 3079 N N . ASP B 1 157 ? 8.992 -18.016 -26.5 1 95.94 157 ASP B N 1
ATOM 3080 C CA . ASP B 1 157 ? 8.758 -19.453 -26.656 1 95.94 157 ASP B CA 1
ATOM 3081 C C . ASP B 1 157 ? 9.148 -20.203 -25.391 1 95.94 157 ASP B C 1
ATOM 3083 O O . ASP B 1 157 ? 10.281 -20.078 -24.906 1 95.94 157 ASP B O 1
ATOM 3087 N N . ILE B 1 158 ? 8.148 -21.031 -24.891 1 95.81 158 ILE B N 1
ATOM 3088 C CA . ILE B 1 158 ? 8.461 -21.703 -23.625 1 95.81 158 ILE B CA 1
ATOM 3089 C C . ILE B 1 158 ? 8.383 -23.203 -23.812 1 95.81 158 ILE B C 1
ATOM 3091 O O . ILE B 1 158 ? 8.312 -23.953 -22.844 1 95.81 158 ILE B O 1
ATOM 3095 N N . THR B 1 159 ? 8.43 -23.734 -24.938 1 95.19 159 THR B N 1
ATOM 3096 C CA . THR B 1 159 ? 8.328 -25.156 -25.234 1 95.19 159 THR B CA 1
ATOM 3097 C C . THR B 1 159 ? 9.484 -25.938 -24.609 1 95.19 159 THR B C 1
ATOM 3099 O O . THR B 1 159 ? 9.297 -27.047 -24.125 1 95.19 159 THR B O 1
ATOM 3102 N N . SER B 1 160 ? 10.578 -25.297 -24.672 1 93 160 SER B N 1
ATOM 3103 C CA . SER B 1 160 ? 11.789 -25.969 -24.219 1 93 160 SER B CA 1
ATOM 3104 C C . SER B 1 160 ? 11.758 -26.188 -22.703 1 93 160 SER B C 1
ATOM 3106 O O . SER B 1 160 ? 12.516 -27 -22.172 1 93 160 SER B O 1
ATOM 3108 N N . LEU B 1 161 ? 10.906 -25.469 -22.016 1 93.19 161 LEU B N 1
ATOM 3109 C CA . LEU B 1 161 ? 10.82 -25.609 -20.562 1 93.19 161 LEU B CA 1
ATOM 3110 C C . LEU B 1 161 ? 10.094 -26.891 -20.172 1 93.19 161 LEU B C 1
ATOM 3112 O O . LEU B 1 161 ? 10.18 -27.344 -19.031 1 93.19 161 LEU B O 1
ATOM 3116 N N . GLU B 1 162 ? 9.328 -27.469 -21.078 1 93.88 162 GLU B N 1
ATOM 3117 C CA . GLU B 1 162 ? 8.633 -28.734 -20.875 1 93.88 162 GLU B CA 1
ATOM 3118 C C . GLU B 1 162 ? 7.84 -28.734 -19.562 1 93.88 162 GLU B C 1
ATOM 3120 O O . GLU B 1 162 ? 7.938 -29.672 -18.766 1 93.88 162 GLU B O 1
ATOM 3125 N N . ILE B 1 163 ? 7.098 -27.719 -19.406 1 94.81 163 ILE B N 1
ATOM 3126 C CA . ILE B 1 163 ? 6.273 -27.625 -18.203 1 94.81 163 ILE B CA 1
ATOM 3127 C C . ILE B 1 163 ? 5.039 -28.5 -18.359 1 94.81 163 ILE B C 1
ATOM 3129 O O . ILE B 1 163 ? 4.32 -28.406 -19.359 1 94.81 163 ILE B O 1
ATOM 3133 N N . LYS B 1 164 ? 4.848 -29.328 -17.375 1 95.94 164 LYS B N 1
ATOM 3134 C CA . LYS B 1 164 ? 3.637 -30.141 -17.391 1 95.94 164 LYS B CA 1
ATOM 3135 C C . LYS B 1 164 ? 2.387 -29.266 -17.281 1 95.94 164 LYS B C 1
ATOM 3137 O O . LYS B 1 164 ? 2.383 -28.266 -16.562 1 95.94 164 LYS B O 1
ATOM 3142 N N . SER B 1 165 ? 1.312 -29.672 -17.906 1 94.19 165 SER B N 1
ATOM 3143 C CA . SER B 1 165 ? 0.072 -28.906 -17.969 1 94.19 165 SER B CA 1
ATOM 3144 C C . SER B 1 165 ? -0.468 -28.641 -16.562 1 94.19 165 SER B C 1
ATOM 3146 O O . SER B 1 165 ? -1.016 -27.562 -16.312 1 94.19 165 SER B O 1
ATOM 3148 N N . GLU B 1 166 ? -0.206 -29.547 -15.664 1 94.94 166 GLU B N 1
ATOM 3149 C CA . GLU B 1 166 ? -0.742 -29.422 -14.312 1 94.94 166 GLU B CA 1
ATOM 3150 C C . GLU B 1 166 ? 0.011 -28.359 -13.523 1 94.94 166 GLU B C 1
ATOM 3152 O O . GLU B 1 166 ? -0.478 -27.875 -12.5 1 94.94 166 GLU B O 1
ATOM 3157 N N . ASN B 1 167 ? 1.179 -28.047 -14.07 1 96.44 167 ASN B N 1
ATOM 3158 C CA . ASN B 1 167 ? 2.014 -27.078 -13.359 1 96.44 167 ASN B CA 1
ATOM 3159 C C . ASN B 1 167 ? 1.981 -25.703 -14.016 1 96.44 167 ASN B C 1
ATOM 3161 O O . ASN B 1 167 ? 2.451 -24.719 -13.445 1 96.44 167 ASN B O 1
ATOM 3165 N N . LEU B 1 168 ? 1.439 -25.688 -15.219 1 97 168 LEU B N 1
ATOM 3166 C CA . LEU B 1 168 ? 1.349 -24.422 -15.93 1 97 168 LEU B CA 1
ATOM 3167 C C . LEU B 1 168 ? 0.199 -23.562 -15.391 1 97 168 LEU B C 1
ATOM 3169 O O . LEU B 1 168 ? -0.921 -24.062 -15.242 1 97 168 LEU B O 1
ATOM 3173 N N . PHE B 1 169 ? 0.504 -22.328 -15.078 1 96.38 169 PHE B N 1
ATOM 3174 C CA . PHE B 1 169 ? -0.539 -21.453 -14.57 1 96.38 169 PHE B CA 1
ATOM 3175 C C . PHE B 1 169 ? -1.519 -21.078 -15.672 1 96.38 169 PHE B C 1
ATOM 3177 O O . PHE B 1 169 ? -1.272 -21.359 -16.844 1 96.38 169 PHE B O 1
ATOM 3184 N N . ASN B 1 170 ? -2.652 -20.469 -15.25 1 93.38 170 ASN B N 1
ATOM 3185 C CA . ASN B 1 170 ? -3.637 -20.031 -16.219 1 93.38 170 ASN B CA 1
ATOM 3186 C C . ASN B 1 170 ? -3.158 -18.781 -16.984 1 93.38 170 ASN B C 1
ATOM 3188 O O . ASN B 1 170 ? -3.529 -18.578 -18.141 1 93.38 170 ASN B O 1
ATOM 3192 N N . ASP B 1 171 ? -2.377 -17.969 -16.281 1 95.69 171 ASP B N 1
ATOM 3193 C CA . ASP B 1 171 ? -1.761 -16.766 -16.844 1 95.69 171 ASP B CA 1
ATOM 3194 C C . ASP B 1 171 ? -0.49 -16.406 -16.078 1 95.69 171 ASP B C 1
ATOM 3196 O O . ASP B 1 171 ? -0.166 -17.016 -15.07 1 95.69 171 ASP B O 1
ATOM 3200 N N . ILE B 1 172 ? 0.213 -15.461 -16.641 1 96.62 172 ILE B N 1
ATOM 3201 C CA . ILE B 1 172 ? 1.412 -14.977 -15.977 1 96.62 172 ILE B CA 1
ATOM 3202 C C . ILE B 1 172 ? 1.038 -14.367 -14.625 1 96.62 172 ILE B C 1
ATOM 3204 O O . ILE B 1 172 ? 0.046 -13.648 -14.516 1 96.62 172 ILE B O 1
ATOM 3208 N N . SER B 1 173 ? 1.758 -14.773 -13.625 1 96.12 173 SER B N 1
ATOM 3209 C CA . SER B 1 173 ? 1.561 -14.227 -12.281 1 96.12 173 SER B CA 1
ATOM 3210 C C . SER B 1 173 ? 2.705 -13.297 -11.891 1 96.12 173 SER B C 1
ATOM 3212 O O . SER B 1 173 ? 3.875 -13.633 -12.086 1 96.12 173 SER B O 1
ATOM 3214 N N . PHE B 1 174 ? 2.299 -12.172 -11.328 1 96.81 174 PHE B N 1
ATOM 3215 C CA . PHE B 1 174 ? 3.279 -11.211 -10.836 1 96.81 174 PHE B CA 1
ATOM 3216 C C . PHE B 1 174 ? 3.203 -11.094 -9.32 1 96.81 174 PHE B C 1
ATOM 3218 O O . PHE B 1 174 ? 2.123 -11.203 -8.734 1 96.81 174 PHE B O 1
ATOM 3225 N N . GLY B 1 175 ? 4.414 -10.938 -8.664 1 94.25 175 GLY B N 1
ATOM 3226 C CA . GLY B 1 175 ? 4.34 -10.625 -7.246 1 94.25 175 GLY B CA 1
ATOM 3227 C C . GLY B 1 175 ? 5.262 -11.484 -6.398 1 94.25 175 GLY B C 1
ATOM 3228 O O . GLY B 1 175 ? 5.477 -11.195 -5.219 1 94.25 175 GLY B O 1
ATOM 3229 N N . SER B 1 176 ? 5.762 -12.539 -7.035 1 96.94 176 SER B N 1
ATOM 3230 C CA . SER B 1 176 ? 6.621 -13.414 -6.25 1 96.94 176 SER B CA 1
ATOM 3231 C C . SER B 1 176 ? 7.988 -12.781 -6.012 1 96.94 176 SER B C 1
ATOM 3233 O O . SER B 1 176 ? 8.594 -12.969 -4.949 1 96.94 176 SER B O 1
ATOM 3235 N N . ILE B 1 177 ? 8.414 -12.086 -6.98 1 98.31 177 ILE B N 1
ATOM 3236 C CA . ILE B 1 177 ? 9.703 -11.406 -6.871 1 98.31 177 ILE B CA 1
ATOM 3237 C C . ILE B 1 177 ? 9.531 -9.93 -7.199 1 98.31 177 ILE B C 1
ATOM 3239 O O . ILE B 1 177 ? 9.203 -9.57 -8.328 1 98.31 177 ILE B O 1
ATOM 3243 N N . ILE B 1 178 ? 9.672 -9.094 -6.219 1 98.81 178 ILE B N 1
ATOM 3244 C CA . ILE B 1 178 ? 9.617 -7.641 -6.293 1 98.81 178 ILE B CA 1
ATOM 3245 C C . ILE B 1 178 ? 10.945 -7.055 -5.82 1 98.81 178 ILE B C 1
ATOM 3247 O O . ILE B 1 178 ? 11.273 -7.113 -4.629 1 98.81 178 ILE B O 1
ATOM 3251 N N . ASP B 1 179 ? 11.68 -6.527 -6.766 1 98.69 179 ASP B N 1
ATOM 3252 C CA . ASP B 1 179 ? 13.031 -6.062 -6.496 1 98.69 179 ASP B CA 1
ATOM 3253 C C . ASP B 1 179 ? 13.18 -4.574 -6.797 1 98.69 179 ASP B C 1
ATOM 3255 O O . ASP B 1 179 ? 13.266 -4.176 -7.961 1 98.69 179 ASP B O 1
ATOM 3259 N N . TYR B 1 180 ? 13.227 -3.758 -5.742 1 98.88 180 TYR B N 1
ATOM 3260 C CA . TYR B 1 180 ? 13.406 -2.316 -5.883 1 98.88 180 TYR B CA 1
ATOM 3261 C C . TYR B 1 180 ? 14.891 -1.952 -5.906 1 98.88 180 TYR B C 1
ATOM 3263 O O . TYR B 1 180 ? 15.711 -2.611 -5.262 1 98.88 180 TYR B O 1
ATOM 3271 N N . ASP B 1 181 ? 15.148 -0.89 -6.598 1 98.56 181 ASP B N 1
ATOM 3272 C CA . ASP B 1 181 ? 16.516 -0.375 -6.68 1 98.56 181 ASP B CA 1
ATOM 3273 C C . ASP B 1 181 ? 16.516 1.093 -7.102 1 98.56 181 ASP B C 1
ATOM 3275 O O . ASP B 1 181 ? 15.492 1.63 -7.52 1 98.56 181 ASP B O 1
ATOM 3279 N N . VAL B 1 182 ? 17.625 1.738 -6.84 1 98.69 182 VAL B N 1
ATOM 3280 C CA . VAL B 1 182 ? 17.906 3.051 -7.414 1 98.69 182 VAL B CA 1
ATOM 3281 C C . VAL B 1 182 ? 19.109 2.969 -8.336 1 98.69 182 VAL B C 1
ATOM 3283 O O . VAL B 1 182 ? 20.219 2.65 -7.895 1 98.69 182 VAL B O 1
ATOM 3286 N N . ARG B 1 183 ? 18.844 3.174 -9.594 1 97.75 183 ARG B N 1
ATOM 3287 C CA . ARG B 1 183 ? 19.891 3.148 -10.617 1 97.75 183 ARG B CA 1
ATOM 3288 C C . ARG B 1 183 ? 19.906 4.441 -11.422 1 97.75 183 ARG B C 1
ATOM 3290 O O . ARG B 1 183 ? 18.859 4.898 -11.891 1 97.75 183 ARG B O 1
ATOM 3297 N N . ASP B 1 184 ? 21.078 5.078 -11.562 1 96.5 184 ASP B N 1
ATOM 3298 C CA . ASP B 1 184 ? 21.234 6.328 -12.297 1 96.5 184 ASP B CA 1
ATOM 3299 C C . ASP B 1 184 ? 20.25 7.383 -11.797 1 96.5 184 ASP B C 1
ATOM 3301 O O . ASP B 1 184 ? 19.547 8.023 -12.586 1 96.5 184 ASP B O 1
ATOM 3305 N N . ASN B 1 185 ? 20.047 7.414 -10.531 1 97.69 185 ASN B N 1
ATOM 3306 C CA . ASN B 1 185 ? 19.234 8.391 -9.836 1 97.69 185 ASN B CA 1
ATOM 3307 C C . ASN B 1 185 ? 17.75 8.242 -10.18 1 97.69 185 ASN B C 1
ATOM 3309 O O . ASN B 1 185 ? 17.031 9.227 -10.266 1 97.69 185 ASN B O 1
ATOM 3313 N N . GLN B 1 186 ? 17.375 7.008 -10.461 1 98.25 186 GLN B N 1
ATOM 3314 C CA . GLN B 1 186 ? 15.977 6.715 -10.719 1 98.25 186 GLN B CA 1
ATOM 3315 C C . GLN B 1 186 ? 15.484 5.555 -9.852 1 98.25 186 GLN B C 1
ATOM 3317 O O . GLN B 1 186 ? 16.188 4.559 -9.68 1 98.25 186 GLN B O 1
ATOM 3322 N N . LEU B 1 187 ? 14.344 5.75 -9.305 1 98.88 187 LEU B N 1
ATOM 3323 C CA . LEU B 1 187 ? 13.703 4.641 -8.609 1 98.88 187 LEU B CA 1
ATOM 3324 C C . LEU B 1 187 ? 13.156 3.621 -9.602 1 98.88 187 LEU B C 1
ATOM 3326 O O . LEU B 1 187 ? 12.438 3.98 -10.539 1 98.88 187 LEU B O 1
ATOM 3330 N N . ILE B 1 188 ? 13.547 2.359 -9.406 1 98.88 188 ILE B N 1
ATOM 3331 C CA . ILE B 1 188 ? 13.18 1.299 -10.336 1 98.88 188 ILE B CA 1
ATOM 3332 C C . ILE B 1 188 ? 12.688 0.078 -9.555 1 98.88 188 ILE B C 1
ATOM 3334 O O . ILE B 1 188 ? 13.109 -0.154 -8.422 1 98.88 188 ILE B O 1
ATOM 3338 N N . VAL B 1 189 ? 11.758 -0.639 -10.156 1 98.88 189 VAL B N 1
ATOM 3339 C CA . VAL B 1 189 ? 11.391 -1.932 -9.586 1 98.88 189 VAL B CA 1
ATOM 3340 C C . VAL B 1 189 ? 11.32 -2.98 -10.695 1 98.88 189 VAL B C 1
ATOM 3342 O O . VAL B 1 189 ? 10.875 -2.691 -11.805 1 98.88 189 VAL B O 1
ATOM 3345 N N . SER B 1 190 ? 11.844 -4.105 -10.453 1 98.75 190 SER B N 1
ATOM 3346 C CA . SER B 1 190 ? 11.711 -5.277 -11.305 1 98.75 190 SER B CA 1
ATOM 3347 C C . SER B 1 190 ? 10.773 -6.316 -10.695 1 98.75 190 SER B C 1
ATOM 3349 O O . SER B 1 190 ? 10.984 -6.754 -9.562 1 98.75 190 SER B O 1
ATOM 3351 N N . VAL B 1 191 ? 9.766 -6.68 -11.43 1 98.81 191 VAL B N 1
ATOM 3352 C CA . VAL B 1 191 ? 8.773 -7.641 -10.969 1 98.81 191 VAL B CA 1
ATOM 3353 C C . VAL B 1 191 ? 8.766 -8.859 -11.883 1 98.81 191 VAL B C 1
ATOM 3355 O O . VAL B 1 191 ? 8.477 -8.75 -13.07 1 98.81 191 VAL B O 1
ATOM 3358 N N . ALA B 1 192 ? 9.031 -10.016 -11.344 1 98.31 192 ALA B N 1
ATOM 3359 C CA . ALA B 1 192 ? 9.18 -11.219 -12.156 1 98.31 192 ALA B CA 1
ATOM 3360 C C . ALA B 1 192 ? 7.816 -11.766 -12.578 1 98.31 192 ALA B C 1
ATOM 3362 O O . ALA B 1 192 ? 6.852 -11.688 -11.82 1 98.31 192 ALA B O 1
ATOM 3363 N N . GLY B 1 193 ? 7.789 -12.258 -13.789 1 98 193 GLY B N 1
ATOM 3364 C CA . GLY B 1 193 ? 6.625 -12.977 -14.281 1 98 193 GLY B CA 1
ATOM 3365 C C . GLY B 1 193 ? 6.762 -14.484 -14.164 1 98 193 GLY B C 1
ATOM 3366 O O . GLY B 1 193 ? 7.598 -15.086 -14.836 1 98 193 GLY B O 1
ATOM 3367 N N . GLN B 1 194 ? 5.918 -15.07 -13.398 1 97.5 194 GLN B N 1
ATOM 3368 C CA . GLN B 1 194 ? 5.969 -16.5 -13.102 1 97.5 194 GLN B CA 1
ATOM 3369 C C . GLN B 1 194 ? 4.898 -17.25 -13.891 1 97.5 194 GLN B C 1
ATOM 3371 O O . GLN B 1 194 ? 3.764 -16.781 -14.008 1 97.5 194 GLN B O 1
ATOM 3376 N N . ILE B 1 195 ? 5.219 -18.438 -14.453 1 97.69 195 ILE B N 1
ATOM 3377 C CA . ILE B 1 195 ? 4.25 -19.156 -15.273 1 97.69 195 ILE B CA 1
ATOM 3378 C C . ILE B 1 195 ? 4.035 -20.562 -14.703 1 97.69 195 ILE B C 1
ATOM 3380 O O . ILE B 1 195 ? 3.182 -21.312 -15.188 1 97.69 195 ILE B O 1
ATOM 3384 N N . SER B 1 196 ? 4.863 -20.938 -13.742 1 96.88 196 SER B N 1
ATOM 3385 C CA . SER B 1 196 ? 4.758 -22.156 -12.945 1 96.88 196 SER B CA 1
ATOM 3386 C C . SER B 1 196 ? 5.414 -21.969 -11.578 1 96.88 196 SER B C 1
ATOM 3388 O O . SER B 1 196 ? 6.062 -20.953 -11.32 1 96.88 196 SER B O 1
ATOM 3390 N N . PRO B 1 197 ? 5.223 -22.891 -10.68 1 94.75 197 PRO B N 1
ATOM 3391 C CA . PRO B 1 197 ? 5.867 -22.734 -9.375 1 94.75 197 PRO B CA 1
ATOM 3392 C C . PRO B 1 197 ? 7.379 -22.547 -9.477 1 94.75 197 PRO B C 1
ATOM 3394 O O . PRO B 1 197 ? 7.977 -21.859 -8.648 1 94.75 197 PRO B O 1
ATOM 3397 N N . ALA B 1 198 ? 7.926 -23.031 -10.57 1 93.38 198 ALA B N 1
ATOM 3398 C CA . ALA B 1 198 ? 9.383 -23.047 -10.617 1 93.38 198 ALA B CA 1
ATOM 3399 C C . ALA B 1 198 ? 9.898 -22.25 -11.82 1 93.38 198 ALA B C 1
ATOM 3401 O O . ALA B 1 198 ? 11.109 -22.156 -12.031 1 93.38 198 ALA B O 1
ATOM 3402 N N . SER B 1 199 ? 9.023 -21.672 -12.641 1 95.5 199 SER B N 1
ATOM 3403 C CA . SER B 1 199 ? 9.508 -21.094 -13.891 1 95.5 199 SER B CA 1
ATOM 3404 C C . SER B 1 199 ? 9.102 -19.641 -14.031 1 95.5 199 SER B C 1
ATOM 3406 O O . SER B 1 199 ? 7.949 -19.281 -13.781 1 95.5 199 SER B O 1
ATOM 3408 N N . PHE B 1 200 ? 10.062 -18.875 -14.469 1 96.62 200 PHE B N 1
ATOM 3409 C CA . PHE B 1 200 ? 9.883 -17.453 -14.75 1 96.62 200 PHE B CA 1
ATOM 3410 C C . PHE B 1 200 ? 10.203 -17.141 -16.203 1 96.62 200 PHE B C 1
ATOM 3412 O O . PHE B 1 200 ? 11.086 -17.766 -16.797 1 96.62 200 PHE B O 1
ATOM 3419 N N . VAL B 1 201 ? 9.539 -16.188 -16.781 1 96.38 201 VAL B N 1
ATOM 3420 C CA . VAL B 1 201 ? 9.711 -15.961 -18.203 1 96.38 201 VAL B CA 1
ATOM 3421 C C . VAL B 1 201 ? 10.375 -14.609 -18.438 1 96.38 201 VAL B C 1
ATOM 3423 O O . VAL B 1 201 ? 10.812 -14.305 -19.562 1 96.38 201 VAL B O 1
ATOM 3426 N N . GLY B 1 202 ? 10.453 -13.758 -17.469 1 97.06 202 GLY B N 1
ATOM 3427 C CA . GLY B 1 202 ? 11.008 -12.414 -17.547 1 97.06 202 GLY B CA 1
ATOM 3428 C C . GLY B 1 202 ? 10.547 -11.516 -16.406 1 97.06 202 GLY B C 1
ATOM 3429 O O . GLY B 1 202 ? 10.062 -11.992 -15.391 1 97.06 202 GLY B O 1
ATOM 3430 N N . SER B 1 203 ? 10.836 -10.219 -16.656 1 98.31 203 SER B N 1
ATOM 3431 C CA . SER B 1 203 ? 10.445 -9.258 -15.633 1 98.31 203 SER B CA 1
ATOM 3432 C C . SER B 1 203 ? 9.859 -7.996 -16.25 1 98.31 203 SER B C 1
ATOM 3434 O O . SER B 1 203 ? 10.273 -7.582 -17.344 1 98.31 203 SER B O 1
ATOM 3436 N N . ILE B 1 204 ? 8.875 -7.516 -15.578 1 98.69 204 ILE B N 1
ATOM 3437 C CA . ILE B 1 204 ? 8.438 -6.152 -15.867 1 98.69 204 ILE B CA 1
ATOM 3438 C C . ILE B 1 204 ? 9.297 -5.16 -15.094 1 98.69 204 ILE B C 1
ATOM 3440 O O . ILE B 1 204 ? 9.438 -5.273 -13.875 1 98.69 204 ILE B O 1
ATOM 3444 N N . VAL B 1 205 ? 9.891 -4.262 -15.781 1 98.75 205 VAL B N 1
ATOM 3445 C CA . VAL B 1 205 ? 10.688 -3.209 -15.156 1 98.75 205 VAL B CA 1
ATOM 3446 C C . VAL B 1 205 ? 9.938 -1.881 -15.227 1 98.75 205 VAL B C 1
ATOM 3448 O O . VAL B 1 205 ? 9.531 -1.446 -16.312 1 98.75 205 VAL B O 1
ATOM 3451 N N . ILE B 1 206 ? 9.742 -1.253 -14.109 1 98.88 206 ILE B N 1
ATOM 3452 C CA . ILE B 1 206 ? 9.078 0.043 -14.008 1 98.88 206 ILE B CA 1
ATOM 3453 C C . ILE B 1 206 ? 10.078 1.096 -13.531 1 98.88 206 ILE B C 1
ATOM 3455 O O . ILE B 1 206 ? 10.727 0.922 -12.5 1 98.88 206 ILE B O 1
ATOM 3459 N N . VAL B 1 207 ? 10.258 2.1 -14.266 1 98.81 207 VAL B N 1
ATOM 3460 C CA . VAL B 1 207 ? 11.016 3.275 -13.844 1 98.81 207 VAL B CA 1
ATOM 3461 C C . VAL B 1 207 ? 10.055 4.363 -13.359 1 98.81 207 VAL B C 1
ATOM 3463 O O . VAL B 1 207 ? 9.125 4.738 -14.07 1 98.81 207 VAL B O 1
ATOM 3466 N N . TYR B 1 208 ? 10.289 4.844 -12.164 1 98.81 208 TYR B N 1
ATOM 3467 C CA . TYR B 1 208 ? 9.383 5.82 -11.578 1 98.81 208 TYR B CA 1
ATOM 3468 C C . TYR B 1 208 ? 9.867 7.242 -11.844 1 98.81 208 TYR B C 1
ATOM 3470 O O . TYR B 1 208 ? 11.062 7.473 -12.047 1 98.81 208 TYR B O 1
ATOM 3478 N N . GLU B 1 209 ? 8.922 8.148 -11.805 1 98.44 209 GLU B N 1
ATOM 3479 C CA . GLU B 1 209 ? 9.195 9.578 -11.812 1 98.44 209 GLU B CA 1
ATOM 3480 C C . GLU B 1 209 ? 8.273 10.32 -10.844 1 98.44 209 GLU B C 1
ATOM 3482 O O . GLU B 1 209 ? 7.191 9.836 -10.516 1 98.44 209 GLU B O 1
ATOM 3487 N N . TYR B 1 210 ? 8.812 11.43 -10.375 1 98.25 210 TYR B N 1
ATOM 3488 C CA . TYR B 1 210 ? 7.992 12.289 -9.523 1 98.25 210 TYR B CA 1
ATOM 3489 C C . TYR B 1 210 ? 7.059 13.148 -10.367 1 98.25 210 TYR B C 1
ATOM 3491 O O . TYR B 1 210 ? 7.512 14.023 -11.109 1 98.25 210 TYR B O 1
ATOM 3499 N N . ARG B 1 211 ? 5.773 12.836 -10.297 1 97 211 ARG B N 1
ATOM 3500 C CA . ARG B 1 211 ? 4.719 13.555 -11 1 97 211 ARG B CA 1
ATOM 3501 C C . ARG B 1 211 ? 3.416 13.531 -10.203 1 97 211 ARG B C 1
ATOM 3503 O O . ARG B 1 211 ? 3.051 12.508 -9.625 1 97 211 ARG B O 1
ATOM 3510 N N . ASP B 1 212 ? 2.711 14.656 -10.094 1 93.5 212 ASP B N 1
ATOM 3511 C CA . ASP B 1 212 ? 1.461 14.789 -9.352 1 93.5 212 ASP B CA 1
ATOM 3512 C C . ASP B 1 212 ? 1.671 14.508 -7.867 1 93.5 212 ASP B C 1
ATOM 3514 O O . ASP B 1 212 ? 0.884 13.781 -7.25 1 93.5 212 ASP B O 1
ATOM 3518 N N . LYS B 1 213 ? 2.811 14.93 -7.355 1 93.88 213 LYS B N 1
ATOM 3519 C CA . LYS B 1 213 ? 3.16 14.875 -5.938 1 93.88 213 LYS B CA 1
ATOM 3520 C C . LYS B 1 213 ? 3.316 13.43 -5.469 1 93.88 213 LYS B C 1
ATOM 3522 O O . LYS B 1 213 ? 3.068 13.125 -4.297 1 93.88 213 LYS B O 1
ATOM 3527 N N . MET B 1 214 ? 3.645 12.586 -6.406 1 97.56 214 MET B N 1
ATOM 3528 C CA . MET B 1 214 ? 3.904 11.188 -6.07 1 97.56 214 MET B CA 1
ATOM 3529 C C . MET B 1 214 ? 4.844 10.555 -7.09 1 97.56 214 MET B C 1
ATOM 3531 O O . MET B 1 214 ? 5.121 11.141 -8.141 1 97.56 214 MET B O 1
ATOM 3535 N N . TYR B 1 215 ? 5.348 9.391 -6.719 1 98.69 215 TYR B N 1
ATOM 3536 C CA . TYR B 1 215 ? 6.121 8.625 -7.688 1 98.69 215 TYR B CA 1
ATOM 3537 C C . TYR B 1 215 ? 5.23 7.656 -8.461 1 98.69 215 TYR B C 1
ATOM 3539 O O . TYR B 1 215 ? 4.555 6.816 -7.859 1 98.69 215 TYR B O 1
ATOM 3547 N N . GLN B 1 216 ? 5.203 7.809 -9.758 1 98.5 216 GLN B N 1
ATOM 3548 C CA . GLN B 1 216 ? 4.414 6.961 -10.648 1 98.5 216 GLN B CA 1
ATOM 3549 C C . GLN B 1 216 ? 5.23 6.516 -11.852 1 98.5 216 GLN B C 1
ATOM 3551 O O . GLN B 1 216 ? 6.34 7.008 -12.07 1 98.5 216 GLN B O 1
ATOM 3556 N N . ALA B 1 217 ? 4.734 5.672 -12.656 1 98.5 217 ALA B N 1
ATOM 3557 C CA . ALA B 1 217 ? 5.488 5.059 -13.75 1 98.5 217 ALA B CA 1
ATOM 3558 C C . ALA B 1 217 ? 5.852 6.09 -14.812 1 98.5 217 ALA B C 1
ATOM 3560 O O . ALA B 1 217 ? 4.984 6.809 -15.312 1 98.5 217 ALA B O 1
ATOM 3561 N N . LYS B 1 218 ? 7.082 6.188 -15.047 1 97.88 218 LYS B N 1
ATOM 3562 C CA . LYS B 1 218 ? 7.586 6.918 -16.203 1 97.88 218 LYS B CA 1
ATOM 3563 C C . LYS B 1 218 ? 7.645 6.027 -17.438 1 97.88 218 LYS B C 1
ATOM 3565 O O . LYS B 1 218 ? 7.191 6.418 -18.516 1 97.88 218 LYS B O 1
ATOM 3570 N N . TRP B 1 219 ? 8.227 4.848 -17.141 1 96.75 219 TRP B N 1
ATOM 3571 C CA . TRP B 1 219 ? 8.445 3.859 -18.203 1 96.75 219 TRP B CA 1
ATOM 3572 C C . TRP B 1 219 ? 8.203 2.445 -17.672 1 96.75 219 TRP B C 1
ATOM 3574 O O . TRP B 1 219 ? 8.5 2.146 -16.516 1 96.75 219 TRP B O 1
ATOM 3584 N N . ILE B 1 220 ? 7.609 1.64 -18.578 1 98.62 220 ILE B N 1
ATOM 3585 C CA . ILE B 1 220 ? 7.379 0.231 -18.281 1 98.62 220 ILE B CA 1
ATOM 3586 C C . ILE B 1 220 ? 7.906 -0.633 -19.422 1 98.62 220 ILE B C 1
ATOM 3588 O O . ILE B 1 220 ? 7.637 -0.359 -20.594 1 98.62 220 ILE B O 1
ATOM 3592 N N . GLU B 1 221 ? 8.633 -1.618 -19.062 1 97.81 221 GLU B N 1
ATOM 3593 C CA . GLU B 1 221 ? 9.164 -2.506 -20.094 1 97.81 221 GLU B CA 1
ATOM 3594 C C . GLU B 1 221 ? 9.18 -3.955 -19.625 1 97.81 221 GLU B C 1
ATOM 3596 O O . GLU B 1 221 ? 9.328 -4.219 -18.422 1 97.81 221 GLU B O 1
ATOM 3601 N N . PHE B 1 222 ? 9.016 -4.805 -20.594 1 98.25 222 PHE B N 1
ATOM 3602 C CA . PHE B 1 222 ? 9.195 -6.227 -20.328 1 98.25 222 PHE B CA 1
ATOM 3603 C C . PHE B 1 222 ? 10.578 -6.691 -20.781 1 98.25 222 PHE B C 1
ATOM 3605 O O . PHE B 1 222 ? 10.977 -6.441 -21.922 1 98.25 222 PHE B O 1
ATOM 3612 N N . GLN B 1 223 ? 11.266 -7.316 -19.844 1 97.38 223 GLN B N 1
ATOM 3613 C CA . GLN B 1 223 ? 12.562 -7.902 -20.141 1 97.38 223 GLN B CA 1
ATOM 3614 C C . GLN B 1 223 ? 12.516 -9.43 -20.047 1 97.38 223 GLN B C 1
ATOM 3616 O O . GLN B 1 223 ? 12.422 -9.984 -18.953 1 97.38 223 GLN B O 1
ATOM 3621 N N . PRO B 1 224 ? 12.57 -10.117 -21.156 1 94 224 PRO B N 1
ATOM 3622 C CA . PRO B 1 224 ? 12.508 -11.586 -21.125 1 94 224 PRO B CA 1
ATOM 3623 C C . PRO B 1 224 ? 13.742 -12.211 -20.484 1 94 224 PRO B C 1
ATOM 3625 O O . PRO B 1 224 ? 14.82 -11.617 -20.484 1 94 224 PRO B O 1
ATOM 3628 N N . CYS B 1 225 ? 13.438 -13.375 -19.922 1 85.25 225 CYS B N 1
ATOM 3629 C CA . CYS B 1 225 ? 14.578 -14.125 -19.406 1 85.25 225 CYS B CA 1
ATOM 3630 C C . CYS B 1 225 ? 15.508 -14.555 -20.531 1 85.25 225 CYS B C 1
ATOM 3632 O O . CYS B 1 225 ? 15.047 -14.805 -21.656 1 85.25 225 CYS B O 1
ATOM 3634 N N . LYS B 1 226 ? 16.859 -14.383 -20.359 1 67.62 226 LYS B N 1
ATOM 3635 C CA . LYS B 1 226 ? 17.844 -14.828 -21.359 1 67.62 226 LYS B CA 1
ATOM 3636 C C . LYS B 1 226 ? 17.875 -16.359 -21.453 1 67.62 226 LYS B C 1
ATOM 3638 O O . LYS B 1 226 ? 17.594 -17.047 -20.469 1 67.62 226 LYS B O 1
#

Organism: NCBI:txid33932

Sequence (452 aa):
MKTFFGLLLAIVLMINPIIAGAEFEGYEVVSTNDKENITLYAKKINGLYRDFKINFKGGIYSRPFWISETNPTYAPQIIYKDIDKDQNKELIIILTKGYGTGVLWEDVYVFNTLKNRLDINEVIVDNHLAIIQKNVKTKLTAEKVEVIVGNKKCTVDITSLEIKSENLFNDISFGSIIDYDVRDNQLIVSVAGQISPASFVGSIVIVYEYRDKMYQAKWIEFQPCKMKTFFGLLLAIVLMINPIIAGAEFEGYEVVSTNDKENITLYAKKINGLYRDFKINFKGGIYSRPFWISETNPTYAPQIIYKDIDKDQNKELIIILTKGYGTGVLWEDVYVFNTLKNRLDINEVIVDNHLAIIQKNVKTKLTAEKVEVIVGNKKCTVDITSLEIKSENLFNDISFGSIIDYDVRDNQLIVSVAGQISPASFVGSIVIVYEYRDKMYQAKWIEFQPCK

Foldseek 3Di:
DPPPPPPPPPVPPPLPQDDLPPPPVQKDWQDDDVVQGKTKIFHDDPQKTAFIWIQGVRGIDTDRGDIAGRPNVQGKDWDWAQQQPPPHTKTKIKGWHDDDQLATDIDIWIWGDDPPDSDTDTFAADDPVVQCVVFWDWADDCFWIWIDGPHDIDIDGCPVVVDDPVFFDRIWDWDRHWAWDADPSWTKIWIWTDGGPNDTFWTKMFTWHCDPRHTDGPDIDTDTDD/DDPPPPPPPPVPPPLPLDDLPPPPVQKDWQDDDVVQGKTKIFHDDPQKTAFIWIQGVRGIDTDRGDIAGRPNVQGKDWDWAQQQPPPHTKTKIKGWHDDDQLATDIDIWIWGDDPVDSDTDTFAADDPVVQCVVFWDWADDCFWIWIDGPHDIDIDGCPVVVDDPVFFDRIWDWDRHWAWDADPSWTKIWIWTDGGPNDTFWTKMFTWHCDPRHTDGPDIDTDTDD

Radius of gyration: 23.58 Å; Cα contacts (8 Å, |Δi|>4): 968; chains: 2; bounding box: 53×71×62 Å

pLDDT: mean 89.26, std 19.75, range [24.23, 98.94]

Secondary structure (DSSP, 8-state):
-------------------TT---TT-EEEEEEGGGTEEEEEEEETTEEEEEEEEETTEEEEEEEEEEE--GGGPPEEEEE--SSSSSPEEEEEEEEEEETTEEEEEEEEEEE-TT-S-EEEE-B--HHHHHHHHEEEEE-SSEEEEEETTEEEEEE-GGG---TTTS-SS-EEEEEEEEEEETTEEEEEEEEESSSS-EEEEEEEEEEEETTEEEEEEEEEEE--/-------------------TT---TT-EEEEEEGGGTEEEEEEEETTEEEEEEEEETTEEEEEEEEEEE--GGGPPEEEEE--SSSSSPEEEEEEEEEEETTEEEEEEEEEEE-TT-S-EEEE-B--HHHHHHHHEEEEE-SSEEEEEETTEEEEEE-GGG---TTTS-SS-EEEEEEEEEEETTEEEEEEEEESSSS-EEEEEEEEEEEETTEEEEEEEEEEE--

Nearest PDB structures (foldseek):
  8fjp-assembly1_A  TM=2.745E-01  e=1.571E-02  Aedes aegypti
  3sc7-assembly1_X  TM=1.866E-01  e=3.905E-02  Aspergillus ficuum
  3a9h-assembly1_A  TM=2.503E-01  e=5.423E-01  Pyrobaculum aerophilum
  6s2b-assembly1_A  TM=2.257E-01  e=6.640E-01  Schwanniomyces occidentalis
  3u75-assembly2_C  TM=2.712E-01  e=1.736E+00  Schwanniomyces occidentalis